Protein AF-A0A820ED31-F1 (afdb_monomer_lite)

Sequence (424 aa):
VEVLKYLIEKVGIEVNAIGGRRLTPLHIACEYGHLDVVKYLVKKGASAILRNAQLFNCLEISIQKQHEEIVKYLLQRPNWREMMRNAQPIEATDAYDTPMRKLIRYMPDVALWMIEEKLTRKVGGEGQKVSKEIYDYEFHEDMYTVKSWYKQGAKLPPEDLSCKVRWHKFGFNAIYDCSCSTSCYNTTVHDEHDSDNEPYTRDAYTLVRNHPLLIVSQQSTYPKLMAHQFHKSLLRKIFRRFGTYWLALPFFFYLILLGLWTAMVLNGKHPQYFYDLAGFNMTLDIGTCEQVANSLVLQNVTEILKTDTYRRLSVALYIFFSVFIFKNVILIIALFPKVFRIGAYYFEAIALVLSFVYILDWYDWQSSVAFRCPVQYQVGAMGLLLSWMNLLAYVRCIPWLGVGLYVAMLQVICVKFLRFLPVL

pLDDT: mean 76.41, std 19.07, range [21.86, 96.06]

InterPro domains:
  IPR002110 Ankyrin repeat [PF12796] (2-76)
  IPR002110 Ankyrin repeat [PS50088] (21-53)
  IPR002110 Ankyrin repeat [SM00248] (21-51)
  IPR002110 Ankyrin repeat [SM00248] (54-83)
  IPR036770 Ankyrin repeat-containing domain superfamily [G3DSA:1.25.40.20] (1-120)
  IPR036770 Ankyrin repeat-containing domain superfamily [SSF48403] (2-76)
  IPR052076 Transient receptor potential cation channel [PTHR47143] (7-423)

Foldseek 3Di:
DVVVCCCCPPVVDDLCDQDPQRDGPLLVCLQVLPQVSNVVSVVVPHDQLGAGNQRQGSLLNNLVNVNLVNNVVCCVDPCNVLNQLGWGDDPPDLDTDTSLLSCVQRPVVSNLVCQVPPFWDWDDDPPDPDIDIDGHCVNQDQQDANVVSCVPDHDDDPDDDPPPPDDDDDDDDDDDDDDDDDDDDDPDPPPPDPPPRDGSDPDPVSCVCSRSLNSNVPCPPCVPSCVDVNNVVVVVVVCVVPVVCVQVVVLVLLVVLLVLLVVLVVLADDQVVLCVVQVHDADLDPVVVVVSLVSQVVVVVPPPVSLVVNVVSLVVNVVSLVVLVVVLVVVPVSCPPVVVVPCLSVLSVQLSVLCVLLSDDPDPSCSVRVHDRPVSVVSNVVSSVSSVVSSLVSVLSDPVVVCVVVSVVVVVVVVVVVVCVVVD

Secondary structure (DSSP, 8-state):
-HHHHHIIIII---TT---GGG--HHHHHHHTT-HHHHHHHHHTT--TT-B-TTS-BHHHHHHHTT-HHHHHHHHTSTTHHHHHS--EEPTTSS-EE-HHHHHHHH-HHHHHHHHHHTSEEEE--TT-S--EEEE--TTT-TTS-HHHHHHTT-PPPS--------PPP---------------------S--GGG---S-S-HHHHHHH-HHHHHHH-TT-HHHHHSHHHHHHHHHHIIIIIHHHHHHHHHHHHHHHHHHHHHHHHSPPHHHHHHHHT----S-HHHHHHHHHHHHHTT-S-HHHHHHHHHHHHHHHHHHHHHHHHHHHHHHHTTTGGGG-HHHHHHHHHHHHHHHHHS-SSTTHHHH----HHHHHHHHHHHHHHHHHHHHHHHT-STTSHHHHHHHHHHHHHHHHHHGGG-

Radius of gyration: 32.71 Å; chains: 1; bounding box: 70×61×101 Å

Structure (mmCIF, N/CA/C/O backbone):
data_AF-A0A820ED31-F1
#
_entry.id   AF-A0A820ED31-F1
#
loop_
_atom_site.group_PDB
_atom_site.id
_atom_site.type_symbol
_atom_site.label_atom_id
_atom_site.label_alt_id
_atom_site.label_comp_id
_atom_site.label_asym_id
_atom_site.label_entity_id
_atom_site.label_seq_id
_atom_site.pdbx_PDB_ins_code
_atom_site.Cartn_x
_atom_site.Cartn_y
_atom_site.Cartn_z
_atom_site.occupancy
_atom_site.B_iso_or_equiv
_atom_site.auth_seq_id
_atom_site.auth_comp_id
_atom_site.auth_asym_id
_atom_site.auth_atom_id
_atom_site.pdbx_PDB_model_num
ATOM 1 N N . VAL A 1 1 ? -30.069 -1.467 34.539 1.00 82.12 1 VAL A N 1
ATOM 2 C CA . VAL A 1 1 ? -28.900 -1.293 35.447 1.00 82.12 1 VAL A CA 1
ATOM 3 C C . VAL A 1 1 ? -29.213 -1.729 36.877 1.00 82.12 1 VAL A C 1
ATOM 5 O O . VAL A 1 1 ? -28.388 -2.402 37.475 1.00 82.12 1 VAL A O 1
ATOM 8 N N . GLU A 1 2 ? -30.375 -1.386 37.433 1.00 86.56 2 GLU A N 1
ATOM 9 C CA . GLU A 1 2 ? -30.727 -1.675 38.838 1.00 86.56 2 GLU A CA 1
ATOM 10 C C . GLU A 1 2 ? -30.722 -3.166 39.195 1.00 86.56 2 GLU A C 1
ATOM 12 O O . GLU A 1 2 ? -30.102 -3.550 40.182 1.00 86.56 2 GLU A O 1
ATOM 17 N N . VAL A 1 3 ? -31.295 -4.019 38.338 1.00 88.50 3 VAL A N 1
ATOM 18 C CA . VAL A 1 3 ? -31.245 -5.482 38.515 1.00 88.50 3 VAL A CA 1
ATOM 19 C C . VAL A 1 3 ? -29.800 -5.984 38.580 1.00 88.50 3 VAL A C 1
ATOM 21 O O . VAL A 1 3 ? -29.448 -6.760 39.459 1.00 88.50 3 VAL A O 1
ATOM 24 N N . LEU A 1 4 ? -28.926 -5.483 37.703 1.00 88.12 4 LEU A N 1
ATOM 25 C CA . LEU A 1 4 ? -27.510 -5.854 37.707 1.00 88.12 4 LEU A CA 1
ATOM 26 C C . LEU A 1 4 ? -26.798 -5.410 38.993 1.00 88.12 4 LEU A C 1
ATOM 28 O O . LEU A 1 4 ? -25.983 -6.161 39.523 1.00 88.12 4 LEU A O 1
ATOM 32 N N . LYS A 1 5 ? -27.114 -4.214 39.510 1.00 88.88 5 LYS A N 1
ATOM 33 C CA . LYS A 1 5 ? -26.576 -3.739 40.794 1.00 88.88 5 LYS A CA 1
ATOM 34 C C . LYS A 1 5 ? -26.954 -4.688 41.925 1.00 88.88 5 LYS A C 1
ATOM 36 O O . LYS A 1 5 ? -26.085 -5.106 42.681 1.00 88.88 5 LYS A O 1
ATOM 41 N N . TYR A 1 6 ? -28.226 -5.077 41.989 1.00 89.44 6 TYR A N 1
ATOM 42 C CA . TYR A 1 6 ? -28.716 -6.031 42.979 1.00 89.44 6 TYR A CA 1
ATOM 43 C C . TYR A 1 6 ? -28.008 -7.391 42.866 1.00 89.44 6 TYR A C 1
ATOM 45 O O . TYR A 1 6 ? -27.520 -7.918 43.861 1.00 89.44 6 TYR A O 1
ATOM 53 N N . LEU A 1 7 ? -27.874 -7.926 41.651 1.00 88.56 7 LEU A N 1
ATOM 54 C CA . LEU A 1 7 ? -27.211 -9.209 41.397 1.00 88.56 7 LEU A CA 1
ATOM 55 C C . LEU A 1 7 ? -25.735 -9.220 41.829 1.00 88.56 7 LEU A C 1
ATOM 57 O O . LEU A 1 7 ? -25.271 -10.187 42.428 1.00 88.56 7 LEU A O 1
ATOM 61 N N . ILE A 1 8 ? -24.993 -8.142 41.576 1.00 87.81 8 ILE A N 1
ATOM 62 C CA . ILE A 1 8 ? -23.570 -8.080 41.938 1.00 87.81 8 ILE A CA 1
ATOM 63 C C . ILE A 1 8 ? -23.389 -7.773 43.432 1.00 87.81 8 ILE A C 1
ATOM 65 O O . ILE A 1 8 ? -22.536 -8.368 44.079 1.00 87.81 8 ILE A O 1
ATOM 69 N N . GLU A 1 9 ? -24.180 -6.861 44.003 1.00 88.56 9 GLU A N 1
ATOM 70 C CA . GLU A 1 9 ? -23.969 -6.374 45.377 1.00 88.56 9 GLU A CA 1
ATOM 71 C C . GLU A 1 9 ? -24.665 -7.210 46.451 1.00 88.56 9 GLU A C 1
ATOM 73 O O . GLU A 1 9 ? -24.186 -7.248 47.582 1.00 88.56 9 GLU A O 1
ATOM 78 N N . LYS A 1 10 ? -25.796 -7.850 46.133 1.00 88.62 10 LYS A N 1
ATOM 79 C CA . LYS A 1 10 ? -26.567 -8.653 47.095 1.00 88.62 10 LYS A CA 1
ATOM 80 C C . LYS A 1 10 ? -26.378 -10.149 46.901 1.00 88.62 10 LYS A C 1
ATOM 82 O O . LYS A 1 10 ? -26.260 -10.859 47.891 1.00 88.62 10 LYS A O 1
ATOM 87 N N . VAL A 1 11 ? -26.346 -10.617 45.654 1.00 87.62 11 VAL A N 1
ATOM 88 C CA . VAL A 1 11 ? -26.220 -12.055 45.348 1.00 87.62 11 VAL A CA 1
ATOM 89 C C . VAL A 1 11 ? -24.750 -12.487 45.246 1.00 87.62 11 VAL A C 1
ATOM 91 O O . VAL A 1 11 ? -24.446 -13.656 45.449 1.00 87.62 11 VAL A O 1
ATOM 94 N N . GLY A 1 12 ? -23.825 -11.554 44.990 1.00 83.12 12 GLY A N 1
ATOM 95 C CA . GLY A 1 12 ? -22.386 -11.841 44.941 1.00 83.12 12 GLY A CA 1
ATOM 96 C C . GLY A 1 12 ? -21.945 -12.571 43.670 1.00 83.12 12 GLY A C 1
ATOM 97 O O . GLY A 1 12 ? -20.991 -13.343 43.702 1.00 83.12 12 GLY A O 1
ATOM 98 N N . ILE A 1 13 ? -22.645 -12.356 42.551 1.00 86.12 13 ILE A N 1
ATOM 99 C CA . ILE A 1 13 ? -22.321 -13.004 41.274 1.00 86.12 13 ILE A CA 1
ATOM 100 C C . ILE A 1 13 ? -20.964 -12.522 40.745 1.00 86.12 13 ILE A C 1
ATOM 102 O O . ILE A 1 13 ? -20.652 -11.329 40.768 1.00 86.12 13 ILE A O 1
ATOM 106 N N . GLU A 1 14 ? -20.179 -13.459 40.211 1.00 87.31 14 GLU A N 1
ATOM 107 C CA . GLU A 1 14 ? -18.890 -13.169 39.591 1.00 87.31 14 GLU A CA 1
ATOM 108 C C . GLU A 1 14 ? -19.051 -12.271 38.352 1.00 87.31 14 GLU A C 1
ATOM 110 O O . GLU A 1 14 ? -19.731 -12.604 37.380 1.00 87.31 14 GLU A O 1
ATOM 115 N N . VAL A 1 15 ? -18.372 -11.122 38.359 1.00 87.38 15 VAL A N 1
ATOM 116 C CA . VAL A 1 15 ? -18.468 -10.099 37.300 1.00 87.38 15 VAL A CA 1
ATOM 117 C C . VAL A 1 15 ? -17.904 -10.594 35.958 1.00 87.38 15 VAL A C 1
ATOM 119 O O . VAL A 1 15 ? -18.354 -10.169 34.892 1.00 87.38 15 VAL A O 1
ATOM 122 N N . ASN A 1 16 ? -16.934 -11.510 36.010 1.00 86.69 16 ASN A N 1
ATOM 123 C CA . ASN A 1 16 ? -16.269 -12.103 34.848 1.00 86.69 16 ASN A CA 1
ATOM 124 C C . ASN A 1 16 ? -16.795 -13.503 34.502 1.00 86.69 16 ASN A C 1
ATOM 126 O O . ASN A 1 16 ? -16.135 -14.214 33.746 1.00 86.69 16 ASN A O 1
ATOM 130 N N . ALA A 1 17 ? -17.972 -13.883 35.016 1.00 86.38 17 ALA A N 1
ATOM 131 C CA . ALA A 1 17 ? -18.579 -15.176 34.727 1.00 86.38 17 ALA A CA 1
ATOM 132 C C . ALA A 1 17 ? -18.620 -15.445 33.213 1.00 86.38 17 ALA A C 1
ATOM 134 O O . ALA A 1 17 ? -19.050 -14.606 32.418 1.00 86.38 17 ALA A O 1
ATOM 135 N N . ILE A 1 18 ? -18.145 -16.623 32.817 1.00 87.25 18 ILE A N 1
ATOM 136 C CA . ILE A 1 18 ? -18.020 -17.013 31.415 1.00 87.25 18 ILE A CA 1
ATOM 137 C C . ILE A 1 18 ? -19.246 -17.846 31.034 1.00 87.25 18 ILE A C 1
ATOM 139 O O . ILE A 1 18 ? -19.433 -18.954 31.527 1.00 87.25 18 ILE A O 1
ATOM 143 N N . GLY A 1 19 ? -20.083 -17.304 30.152 1.00 82.00 19 GLY A N 1
ATOM 144 C CA . GLY A 1 19 ? -21.242 -17.991 29.591 1.00 82.00 19 GLY A CA 1
ATOM 145 C C . GLY A 1 19 ? -20.920 -18.798 28.328 1.00 82.00 19 GLY A C 1
ATOM 146 O O . GLY A 1 19 ? -19.762 -19.044 27.973 1.00 82.00 19 GLY A O 1
ATOM 147 N N . GLY A 1 20 ? -21.971 -19.176 27.596 1.00 82.81 20 GLY A N 1
ATOM 148 C CA . GLY A 1 20 ? -21.844 -19.832 26.291 1.00 82.81 20 GLY A CA 1
ATOM 149 C C . GLY A 1 20 ? -20.979 -19.022 25.314 1.00 82.81 20 GLY A C 1
ATOM 150 O O . GLY A 1 20 ? -20.984 -17.791 25.333 1.00 82.81 20 GLY A O 1
ATOM 151 N N . ARG A 1 21 ? -20.201 -19.714 24.465 1.00 81.38 21 ARG A N 1
ATOM 152 C CA . ARG A 1 21 ? -19.217 -19.108 23.534 1.00 81.38 21 ARG A CA 1
ATOM 153 C C . ARG A 1 21 ? -18.159 -18.227 24.215 1.00 81.38 21 ARG A C 1
ATOM 155 O O . ARG A 1 21 ? -17.601 -17.329 23.589 1.00 81.38 2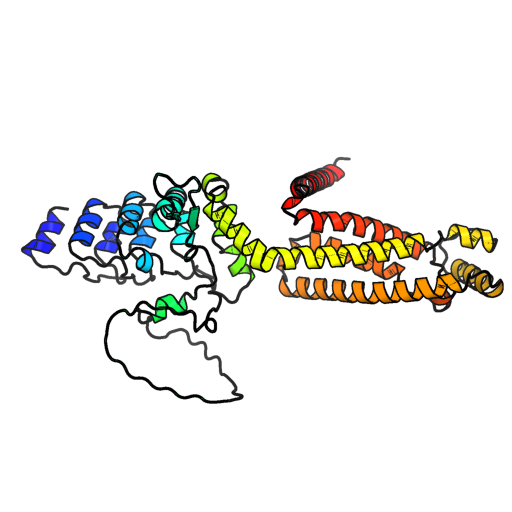1 ARG A O 1
ATOM 162 N N . ARG A 1 22 ? -17.862 -18.485 25.490 1.00 86.12 22 ARG A N 1
ATOM 163 C CA . ARG A 1 22 ? -16.915 -17.708 26.304 1.00 86.12 22 ARG A CA 1
ATOM 164 C C . ARG A 1 22 ? -17.271 -16.218 26.436 1.00 86.12 22 ARG A C 1
ATOM 166 O O . ARG A 1 22 ? -16.388 -15.382 26.607 1.00 86.12 22 ARG A O 1
ATOM 173 N N . LEU A 1 23 ? -18.553 -15.872 26.333 1.00 87.19 23 LEU A N 1
ATOM 174 C CA . LEU A 1 23 ? -19.015 -14.495 26.499 1.00 87.19 23 LEU A CA 1
ATOM 175 C C . LEU A 1 23 ? -19.051 -14.121 27.981 1.00 87.19 23 LEU A C 1
ATOM 177 O O . LEU A 1 23 ? -19.514 -14.896 28.811 1.00 87.19 23 LEU A O 1
ATOM 181 N N . THR A 1 24 ? -18.599 -12.912 28.301 1.00 90.38 24 THR A N 1
ATOM 182 C CA . THR A 1 24 ? -18.744 -12.325 29.644 1.00 90.38 24 THR A CA 1
ATOM 183 C C . THR A 1 24 ? -19.904 -11.325 29.650 1.00 90.38 24 THR A C 1
ATOM 185 O O . THR A 1 24 ? -20.266 -10.822 28.579 1.00 90.38 24 THR A O 1
ATOM 188 N N . PRO A 1 25 ? -20.466 -10.960 30.821 1.00 91.25 25 PRO A N 1
ATOM 189 C CA . PRO A 1 25 ? -21.487 -9.914 30.912 1.00 91.25 25 PRO A CA 1
ATOM 190 C C . PRO A 1 25 ? -21.061 -8.608 30.230 1.00 91.25 25 PRO A C 1
ATOM 192 O O . PRO A 1 25 ? -21.881 -7.921 29.624 1.00 91.25 25 PRO A O 1
ATOM 195 N N . LEU A 1 26 ? -19.759 -8.298 30.276 1.00 93.19 26 LEU A N 1
ATOM 196 C CA . LEU A 1 26 ? -19.190 -7.134 29.609 1.00 93.19 26 LEU A CA 1
ATOM 197 C C . LEU A 1 26 ? -19.263 -7.251 28.080 1.00 93.19 26 LEU A C 1
ATOM 199 O O . LEU A 1 26 ? -19.672 -6.289 27.445 1.00 93.19 26 LEU A O 1
ATOM 203 N N . HIS A 1 27 ? -18.950 -8.410 27.482 1.00 92.75 27 HIS A N 1
ATOM 204 C CA . HIS A 1 27 ? -19.092 -8.608 26.030 1.00 92.75 27 HIS A CA 1
ATOM 205 C C . HIS A 1 27 ? -20.523 -8.336 25.557 1.00 92.75 27 HIS A C 1
ATOM 207 O O . HIS A 1 27 ? -20.715 -7.608 24.588 1.00 92.75 27 HIS A O 1
ATOM 213 N N . ILE A 1 28 ? -21.515 -8.863 26.278 1.00 92.56 28 ILE A N 1
ATOM 214 C CA . ILE A 1 28 ? -22.937 -8.690 25.953 1.00 92.56 28 ILE A CA 1
ATOM 215 C C . ILE A 1 28 ? -23.331 -7.211 26.067 1.00 92.56 28 ILE A C 1
ATOM 217 O O . ILE A 1 28 ? -23.949 -6.656 25.163 1.00 92.56 28 ILE A O 1
ATOM 221 N N . ALA A 1 29 ? -22.923 -6.534 27.143 1.00 94.12 29 ALA A N 1
ATOM 222 C CA . ALA A 1 29 ? -23.195 -5.108 27.309 1.00 94.12 29 ALA A CA 1
ATOM 223 C C . ALA A 1 29 ? -22.556 -4.248 26.199 1.00 94.12 29 ALA A C 1
ATOM 225 O O . ALA A 1 29 ? -23.183 -3.291 25.740 1.00 94.12 29 ALA A O 1
ATOM 226 N N . CYS A 1 30 ? -21.342 -4.602 25.755 1.00 95.12 30 CYS A N 1
ATOM 227 C CA . CYS A 1 30 ? -20.647 -3.944 24.645 1.00 95.12 30 CYS A CA 1
ATOM 228 C C . CYS A 1 30 ? -21.311 -4.249 23.289 1.00 95.12 30 CYS A C 1
ATOM 230 O O . CYS A 1 30 ? -21.316 -3.381 22.424 1.00 95.12 30 CYS A O 1
ATOM 232 N N . GLU A 1 31 ? -21.909 -5.430 23.103 1.00 94.75 31 GLU A N 1
ATOM 233 C CA . GLU A 1 31 ? -22.625 -5.809 21.876 1.00 94.75 31 GLU A CA 1
ATOM 234 C C . GLU A 1 31 ? -23.929 -5.023 21.688 1.00 94.75 31 GLU A C 1
ATOM 236 O O . GLU A 1 31 ? -24.198 -4.499 20.604 1.00 94.75 31 GLU A O 1
ATOM 241 N N . TYR A 1 32 ? -24.717 -4.896 22.758 1.00 94.56 32 TYR A N 1
ATOM 242 C CA . TYR A 1 32 ? -26.024 -4.229 22.736 1.00 94.56 32 TYR A CA 1
ATOM 243 C C . TYR A 1 32 ? -25.969 -2.715 22.995 1.00 94.56 32 TYR A C 1
ATOM 245 O O . TYR A 1 32 ? -27.006 -2.057 22.992 1.00 94.56 32 TYR A O 1
ATOM 253 N N . GLY A 1 33 ? -24.786 -2.133 23.212 1.00 94.25 33 GLY A N 1
ATOM 254 C CA . GLY A 1 33 ? -24.645 -0.677 23.326 1.00 94.25 33 GLY A CA 1
ATOM 255 C C . GLY A 1 33 ? -25.045 -0.091 24.684 1.00 94.25 33 GLY A C 1
ATOM 256 O O . GLY A 1 33 ? -25.315 1.103 24.797 1.00 94.25 33 GLY A O 1
ATOM 257 N N . HIS A 1 34 ? -25.082 -0.892 25.751 1.00 95.31 34 HIS A N 1
ATOM 258 C CA . HIS A 1 34 ? -25.525 -0.430 27.071 1.00 95.31 34 HIS A CA 1
ATOM 259 C C . HIS A 1 34 ? -24.399 0.246 27.868 1.00 95.31 34 HIS A C 1
ATOM 261 O O . HIS A 1 34 ? -23.825 -0.342 28.788 1.00 95.31 34 HIS A O 1
ATOM 267 N N . LEU A 1 35 ? -24.113 1.514 27.555 1.00 95.19 35 LEU A N 1
ATOM 268 C CA . LEU A 1 35 ? -23.024 2.291 28.163 1.00 95.19 35 LEU A CA 1
ATOM 269 C C . LEU A 1 35 ? -23.051 2.302 29.701 1.00 95.19 35 LEU A C 1
ATOM 271 O O . LEU A 1 35 ? -22.014 2.100 30.331 1.00 95.19 35 LEU A O 1
ATOM 275 N N . ASP A 1 36 ? -24.211 2.504 30.325 1.00 95.06 36 ASP A N 1
ATOM 276 C CA . ASP A 1 36 ? -24.311 2.570 31.792 1.00 95.06 36 ASP A CA 1
ATOM 277 C C . ASP A 1 36 ? -24.020 1.224 32.461 1.00 95.06 36 ASP A C 1
ATOM 279 O O . ASP A 1 36 ? -23.431 1.165 33.544 1.00 95.06 36 ASP A O 1
ATOM 283 N N . VAL A 1 37 ? -24.384 0.131 31.787 1.00 94.62 37 VAL A N 1
ATOM 284 C CA . VAL A 1 37 ? -24.059 -1.230 32.218 1.00 94.62 37 VAL A CA 1
ATOM 285 C C . VAL A 1 37 ? -22.558 -1.475 32.091 1.00 94.62 37 VAL A C 1
ATOM 287 O O . VAL A 1 37 ? -21.943 -1.934 33.052 1.00 94.62 37 VAL A O 1
ATOM 290 N N . VAL A 1 38 ? -21.949 -1.101 30.961 1.00 95.06 38 VAL A N 1
ATOM 291 C CA . VAL A 1 38 ? -20.492 -1.184 30.756 1.00 95.06 38 VAL A CA 1
ATOM 292 C C . VAL A 1 38 ? -19.749 -0.394 31.833 1.00 95.06 38 VAL A C 1
ATOM 294 O O . VAL A 1 38 ? -18.837 -0.923 32.468 1.00 95.06 38 VAL A O 1
ATOM 297 N N . LYS A 1 39 ? -20.175 0.848 32.100 1.00 94.31 39 LYS A N 1
ATOM 298 C CA . LYS A 1 39 ? -19.581 1.706 33.132 1.00 94.31 39 LYS A CA 1
ATOM 299 C C . LYS A 1 39 ? -19.613 1.053 34.508 1.00 94.31 39 LYS A C 1
ATOM 301 O O . LYS A 1 39 ? -18.630 1.112 35.248 1.00 94.31 39 LYS A O 1
ATOM 306 N N . TYR A 1 40 ? -20.742 0.440 34.852 1.00 93.06 40 TYR A N 1
ATOM 307 C CA . TYR A 1 40 ? -20.914 -0.231 36.131 1.00 93.06 40 TYR A CA 1
ATOM 308 C C . TYR A 1 40 ? -20.064 -1.505 36.240 1.00 93.06 40 TYR A C 1
ATOM 310 O O . TYR A 1 40 ? -19.359 -1.676 37.232 1.00 93.06 40 TYR A O 1
ATOM 318 N N . LEU A 1 41 ? -20.068 -2.356 35.209 1.00 91.81 41 LEU A N 1
ATOM 319 C CA . LEU A 1 41 ? -19.291 -3.599 35.173 1.00 91.81 41 LEU A CA 1
ATOM 320 C C . LEU A 1 41 ? -17.786 -3.332 35.280 1.00 91.81 41 LEU A C 1
ATOM 322 O O . LEU A 1 41 ? -17.112 -3.933 36.115 1.00 91.81 41 LEU A O 1
ATOM 326 N N . VAL A 1 42 ? -17.262 -2.378 34.505 1.00 91.62 42 VAL A N 1
ATOM 327 C CA . VAL A 1 42 ? -15.842 -1.994 34.565 1.00 91.62 42 VAL A CA 1
ATOM 328 C C . VAL A 1 42 ? -15.482 -1.441 35.949 1.00 91.62 42 VAL A C 1
ATOM 330 O O . VAL A 1 42 ? -14.436 -1.789 36.492 1.00 91.62 42 VAL A O 1
ATOM 333 N N . LYS A 1 43 ? -16.366 -0.652 36.582 1.00 91.25 43 LYS A N 1
ATOM 334 C CA . LYS A 1 43 ? -16.161 -0.159 37.958 1.00 91.25 43 LYS A CA 1
ATOM 335 C C . LYS A 1 43 ? -16.108 -1.289 38.996 1.00 91.25 43 LYS A C 1
ATOM 337 O O . LYS A 1 43 ? -15.444 -1.136 40.015 1.00 91.25 43 LYS A O 1
ATOM 342 N N . LYS A 1 44 ? -16.793 -2.408 38.749 1.00 90.50 44 LYS A N 1
ATOM 343 C CA . LYS A 1 44 ? -16.791 -3.602 39.609 1.00 90.50 44 LYS A CA 1
ATOM 344 C C . LYS A 1 44 ? -15.668 -4.598 39.282 1.00 90.50 44 LYS A C 1
ATOM 346 O O . LYS A 1 44 ? -15.659 -5.683 39.848 1.00 90.50 44 LYS A O 1
ATOM 351 N N . GLY A 1 45 ? -14.720 -4.242 38.410 1.00 86.69 45 GLY A N 1
ATOM 352 C CA . GLY A 1 45 ? -13.563 -5.085 38.088 1.00 86.69 45 GLY A CA 1
ATOM 353 C C . GLY A 1 45 ? -13.774 -6.046 36.914 1.00 86.69 45 GLY A C 1
ATOM 354 O O . GLY A 1 45 ? -13.042 -7.029 36.791 1.00 86.69 45 GLY A O 1
ATOM 355 N N . ALA A 1 46 ? -14.753 -5.787 36.038 1.00 88.88 46 ALA A N 1
ATOM 356 C CA . ALA A 1 46 ? -14.888 -6.547 34.797 1.00 88.88 46 ALA A CA 1
ATOM 357 C C . ALA A 1 46 ? -13.635 -6.392 33.920 1.00 88.88 46 ALA A C 1
ATOM 359 O O . ALA A 1 46 ? -13.213 -5.272 33.617 1.00 88.88 46 ALA A O 1
ATOM 360 N N . SER A 1 47 ? -13.063 -7.509 33.470 1.00 86.75 47 SER A N 1
ATOM 361 C CA . SER A 1 47 ? -11.895 -7.496 32.593 1.00 86.75 47 SER A CA 1
ATOM 362 C C . SER A 1 47 ? -12.314 -7.310 31.137 1.00 86.75 47 SER A C 1
ATOM 364 O O . SER A 1 47 ? -12.943 -8.177 30.529 1.00 86.75 47 SER A O 1
ATOM 366 N N . ALA A 1 48 ? -11.925 -6.174 30.558 1.00 85.75 48 ALA A N 1
ATOM 367 C CA . ALA A 1 48 ? -12.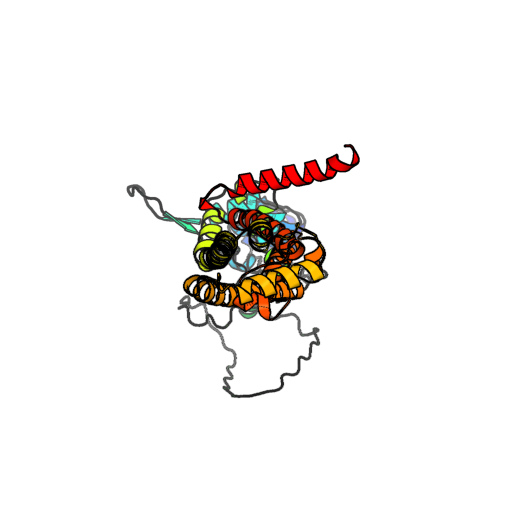168 -5.846 29.152 1.00 85.75 48 ALA A CA 1
ATOM 368 C C . ALA A 1 48 ? -11.181 -6.520 28.175 1.00 85.75 48 ALA A C 1
ATOM 370 O O . ALA A 1 48 ? -11.332 -6.379 26.963 1.00 85.75 48 ALA A O 1
ATOM 371 N N . ILE A 1 49 ? -10.185 -7.244 28.701 1.00 84.31 49 ILE A N 1
ATOM 372 C CA . ILE A 1 49 ? -9.140 -7.942 27.931 1.00 84.31 49 ILE A CA 1
ATOM 373 C C . ILE A 1 49 ? -9.567 -9.380 27.599 1.00 84.31 49 ILE A C 1
ATOM 375 O O . ILE A 1 49 ? -9.044 -9.984 26.663 1.00 84.31 49 ILE A O 1
ATOM 379 N N . LEU A 1 50 ? -10.524 -9.934 28.356 1.00 84.00 50 LEU A N 1
ATOM 380 C CA . LEU A 1 50 ? -11.051 -11.274 28.110 1.00 84.00 50 LEU A CA 1
ATOM 381 C C . LEU A 1 50 ? -11.599 -11.381 26.687 1.00 84.00 50 LEU A C 1
ATOM 383 O O . LEU A 1 50 ? -12.178 -10.432 26.165 1.00 84.00 50 LEU A O 1
ATOM 387 N N . ARG A 1 51 ? -11.407 -12.557 26.088 1.00 85.06 51 ARG A N 1
ATOM 388 C CA . ARG A 1 51 ? -11.777 -12.856 24.705 1.00 85.06 51 ARG A CA 1
ATOM 389 C C . ARG A 1 51 ? -12.857 -13.929 24.656 1.00 85.06 51 ARG A C 1
ATOM 391 O O . ARG A 1 51 ? -12.793 -14.901 25.414 1.00 85.06 51 ARG A O 1
ATOM 398 N N . ASN A 1 52 ? -13.803 -13.773 23.738 1.00 84.31 52 ASN A N 1
ATOM 399 C CA . ASN A 1 52 ? -14.822 -14.779 23.459 1.00 84.31 52 ASN A CA 1
ATOM 400 C C . ASN A 1 52 ? -14.264 -15.952 22.618 1.00 84.31 52 ASN A C 1
ATOM 402 O O . ASN A 1 52 ? -13.067 -16.026 22.327 1.00 84.31 52 ASN A O 1
ATOM 406 N N . ALA A 1 53 ? -15.120 -16.910 22.248 1.00 82.75 53 ALA A N 1
ATOM 407 C CA . ALA A 1 53 ? -14.734 -18.078 21.449 1.00 82.75 53 ALA A CA 1
ATOM 408 C C . ALA A 1 53 ? -14.187 -17.704 20.062 1.00 82.75 53 ALA A C 1
ATOM 410 O O . ALA A 1 53 ? -13.330 -18.405 19.537 1.00 82.75 53 ALA A O 1
ATOM 411 N N . GLN A 1 54 ? -14.638 -16.580 19.509 1.00 79.62 54 GLN A N 1
ATOM 412 C CA . GLN A 1 54 ? -14.150 -16.012 18.257 1.00 79.62 54 GLN A CA 1
ATOM 413 C C . GLN A 1 54 ? -12.966 -15.054 18.462 1.00 79.62 54 GLN A C 1
ATOM 415 O O . GLN A 1 54 ? -12.678 -14.265 17.578 1.00 79.62 54 GLN A O 1
ATOM 420 N N . LEU A 1 55 ? -12.301 -15.094 19.624 1.00 82.94 55 LEU A N 1
ATOM 421 C CA . LEU A 1 55 ? -11.152 -14.265 20.009 1.00 82.94 55 LEU A CA 1
ATOM 422 C C . LEU A 1 55 ? -11.422 -12.754 20.139 1.00 82.94 55 LEU A C 1
ATOM 424 O O . LEU A 1 55 ? -10.488 -12.010 20.453 1.00 82.94 55 LEU A O 1
ATOM 428 N N . PHE A 1 56 ? -12.656 -12.280 19.965 1.00 84.94 56 PHE A N 1
ATOM 429 C CA . PHE A 1 56 ? -13.007 -10.870 20.144 1.00 84.94 56 PHE A CA 1
ATOM 430 C C . PHE A 1 56 ? -12.997 -10.491 21.619 1.00 84.94 56 PHE A C 1
ATOM 432 O O . PHE A 1 56 ? -13.537 -11.218 22.452 1.00 84.94 56 PHE A O 1
ATOM 439 N N . ASN A 1 57 ? -12.438 -9.323 21.925 1.00 89.56 57 ASN A N 1
ATOM 440 C CA . ASN A 1 57 ? -12.623 -8.669 23.217 1.00 89.56 57 ASN A CA 1
ATOM 441 C C . ASN A 1 57 ? -13.827 -7.706 23.176 1.00 89.56 57 ASN A C 1
ATOM 443 O O . ASN A 1 57 ? -14.367 -7.413 22.106 1.00 89.56 57 ASN A O 1
ATOM 447 N N . CYS A 1 58 ? -14.252 -7.179 24.332 1.00 91.69 58 CYS A N 1
ATOM 448 C CA . CYS A 1 58 ? -15.380 -6.232 24.383 1.00 91.69 58 CYS A CA 1
ATOM 449 C C . CYS A 1 58 ? -15.151 -4.989 23.494 1.00 91.69 58 CYS A C 1
ATOM 451 O O . CYS A 1 58 ? -16.110 -4.496 22.903 1.00 91.69 58 CYS A O 1
ATOM 453 N N . LEU A 1 59 ? -13.906 -4.502 23.375 1.00 94.31 59 LEU A N 1
ATOM 454 C CA . LEU A 1 59 ? -13.572 -3.337 22.546 1.00 94.31 59 LEU A CA 1
ATOM 455 C C . LEU A 1 59 ? -13.842 -3.596 21.061 1.00 94.31 59 LEU A C 1
ATOM 457 O O . LEU A 1 59 ? -14.433 -2.771 20.381 1.00 94.31 59 LEU A O 1
ATOM 461 N N . GLU A 1 60 ? -13.424 -4.742 20.535 1.00 91.88 60 GLU A N 1
ATOM 462 C CA . GLU A 1 60 ? -13.664 -5.070 19.133 1.00 91.88 60 GLU A CA 1
ATOM 463 C C . GLU A 1 60 ? -15.143 -5.306 18.843 1.00 91.88 60 GLU A C 1
ATOM 465 O O . GLU A 1 60 ? -15.607 -4.929 17.769 1.00 91.88 60 GLU A O 1
ATOM 470 N N . ILE A 1 61 ? -15.887 -5.885 19.792 1.00 92.44 61 ILE A N 1
ATOM 471 C CA . ILE A 1 61 ? -17.341 -6.024 19.668 1.00 92.44 61 ILE A CA 1
ATOM 472 C C . ILE A 1 61 ? -17.995 -4.641 19.572 1.00 92.44 61 ILE A C 1
ATOM 474 O O . ILE A 1 61 ? -18.808 -4.418 18.676 1.00 92.44 61 ILE A O 1
ATOM 478 N N . SER A 1 62 ? -17.625 -3.695 20.442 1.00 95.00 62 SER A N 1
ATOM 479 C CA . SER A 1 62 ? -18.188 -2.342 20.384 1.00 95.00 62 SER A CA 1
ATOM 480 C C . SER A 1 62 ? -17.783 -1.592 19.113 1.00 95.00 62 SER A C 1
ATOM 482 O O . SER A 1 62 ? -18.612 -0.866 18.573 1.00 95.00 62 SER A O 1
ATOM 484 N N . ILE A 1 63 ? -16.579 -1.825 18.571 1.00 95.31 63 ILE A N 1
ATOM 485 C CA . ILE A 1 63 ? -16.163 -1.289 17.262 1.00 95.31 63 ILE A CA 1
ATOM 486 C C . ILE A 1 63 ? -17.009 -1.880 16.126 1.00 95.31 63 ILE A C 1
ATOM 488 O O . ILE A 1 63 ? -17.515 -1.139 15.287 1.00 95.31 63 ILE A O 1
ATOM 492 N N . GLN A 1 64 ? -17.201 -3.204 16.094 1.00 92.00 64 GLN A N 1
ATOM 493 C CA . GLN A 1 64 ? -18.003 -3.867 15.057 1.00 92.00 64 GLN A CA 1
ATOM 494 C C . GLN A 1 64 ? -19.466 -3.423 15.072 1.00 92.00 64 GLN A C 1
ATOM 496 O O . GLN A 1 64 ? -20.086 -3.299 14.018 1.00 92.00 64 GLN A O 1
ATOM 501 N N . LYS A 1 65 ? -20.017 -3.195 16.266 1.00 94.38 65 LYS A N 1
ATOM 502 C CA . LYS A 1 65 ? -21.386 -2.707 16.459 1.00 94.38 65 LYS A CA 1
ATOM 503 C C . LYS A 1 65 ? -21.503 -1.180 16.412 1.00 94.38 65 LYS A C 1
ATOM 505 O O . LYS A 1 65 ? -22.606 -0.667 16.536 1.00 94.38 65 LYS A O 1
ATOM 510 N N . GLN A 1 66 ? -20.390 -0.480 16.194 1.00 95.38 66 GLN A N 1
ATOM 511 C CA . GLN A 1 66 ? -20.301 0.972 16.045 1.00 95.38 66 GLN A CA 1
ATOM 512 C C . GLN A 1 66 ? -20.777 1.784 17.269 1.00 95.38 66 GLN A C 1
ATOM 514 O O . GLN A 1 66 ? -21.298 2.889 17.142 1.00 95.38 66 GLN A O 1
ATOM 519 N N . HIS A 1 67 ? -20.542 1.281 18.483 1.00 96.06 67 HIS A N 1
ATOM 520 C CA . HIS A 1 67 ? -20.909 1.971 19.727 1.00 96.06 67 HIS A CA 1
ATOM 521 C C . HIS A 1 67 ? -19.813 2.946 20.193 1.00 96.06 67 HIS A C 1
ATOM 523 O O . HIS A 1 67 ? -19.032 2.630 21.095 1.00 96.06 67 HIS A O 1
ATOM 529 N N . GLU A 1 68 ? -19.760 4.143 19.598 1.00 95.44 68 GLU A N 1
ATOM 530 C CA . GLU A 1 68 ? -18.684 5.141 19.796 1.00 95.44 68 GLU A CA 1
ATOM 531 C C . GLU A 1 68 ? -18.397 5.474 21.259 1.00 95.44 68 GLU A C 1
ATOM 533 O O . GLU A 1 68 ? -17.246 5.467 21.701 1.00 95.44 68 GLU A O 1
ATOM 538 N N . GLU A 1 69 ? -19.448 5.746 22.027 1.00 95.62 69 GLU A N 1
ATOM 539 C CA . GLU A 1 69 ? -19.336 6.180 23.420 1.00 95.62 69 GLU A CA 1
ATOM 540 C C . GLU A 1 69 ? -18.739 5.089 24.318 1.00 95.62 69 GLU A C 1
ATOM 542 O O . GLU A 1 69 ? -17.972 5.372 25.242 1.00 95.62 69 GLU A O 1
ATOM 547 N N . ILE A 1 70 ? -19.032 3.821 24.014 1.00 95.69 70 ILE A N 1
ATOM 548 C CA . ILE A 1 70 ? -18.442 2.675 24.712 1.00 95.69 70 ILE A CA 1
ATOM 549 C C . ILE A 1 70 ? -16.964 2.557 24.352 1.00 95.69 70 ILE A C 1
ATOM 551 O O . ILE A 1 70 ? -16.134 2.384 25.243 1.00 95.69 70 ILE A O 1
ATOM 555 N N . VAL A 1 71 ? -16.618 2.682 23.068 1.00 96.06 71 VAL A N 1
ATOM 556 C CA . VAL A 1 71 ? -15.227 2.616 22.600 1.00 96.06 71 VAL A CA 1
ATOM 557 C C . VAL A 1 71 ? -14.382 3.711 23.256 1.00 96.06 71 VAL A C 1
ATOM 559 O O . VAL A 1 71 ? -13.353 3.399 23.857 1.00 96.06 71 VAL A O 1
ATOM 562 N N . LYS A 1 72 ? -14.834 4.973 23.234 1.00 95.19 72 LYS A N 1
ATOM 563 C CA . LYS A 1 72 ? -14.142 6.096 23.895 1.00 95.19 72 LYS A CA 1
ATOM 564 C C . LYS A 1 72 ? -13.959 5.836 25.391 1.00 95.19 72 LYS A C 1
ATOM 566 O O . LYS A 1 72 ? -12.855 5.992 25.911 1.00 95.19 72 LYS A O 1
ATOM 571 N N . TYR A 1 73 ? -15.009 5.378 26.076 1.00 94.88 73 TYR A N 1
ATOM 572 C CA . TYR A 1 73 ? -14.947 5.060 27.504 1.00 94.88 73 TYR A CA 1
ATOM 573 C C . TYR A 1 73 ? -13.930 3.955 27.829 1.00 94.88 73 TYR A C 1
ATOM 575 O O . TYR A 1 73 ? -13.183 4.065 28.802 1.00 94.88 73 TYR A O 1
ATOM 583 N N . LEU A 1 74 ? -13.885 2.892 27.024 1.00 93.06 74 LEU A N 1
ATOM 584 C CA . LEU A 1 74 ? -12.942 1.789 27.204 1.00 93.06 74 LEU A CA 1
ATOM 585 C C . LEU A 1 74 ? -11.500 2.224 26.922 1.00 93.06 74 LEU A C 1
ATOM 587 O O . LEU A 1 74 ? -10.605 1.900 27.696 1.00 93.06 74 LEU A O 1
ATOM 591 N N . LEU A 1 75 ? -11.271 3.016 25.871 1.00 93.31 75 LEU A N 1
ATOM 592 C CA . LEU A 1 75 ? -9.944 3.535 25.521 1.00 93.31 75 LEU A CA 1
ATOM 593 C C . LEU A 1 75 ? -9.407 4.569 26.527 1.00 93.31 75 LEU A C 1
ATOM 595 O O . LEU A 1 75 ? -8.203 4.817 26.592 1.00 93.31 75 LEU A O 1
ATOM 599 N N . GLN A 1 76 ? -10.269 5.170 27.349 1.00 91.75 76 GLN A N 1
ATOM 600 C CA . GLN A 1 76 ? -9.845 6.027 28.461 1.00 91.75 76 GLN A CA 1
ATOM 601 C C . GLN A 1 76 ? -9.271 5.238 29.650 1.00 91.75 76 GLN A C 1
ATOM 603 O O . GLN A 1 76 ? -8.593 5.828 30.492 1.00 91.75 76 GLN A O 1
ATOM 608 N N . ARG A 1 77 ? -9.503 3.922 29.732 1.00 87.75 77 ARG A N 1
ATOM 609 C CA . ARG A 1 77 ? -9.027 3.075 30.837 1.00 87.75 77 ARG A CA 1
ATOM 610 C C . ARG A 1 77 ? -7.526 2.795 30.730 1.00 87.75 77 ARG A C 1
ATOM 612 O O . ARG A 1 77 ? -7.004 2.748 29.626 1.00 87.75 77 ARG A O 1
ATOM 619 N N . PRO A 1 78 ? -6.809 2.580 31.848 1.00 80.88 78 PRO A N 1
ATOM 620 C CA . PRO A 1 78 ? -5.351 2.412 31.830 1.00 80.88 78 PRO A CA 1
ATOM 621 C C . PRO A 1 78 ? -4.878 1.184 31.033 1.00 80.88 78 PRO A C 1
ATOM 623 O O . PRO A 1 78 ? -3.809 1.218 30.435 1.00 80.88 78 PRO A O 1
ATOM 626 N N . ASN A 1 79 ? -5.694 0.132 30.958 1.00 81.25 79 ASN A N 1
ATOM 627 C CA . ASN A 1 79 ? -5.409 -1.108 30.233 1.00 81.25 79 ASN A CA 1
ATOM 628 C C . ASN A 1 79 ? -5.779 -1.065 28.736 1.00 81.25 79 ASN A C 1
ATOM 630 O O . ASN A 1 79 ? -5.785 -2.101 28.073 1.00 81.25 79 ASN A O 1
ATOM 634 N N . TRP A 1 80 ? -6.063 0.116 28.172 1.00 85.75 80 TRP A N 1
ATOM 635 C CA . TRP A 1 80 ? -6.444 0.258 26.762 1.00 85.75 80 TRP A CA 1
ATOM 636 C C . TRP A 1 80 ? -5.405 -0.324 25.788 1.00 85.75 80 TRP A C 1
ATOM 638 O O . TRP A 1 80 ? -5.786 -0.879 24.759 1.00 85.75 80 TRP A O 1
ATOM 648 N N . ARG A 1 81 ? -4.102 -0.246 26.111 1.00 83.75 81 ARG A N 1
ATOM 649 C CA . ARG A 1 81 ? -3.028 -0.807 25.268 1.00 83.75 81 ARG A CA 1
ATOM 650 C C . ARG A 1 81 ? -3.172 -2.319 25.118 1.00 83.75 81 ARG A C 1
ATOM 652 O O . ARG A 1 81 ? -3.112 -2.831 24.006 1.00 83.75 81 ARG A O 1
ATOM 659 N N . GLU A 1 82 ? -3.425 -3.027 26.215 1.00 81.75 82 GLU A N 1
ATOM 660 C CA . GLU A 1 82 ? -3.630 -4.481 26.205 1.00 81.75 82 GLU A CA 1
ATOM 661 C C . GLU A 1 82 ? -4.903 -4.864 25.443 1.00 81.75 82 GLU A C 1
ATOM 663 O O . GLU A 1 82 ? -4.923 -5.856 24.721 1.00 81.75 82 GLU A O 1
ATOM 668 N N . MET A 1 83 ? -5.946 -4.034 25.526 1.00 83.94 83 MET A N 1
ATOM 669 C CA . MET A 1 83 ? -7.172 -4.222 24.744 1.00 83.94 83 MET A CA 1
ATOM 670 C C . MET A 1 83 ? -6.941 -4.023 23.238 1.00 83.94 83 MET A C 1
ATOM 672 O O . MET A 1 83 ? -7.552 -4.709 22.421 1.00 83.94 83 MET A O 1
ATOM 676 N N . MET A 1 84 ? -6.054 -3.104 22.854 1.00 85.25 84 MET A N 1
ATOM 677 C CA . MET A 1 84 ? -5.688 -2.863 21.454 1.00 85.25 84 MET A CA 1
ATOM 678 C C . MET A 1 84 ? -4.738 -3.926 20.890 1.00 85.25 84 MET A C 1
ATOM 680 O O . MET A 1 84 ? -4.727 -4.145 19.678 1.00 85.25 84 MET A O 1
ATOM 684 N N . ARG A 1 85 ? -3.986 -4.627 21.750 1.00 82.75 85 ARG A N 1
ATOM 685 C CA . ARG A 1 85 ? -3.143 -5.783 21.401 1.00 82.75 85 ARG A CA 1
ATOM 686 C C . ARG A 1 85 ? -3.988 -7.046 21.192 1.00 82.75 85 ARG A C 1
ATOM 688 O O . ARG A 1 85 ? -3.838 -8.066 21.868 1.00 82.75 85 ARG A O 1
ATOM 695 N N . ASN A 1 86 ? -4.907 -6.970 20.235 1.00 79.75 86 ASN A N 1
ATOM 696 C CA . ASN A 1 86 ? -5.700 -8.099 19.764 1.00 79.75 86 ASN A CA 1
ATOM 697 C C . ASN A 1 86 ? -5.592 -8.235 18.246 1.00 79.75 86 ASN A C 1
ATOM 699 O O . ASN A 1 86 ? -5.279 -7.270 17.551 1.00 79.75 86 ASN A O 1
ATOM 703 N N . ALA A 1 87 ? -5.843 -9.431 17.723 1.00 79.88 87 ALA A N 1
ATOM 704 C CA . ALA A 1 87 ? -5.821 -9.653 16.284 1.00 79.88 87 ALA A CA 1
ATOM 705 C C . ALA A 1 87 ? -6.765 -10.789 15.893 1.00 79.88 87 ALA A C 1
ATOM 707 O O . ALA A 1 87 ? -6.682 -11.872 16.469 1.00 79.88 87 ALA A O 1
ATOM 708 N N . GLN A 1 88 ? -7.612 -10.551 14.894 1.00 77.88 88 GLN A N 1
ATOM 709 C CA . GLN A 1 88 ? -8.586 -11.528 14.408 1.00 77.88 88 GLN A CA 1
ATOM 710 C C . GLN A 1 88 ? -8.199 -12.080 13.050 1.00 77.88 88 GLN A C 1
ATOM 712 O O . GLN A 1 88 ? -7.879 -11.275 12.181 1.00 77.88 88 GLN A O 1
ATOM 717 N N . PRO A 1 89 ? -8.253 -13.401 12.821 1.00 76.69 89 PRO A N 1
ATOM 718 C CA . PRO A 1 89 ? -8.084 -13.924 11.476 1.00 76.69 89 PRO A CA 1
ATOM 719 C C . PRO A 1 89 ? -9.201 -13.379 10.575 1.00 76.69 89 PRO A C 1
ATOM 721 O O . PRO A 1 89 ? -10.370 -13.347 10.962 1.00 76.69 89 PRO A O 1
ATOM 724 N N . ILE A 1 90 ? -8.837 -12.914 9.385 1.00 75.12 90 ILE A N 1
ATOM 725 C CA . ILE A 1 90 ? -9.795 -12.512 8.357 1.00 75.12 90 ILE A CA 1
ATOM 726 C C . ILE A 1 90 ? -10.231 -13.786 7.630 1.00 75.12 90 ILE A C 1
ATOM 728 O O . ILE A 1 90 ? -9.388 -14.509 7.096 1.00 75.12 90 ILE A O 1
ATOM 732 N N . GLU A 1 91 ? -11.538 -14.057 7.608 1.00 75.38 91 GLU A N 1
ATOM 733 C CA . GLU A 1 91 ? -12.106 -15.251 6.972 1.00 75.38 91 GLU A CA 1
ATOM 734 C C . GLU A 1 91 ? -11.576 -15.435 5.539 1.00 75.38 91 GLU A C 1
ATOM 736 O O . GLU A 1 91 ? -11.482 -14.479 4.767 1.00 75.38 91 GLU A O 1
ATOM 741 N N . ALA A 1 92 ? -11.212 -16.676 5.199 1.00 70.88 92 ALA A N 1
ATOM 742 C CA . ALA A 1 92 ? -10.641 -17.070 3.906 1.00 70.88 92 ALA A CA 1
ATOM 743 C C . ALA A 1 92 ? -9.266 -16.458 3.544 1.00 70.88 92 ALA A C 1
ATOM 745 O O . ALA A 1 92 ? -8.855 -16.537 2.385 1.00 70.88 92 ALA A O 1
ATOM 746 N N . THR A 1 93 ? -8.528 -15.883 4.503 1.00 69.12 93 THR A N 1
ATOM 747 C CA . THR A 1 93 ? -7.158 -15.382 4.283 1.00 69.12 93 THR A CA 1
ATOM 748 C C . THR A 1 93 ? -6.216 -15.723 5.442 1.00 69.12 93 THR A C 1
ATOM 750 O O . THR A 1 93 ? -6.648 -15.820 6.586 1.00 69.12 93 THR A O 1
ATOM 753 N N . ASP A 1 94 ? -4.907 -15.795 5.177 1.00 67.25 94 ASP A N 1
ATOM 754 C CA . ASP A 1 94 ? -3.855 -15.932 6.208 1.00 67.25 94 ASP A CA 1
ATOM 755 C C . ASP A 1 94 ? -3.534 -14.592 6.908 1.00 67.25 94 ASP A C 1
ATOM 757 O O . ASP A 1 94 ? -2.419 -14.352 7.383 1.00 67.25 94 ASP A O 1
ATOM 761 N N . ALA A 1 95 ? -4.482 -13.656 6.888 1.00 72.56 95 ALA A N 1
ATOM 762 C CA . ALA A 1 95 ? -4.312 -12.289 7.346 1.00 72.56 95 ALA A CA 1
ATOM 763 C C . ALA A 1 95 ? -4.993 -12.081 8.696 1.00 72.56 95 ALA A C 1
ATOM 765 O O . ALA A 1 95 ? -6.021 -12.689 8.986 1.00 72.56 95 ALA A O 1
ATOM 766 N N . TYR A 1 96 ? -4.475 -11.138 9.482 1.00 78.31 96 TYR A N 1
ATOM 767 C CA . TYR A 1 96 ? -5.119 -10.705 10.716 1.00 78.31 96 TYR A CA 1
ATOM 768 C C . TYR A 1 96 ? -5.633 -9.270 10.607 1.00 78.31 96 TYR A C 1
ATOM 770 O O . TYR A 1 96 ? -5.018 -8.423 9.960 1.00 78.31 96 TYR A O 1
ATOM 778 N N . ASP A 1 97 ? -6.738 -8.971 11.276 1.00 81.81 97 ASP A N 1
ATOM 779 C CA . ASP A 1 97 ? -7.286 -7.634 11.444 1.00 81.81 97 ASP A CA 1
ATOM 780 C C . ASP A 1 97 ? -7.090 -7.168 12.884 1.00 81.81 97 ASP A C 1
ATOM 782 O O . ASP A 1 97 ? -7.427 -7.888 13.826 1.00 81.81 97 ASP A O 1
ATOM 786 N N . THR A 1 98 ? -6.540 -5.970 13.060 1.00 87.00 98 THR A N 1
ATOM 787 C CA . THR A 1 98 ? -6.279 -5.398 14.386 1.00 87.00 98 THR A CA 1
ATOM 788 C C . THR A 1 98 ? -7.389 -4.419 14.775 1.00 87.00 98 THR A C 1
ATOM 790 O O . THR A 1 98 ? -8.023 -3.824 13.894 1.00 87.00 98 THR A O 1
ATOM 793 N N . PRO A 1 99 ? -7.612 -4.175 16.079 1.00 90.25 99 PRO A N 1
ATOM 794 C CA . PRO A 1 99 ? -8.563 -3.172 16.546 1.00 90.25 99 PRO A CA 1
ATOM 795 C C . PRO A 1 99 ? -8.341 -1.794 15.909 1.00 90.25 99 PRO A C 1
ATOM 797 O O . PRO A 1 99 ? -9.307 -1.140 15.533 1.00 90.25 99 PRO A O 1
ATOM 800 N N . MET A 1 100 ? -7.084 -1.383 15.691 1.00 91.38 100 MET A N 1
ATOM 801 C CA . MET A 1 100 ? -6.770 -0.109 15.029 1.00 91.38 100 MET A CA 1
ATOM 802 C C . MET A 1 100 ? -7.248 -0.078 13.571 1.00 91.38 100 MET A C 1
ATOM 804 O O . MET A 1 100 ? -7.852 0.901 13.140 1.00 91.38 100 MET A O 1
ATOM 808 N N . ARG A 1 101 ? -7.038 -1.158 12.806 1.00 90.25 101 ARG A N 1
ATOM 809 C CA . ARG A 1 101 ? -7.523 -1.259 11.418 1.00 90.25 101 ARG A CA 1
ATOM 810 C C . ARG A 1 101 ? -9.049 -1.219 11.358 1.00 90.25 101 ARG A C 1
ATOM 812 O O . ARG A 1 101 ? -9.607 -0.536 10.500 1.00 90.25 101 ARG A O 1
ATOM 819 N N . LYS A 1 102 ? -9.724 -1.890 12.296 1.00 90.69 102 LYS A N 1
ATOM 820 C CA . LYS A 1 102 ? -11.188 -1.848 12.433 1.00 90.69 102 LYS A CA 1
ATOM 821 C C . LYS A 1 102 ? -11.693 -0.457 12.804 1.00 90.69 102 LYS A C 1
ATOM 823 O O . LYS A 1 102 ? -12.664 -0.012 12.204 1.00 90.69 102 LYS A O 1
ATOM 828 N N . LEU A 1 103 ? -11.029 0.237 13.732 1.00 93.06 103 LEU A N 1
ATOM 829 C CA . LEU A 1 103 ? -11.353 1.623 14.083 1.00 93.06 103 LEU A CA 1
ATOM 830 C C . LEU A 1 103 ? -11.274 2.522 12.860 1.00 93.06 103 LEU A C 1
ATOM 832 O O . LEU A 1 103 ? -12.222 3.245 12.589 1.00 93.06 103 LEU A O 1
ATOM 836 N N . ILE A 1 104 ? -10.188 2.425 12.090 1.00 92.81 104 ILE A N 1
ATOM 837 C CA . ILE A 1 104 ? -10.045 3.188 10.852 1.00 92.81 104 ILE A CA 1
ATOM 838 C C . ILE A 1 104 ? -11.237 2.880 9.940 1.00 92.81 104 ILE A C 1
ATOM 840 O O . ILE A 1 104 ? -11.948 3.806 9.584 1.00 92.81 104 ILE A O 1
ATOM 844 N N . ARG A 1 105 ? -11.535 1.606 9.639 1.00 90.19 105 ARG A N 1
ATOM 845 C CA . ARG A 1 105 ? -12.618 1.219 8.708 1.00 90.19 105 ARG A CA 1
ATOM 846 C C . ARG A 1 105 ? -14.021 1.638 9.150 1.00 90.19 105 ARG A C 1
ATOM 848 O O . ARG A 1 105 ? -14.767 2.157 8.325 1.00 90.19 105 ARG A O 1
ATOM 855 N N . TYR A 1 106 ? -14.389 1.357 10.398 1.00 91.31 106 TYR A N 1
ATOM 856 C CA . TYR A 1 106 ? -15.767 1.489 10.875 1.00 91.31 106 TYR A CA 1
ATOM 857 C C . TYR A 1 106 ? -16.038 2.818 11.586 1.00 91.31 106 TYR A C 1
ATOM 859 O O . TYR A 1 106 ? -17.174 3.276 11.571 1.00 91.31 106 TYR A O 1
ATOM 867 N N . MET A 1 107 ? -15.031 3.420 12.227 1.00 92.88 107 MET A N 1
ATOM 868 C CA . MET A 1 107 ? -15.197 4.550 13.154 1.00 92.88 107 MET A CA 1
ATOM 869 C C . MET A 1 107 ? -14.034 5.560 13.030 1.00 92.88 107 MET A C 1
ATOM 871 O O . MET A 1 107 ? -13.257 5.741 13.978 1.00 92.88 107 MET A O 1
ATOM 875 N N . PRO A 1 108 ? -13.867 6.224 11.868 1.00 93.25 108 PRO A N 1
ATOM 876 C CA . PRO A 1 108 ? -12.697 7.060 11.588 1.00 93.25 108 PRO A CA 1
ATOM 877 C C . PRO A 1 108 ? -12.557 8.259 12.539 1.00 93.25 108 PRO A C 1
ATOM 879 O O . PRO A 1 108 ? -11.434 8.671 12.837 1.00 93.25 108 PRO A O 1
ATOM 882 N N . ASP A 1 109 ? -13.665 8.783 13.066 1.00 92.38 109 ASP A N 1
ATOM 883 C CA . ASP A 1 109 ? -13.662 9.875 14.047 1.00 92.38 109 ASP A CA 1
ATOM 884 C C . ASP A 1 109 ? -13.032 9.442 15.375 1.00 92.38 109 ASP A C 1
ATOM 886 O O . ASP A 1 109 ? -12.197 10.148 15.945 1.00 92.38 109 ASP A O 1
ATOM 890 N N . VAL A 1 110 ? -13.365 8.235 15.838 1.00 93.94 110 VAL A N 1
ATOM 891 C CA . VAL A 1 110 ? -12.777 7.653 17.051 1.00 93.94 110 VAL A CA 1
ATOM 892 C C . VAL A 1 110 ? -11.310 7.295 16.825 1.00 93.94 110 VAL A C 1
ATOM 894 O O . VAL A 1 110 ? -10.495 7.480 17.728 1.00 93.94 110 VAL A O 1
ATOM 897 N N . ALA A 1 111 ? -10.949 6.833 15.624 1.00 93.44 111 ALA A N 1
ATOM 898 C CA . ALA A 1 111 ? -9.556 6.596 15.253 1.00 93.44 111 ALA A CA 1
ATOM 899 C C . ALA A 1 111 ? -8.725 7.890 15.310 1.00 93.44 111 ALA A C 1
ATOM 901 O O . ALA A 1 111 ? -7.625 7.884 15.861 1.00 93.44 111 ALA A O 1
ATOM 902 N N . LEU A 1 112 ? -9.258 9.003 14.791 1.00 92.81 112 LEU A N 1
ATOM 903 C CA . LEU A 1 112 ? -8.601 10.309 14.868 1.00 92.81 112 LEU A CA 1
ATOM 904 C C . LEU A 1 112 ? -8.454 10.774 16.321 1.00 92.81 112 LEU A C 1
ATOM 906 O O . LEU A 1 112 ? -7.349 11.113 16.737 1.00 92.81 112 LEU A O 1
ATOM 910 N N . TRP A 1 113 ? -9.532 10.706 17.107 1.00 93.75 113 TRP A N 1
ATOM 911 C CA . TRP A 1 113 ? -9.498 11.036 18.534 1.00 93.75 113 TRP A CA 1
ATOM 912 C C . TRP A 1 113 ? -8.455 10.202 19.290 1.00 93.75 113 TRP A C 1
ATOM 914 O O . TRP A 1 113 ? -7.689 10.730 20.092 1.00 93.75 113 TRP A O 1
ATOM 924 N N . MET A 1 114 ? -8.370 8.900 19.006 1.00 92.19 114 MET A N 1
ATOM 925 C CA . MET A 1 114 ? -7.381 8.015 19.618 1.00 92.19 114 MET A CA 1
ATOM 926 C C . MET A 1 114 ? -5.947 8.439 19.271 1.00 92.19 114 MET A C 1
ATOM 928 O O . MET A 1 114 ? -5.067 8.410 20.133 1.00 92.19 114 MET A O 1
ATOM 932 N N . ILE A 1 115 ? -5.697 8.843 18.025 1.00 89.94 115 ILE A N 1
ATOM 933 C CA . ILE A 1 115 ? -4.383 9.335 17.602 1.00 89.94 115 ILE A CA 1
ATOM 934 C C . ILE A 1 115 ? -4.015 10.617 18.356 1.00 89.94 115 ILE A C 1
ATOM 936 O O . ILE A 1 115 ? -2.888 10.742 18.840 1.00 89.94 115 ILE A O 1
ATOM 940 N N . GLU A 1 116 ? -4.953 11.554 18.465 1.00 89.69 116 GLU A N 1
ATOM 941 C CA . GLU A 1 116 ? -4.739 12.850 19.114 1.00 89.69 116 GLU A CA 1
ATOM 942 C C . GLU A 1 116 ? -4.534 12.713 20.628 1.00 89.69 116 GLU A C 1
ATOM 944 O O . GLU A 1 116 ? -3.615 13.314 21.177 1.00 89.69 116 GLU A O 1
ATOM 949 N N . GLU A 1 117 ? -5.339 11.883 21.292 1.00 88.75 117 GLU A N 1
ATOM 950 C CA . GLU A 1 117 ? -5.375 11.790 22.755 1.00 88.75 117 GLU A CA 1
ATOM 951 C C . GLU A 1 117 ? -4.392 10.755 23.326 1.00 88.75 117 GLU A C 1
ATOM 953 O O . GLU A 1 117 ? -3.871 10.920 24.430 1.00 88.75 117 GLU A O 1
ATOM 958 N N . LYS A 1 118 ? -4.162 9.641 22.616 1.00 84.81 118 LYS A N 1
ATOM 959 C CA . LYS A 1 118 ? -3.404 8.489 23.149 1.00 84.81 118 LYS A CA 1
ATOM 960 C C . LYS A 1 118 ? -2.052 8.281 22.491 1.00 84.81 118 LYS A C 1
ATOM 962 O O . LYS A 1 118 ? -1.128 7.830 23.165 1.00 84.81 118 LYS A O 1
ATOM 967 N N . LEU A 1 119 ? -1.939 8.574 21.197 1.00 81.75 119 LEU A N 1
ATOM 968 C CA . LEU A 1 119 ? -0.718 8.325 20.422 1.00 81.75 119 LEU A CA 1
ATOM 969 C C . LEU A 1 119 ? 0.120 9.585 20.195 1.00 81.75 119 LEU A C 1
ATOM 971 O O . LEU A 1 119 ? 1.239 9.487 19.697 1.00 81.75 119 LEU A O 1
ATOM 975 N N . THR A 1 120 ? -0.385 10.758 20.575 1.00 80.12 120 THR A N 1
ATOM 976 C CA . THR A 1 120 ? 0.328 12.028 20.441 1.00 80.12 120 THR A CA 1
ATOM 977 C C . THR A 1 120 ? 0.651 12.596 21.816 1.00 80.12 120 THR A C 1
ATOM 979 O O . THR A 1 120 ? -0.231 12.860 22.626 1.00 80.12 120 THR A O 1
ATOM 982 N N . ARG A 1 121 ? 1.938 12.833 22.080 1.00 77.69 121 ARG A N 1
ATOM 983 C CA . ARG A 1 121 ? 2.409 13.553 23.265 1.00 77.69 121 ARG A CA 1
ATOM 984 C C . ARG A 1 121 ? 2.960 14.907 22.844 1.00 77.69 121 ARG A C 1
ATOM 986 O O . ARG A 1 121 ? 3.937 14.978 22.102 1.00 77.69 121 ARG A O 1
ATOM 993 N N . LYS A 1 122 ? 2.375 15.986 23.358 1.00 74.38 122 LYS A N 1
ATOM 994 C CA . LYS A 1 122 ? 2.912 17.341 23.185 1.00 74.38 122 LYS A CA 1
ATOM 995 C C . LYS A 1 122 ? 3.990 17.591 24.239 1.00 74.38 122 LYS A C 1
ATOM 997 O O . LYS A 1 122 ? 3.755 17.391 25.428 1.00 74.38 122 LYS A O 1
ATOM 1002 N N . VAL A 1 123 ? 5.184 17.980 23.801 1.00 69.50 123 VAL A N 1
ATOM 1003 C CA . VAL A 1 123 ? 6.319 18.329 24.663 1.00 69.50 123 VAL A CA 1
ATOM 1004 C C . VAL A 1 123 ? 6.696 19.785 24.394 1.00 69.50 123 VAL A C 1
ATOM 1006 O O . VAL A 1 123 ? 6.999 20.150 23.259 1.00 69.50 123 VAL A O 1
ATOM 1009 N N . GLY A 1 124 ? 6.646 20.607 25.441 1.00 61.53 124 GLY A N 1
ATOM 1010 C CA . GLY A 1 124 ? 6.895 22.051 25.392 1.00 61.53 124 GLY A CA 1
ATOM 1011 C C . GLY A 1 124 ? 5.854 22.794 26.227 1.00 61.53 124 GLY A C 1
ATOM 1012 O O . GLY A 1 124 ? 4.673 22.772 25.890 1.00 61.53 124 GLY A O 1
ATOM 1013 N N . GLY A 1 125 ? 6.285 23.374 27.349 1.00 56.47 125 GLY A N 1
ATOM 1014 C CA . GLY A 1 125 ? 5.432 24.133 28.271 1.00 56.47 125 GLY A CA 1
ATOM 1015 C C . GLY A 1 125 ? 5.323 25.616 27.906 1.00 56.47 125 GLY A C 1
ATOM 1016 O O . GLY A 1 125 ? 6.032 26.100 27.018 1.00 56.47 125 GLY A O 1
ATOM 1017 N N . GLU A 1 126 ? 4.446 26.332 28.617 1.00 51.03 126 GLU A N 1
ATOM 1018 C CA . GLU A 1 126 ? 4.287 27.790 28.524 1.00 51.03 126 GLU A CA 1
ATOM 1019 C C . GLU A 1 126 ? 5.653 28.484 28.669 1.00 51.03 126 GLU A C 1
ATOM 1021 O O . GLU A 1 126 ? 6.275 28.455 29.728 1.00 51.03 126 GLU A O 1
ATOM 1026 N N . GLY A 1 127 ? 6.154 29.053 27.566 1.00 62.00 127 GLY A N 1
ATOM 1027 C CA . GLY A 1 127 ? 7.434 29.769 27.507 1.00 62.00 127 GLY A CA 1
ATOM 1028 C C . GLY A 1 127 ? 8.449 29.242 26.484 1.00 62.00 127 GLY A C 1
ATOM 1029 O O . GLY A 1 127 ? 9.373 29.971 26.126 1.00 62.00 127 GLY A O 1
ATOM 1030 N N . GLN A 1 128 ? 8.286 28.029 25.940 1.00 58.31 128 GLN A N 1
ATOM 1031 C CA . GLN A 1 128 ? 9.126 27.543 24.832 1.00 58.31 128 GLN A CA 1
ATOM 1032 C C . GLN A 1 128 ? 8.485 27.839 23.467 1.00 58.31 128 GLN A C 1
ATOM 1034 O O . GLN A 1 128 ? 7.387 27.383 23.168 1.00 58.31 128 GLN A O 1
ATOM 1039 N N . LYS A 1 129 ? 9.208 28.564 22.596 1.00 58.56 129 LYS A N 1
ATOM 1040 C CA . LYS A 1 129 ? 8.776 28.936 21.228 1.00 58.56 129 LYS A CA 1
ATOM 1041 C C . LYS A 1 129 ? 8.523 27.750 20.281 1.00 58.56 129 LYS A C 1
ATOM 1043 O O . LYS A 1 129 ? 7.998 27.962 19.193 1.00 58.56 129 LYS A O 1
ATOM 1048 N N . VAL A 1 130 ? 8.911 26.528 20.652 1.00 55.22 130 VAL A N 1
ATOM 1049 C CA . VAL A 1 130 ? 8.772 25.335 19.806 1.00 55.22 130 VAL A CA 1
ATOM 1050 C C . VAL A 1 130 ? 8.068 24.238 20.595 1.00 55.22 130 VAL A C 1
ATOM 1052 O O . VAL A 1 130 ? 8.679 23.583 21.436 1.00 55.22 130 VAL A O 1
ATOM 1055 N N . SER A 1 131 ? 6.786 24.021 20.306 1.00 61.00 131 SER A N 1
ATOM 1056 C CA . SER A 1 131 ? 6.076 22.813 20.718 1.00 61.00 131 SER A CA 1
ATOM 1057 C C . SER A 1 131 ? 6.503 21.656 19.811 1.00 61.00 131 SER A C 1
ATOM 1059 O O . SER A 1 131 ? 6.443 21.745 18.584 1.00 61.00 131 SER A O 1
ATOM 1061 N N . LYS A 1 132 ? 6.983 20.560 20.403 1.00 69.56 132 LYS A N 1
ATOM 1062 C CA . LYS A 1 132 ? 7.341 19.341 19.673 1.00 69.56 132 LYS A CA 1
ATOM 1063 C C . LYS A 1 132 ? 6.301 18.268 19.962 1.00 69.56 132 LYS A C 1
ATOM 1065 O O . LYS A 1 132 ? 6.103 17.880 21.109 1.00 69.56 132 LYS A O 1
ATOM 1070 N N . GLU A 1 133 ? 5.654 17.770 18.917 1.00 75.62 133 GLU A N 1
ATOM 1071 C CA . GLU A 1 133 ? 4.753 16.622 19.015 1.00 75.62 133 GLU A CA 1
ATOM 1072 C C . GLU A 1 133 ? 5.552 15.330 18.816 1.00 75.62 133 GLU A C 1
ATOM 1074 O O . GLU A 1 133 ? 6.298 15.181 17.844 1.00 75.62 133 GLU A O 1
ATOM 1079 N N . ILE A 1 134 ? 5.435 14.411 19.771 1.00 73.62 134 ILE A N 1
ATOM 1080 C CA . ILE A 1 134 ? 6.009 13.068 19.710 1.00 73.62 134 ILE A CA 1
ATOM 1081 C C . ILE A 1 134 ? 4.866 12.100 19.419 1.00 73.62 134 ILE A C 1
ATOM 1083 O O . ILE A 1 134 ? 3.861 12.105 20.128 1.00 73.62 134 ILE A O 1
ATOM 1087 N N . TYR A 1 135 ? 5.032 11.277 18.386 1.00 79.06 135 TYR A N 1
ATOM 1088 C CA . TYR A 1 135 ? 4.028 10.315 17.938 1.00 79.06 135 TYR A CA 1
ATOM 1089 C C . TYR A 1 135 ? 4.465 8.879 18.248 1.00 79.06 135 TYR A C 1
ATOM 1091 O O . TYR A 1 135 ? 5.600 8.505 17.947 1.00 79.06 135 TYR A O 1
ATOM 1099 N N . ASP A 1 136 ? 3.555 8.089 18.817 1.00 77.38 136 ASP A N 1
ATOM 1100 C CA . ASP A 1 136 ? 3.691 6.649 19.053 1.00 77.38 136 ASP A CA 1
ATOM 1101 C C . ASP A 1 136 ? 3.015 5.872 17.907 1.00 77.38 136 ASP A C 1
ATOM 1103 O O . ASP A 1 136 ? 1.811 6.004 17.677 1.00 77.38 136 ASP A O 1
ATOM 1107 N N . TYR A 1 137 ? 3.789 5.083 17.158 1.00 79.94 137 TYR A N 1
ATOM 1108 C CA . TYR A 1 137 ? 3.307 4.365 15.971 1.00 79.94 137 TYR A CA 1
ATOM 1109 C C . TYR A 1 137 ? 3.008 2.877 16.217 1.00 79.94 137 TYR A C 1
ATOM 1111 O O . TYR A 1 137 ? 2.727 2.175 15.248 1.00 79.94 137 TYR A O 1
ATOM 1119 N N . GLU A 1 138 ? 3.014 2.401 17.472 1.00 77.88 138 GLU A N 1
ATOM 1120 C CA . GLU A 1 138 ? 2.852 0.978 17.847 1.00 77.88 138 GLU A CA 1
ATOM 1121 C C . GLU A 1 138 ? 1.733 0.258 17.063 1.00 77.88 138 GLU A C 1
ATOM 1123 O O . GLU A 1 138 ? 1.932 -0.836 16.545 1.00 77.88 138 GLU A O 1
ATOM 1128 N N . PHE A 1 139 ? 0.563 0.888 16.911 1.00 80.75 139 PHE A N 1
ATOM 1129 C CA . PHE A 1 139 ? -0.606 0.276 16.257 1.00 80.75 139 PHE A CA 1
ATOM 1130 C C . PHE A 1 139 ? -0.748 0.583 14.756 1.00 80.75 139 PHE A C 1
ATOM 1132 O O . PHE A 1 139 ? -1.706 0.128 14.128 1.00 80.75 139 PHE A O 1
ATOM 1139 N N . HIS A 1 140 ? 0.167 1.373 14.187 1.00 81.12 140 HIS A N 1
ATOM 1140 C CA . HIS A 1 140 ? 0.181 1.754 12.769 1.00 81.12 140 HIS A CA 1
ATOM 1141 C C . HIS A 1 140 ? 1.362 1.156 11.987 1.00 81.12 140 HIS A C 1
ATOM 1143 O O . HIS A 1 140 ? 1.406 1.314 10.765 1.00 81.12 140 HIS A O 1
ATOM 1149 N N . GLU A 1 141 ? 2.294 0.478 12.666 1.00 71.50 141 GLU A N 1
ATOM 1150 C CA . GLU A 1 141 ? 3.399 -0.270 12.060 1.00 71.50 141 GLU A CA 1
ATOM 1151 C C . GLU A 1 141 ? 3.078 -1.779 12.033 1.00 71.50 141 GLU A C 1
ATOM 1153 O O . GLU A 1 141 ? 2.713 -2.380 13.040 1.00 71.50 141 GLU A O 1
ATOM 1158 N N . ASP A 1 142 ? 3.231 -2.413 10.866 1.00 63.41 142 ASP A N 1
ATOM 1159 C CA . ASP A 1 142 ? 2.880 -3.827 10.633 1.00 63.41 142 ASP A CA 1
ATOM 1160 C C . ASP A 1 142 ? 3.970 -4.831 11.067 1.00 63.41 142 ASP A C 1
ATOM 1162 O O . ASP A 1 142 ? 3.862 -6.027 10.785 1.00 63.41 142 ASP A O 1
ATOM 1166 N N . MET A 1 143 ? 5.025 -4.358 11.741 1.00 55.12 143 MET A N 1
ATOM 1167 C CA . MET A 1 143 ? 6.184 -5.176 12.132 1.00 55.12 143 MET A CA 1
ATOM 1168 C C . MET A 1 143 ? 6.028 -5.903 13.473 1.00 55.12 143 MET A C 1
ATOM 1170 O O . MET A 1 143 ? 6.885 -6.704 13.831 1.00 55.12 143 MET A O 1
ATOM 1174 N N . TYR A 1 144 ? 4.938 -5.675 14.205 1.00 53.12 144 TYR A N 1
ATOM 1175 C CA . TYR A 1 144 ? 4.717 -6.348 15.480 1.00 53.12 144 TYR A CA 1
ATOM 1176 C C . TYR A 1 144 ? 4.069 -7.715 15.268 1.00 53.12 144 TYR A C 1
ATOM 1178 O O . TYR A 1 144 ? 2.974 -7.837 14.711 1.00 53.12 144 TYR A O 1
ATOM 1186 N N . THR A 1 145 ? 4.744 -8.768 15.736 1.00 57.41 145 THR A N 1
ATOM 1187 C CA . THR A 1 145 ? 4.183 -10.115 15.674 1.00 57.41 145 THR A CA 1
ATOM 1188 C C . THR A 1 145 ? 2.933 -10.180 16.547 1.00 57.41 145 THR A C 1
ATOM 1190 O O . THR A 1 145 ? 2.994 -10.063 17.768 1.00 57.41 145 THR A O 1
ATOM 1193 N N . VAL A 1 146 ? 1.801 -10.493 15.922 1.00 56.41 146 VAL A N 1
ATOM 1194 C CA . VAL A 1 146 ? 0.599 -11.047 16.566 1.00 56.41 146 VAL A CA 1
ATOM 1195 C C . VAL A 1 146 ? 1.027 -12.093 17.609 1.00 56.41 146 VAL A C 1
ATOM 1197 O O . VAL A 1 146 ? 0.650 -12.003 18.772 1.00 56.41 146 VAL A O 1
ATOM 1200 N N . LYS A 1 147 ? 1.944 -13.004 17.243 1.00 58.03 147 LYS A N 1
ATOM 1201 C CA . LYS A 1 147 ? 2.522 -14.017 18.145 1.00 58.03 147 LYS A CA 1
ATOM 1202 C C . LYS A 1 147 ? 3.159 -13.441 19.422 1.00 58.03 147 LYS A C 1
ATOM 1204 O O . LYS A 1 147 ? 2.967 -14.051 20.469 1.00 58.03 147 LYS A O 1
ATOM 1209 N N . SER A 1 148 ? 3.880 -12.313 19.386 1.00 58.00 148 SER A N 1
ATOM 1210 C CA . SER A 1 148 ? 4.436 -11.696 20.609 1.00 58.00 148 SER A CA 1
ATOM 1211 C C . SER A 1 148 ? 3.339 -11.247 21.572 1.00 58.00 148 SER A C 1
ATOM 1213 O O . SER A 1 148 ? 3.446 -11.491 22.773 1.00 58.00 148 SER A O 1
ATOM 1215 N N . TRP A 1 149 ? 2.239 -10.695 21.048 1.00 62.62 149 TRP A N 1
ATOM 1216 C CA . TRP A 1 149 ? 1.084 -10.303 21.858 1.00 62.62 149 TRP A CA 1
ATOM 1217 C C . TRP A 1 149 ? 0.410 -11.513 22.514 1.00 62.62 149 TRP A C 1
ATOM 1219 O O . TRP A 1 149 ? -0.076 -11.411 23.637 1.00 62.62 149 TRP A O 1
ATOM 1229 N N . TYR A 1 150 ? 0.411 -12.675 21.852 1.00 57.91 150 TYR A N 1
ATOM 1230 C CA . TYR A 1 150 ? -0.141 -13.912 22.417 1.00 57.91 150 TYR A CA 1
ATOM 1231 C C . TYR A 1 150 ? 0.832 -14.647 23.362 1.00 57.91 150 TYR A C 1
ATOM 1233 O O . TYR A 1 150 ? 0.371 -15.271 24.317 1.00 57.91 150 TYR A O 1
ATOM 1241 N N . LYS A 1 151 ? 2.158 -14.527 23.176 1.00 51.91 151 LYS A N 1
ATOM 1242 C CA . LYS A 1 151 ? 3.182 -15.113 24.071 1.00 51.91 151 LYS A CA 1
ATOM 1243 C C . LYS A 1 151 ? 3.176 -14.494 25.477 1.00 51.91 151 LYS A C 1
ATOM 1245 O O . LYS A 1 151 ? 3.453 -15.197 26.441 1.00 51.91 151 LYS A O 1
ATOM 1250 N N . GLN A 1 152 ? 2.848 -13.207 25.603 1.00 43.28 152 GLN A N 1
ATOM 1251 C CA . GLN A 1 152 ? 2.957 -12.459 26.865 1.00 43.28 152 GLN A CA 1
ATOM 1252 C C . GLN A 1 152 ? 1.782 -12.645 27.850 1.00 43.28 152 GLN A C 1
ATOM 1254 O O . GLN A 1 152 ? 1.819 -12.057 28.927 1.00 43.28 152 GLN A O 1
ATOM 1259 N N . GLY A 1 153 ? 0.755 -13.459 27.555 1.00 45.09 153 GLY A N 1
ATOM 1260 C CA . GLY A 1 153 ? -0.330 -13.628 28.537 1.00 45.09 153 GLY A CA 1
ATOM 1261 C C . GLY A 1 153 ? -1.578 -14.433 28.171 1.00 45.09 153 GLY A C 1
ATOM 1262 O O . GLY A 1 153 ? -2.549 -14.369 28.921 1.00 45.09 153 GLY A O 1
ATOM 1263 N N . ALA A 1 154 ? -1.626 -15.196 27.074 1.00 35.38 154 ALA A N 1
ATOM 1264 C CA . ALA A 1 154 ? -2.813 -16.000 26.773 1.00 35.38 154 ALA A CA 1
ATOM 1265 C C . ALA A 1 154 ? -2.445 -17.342 26.138 1.00 35.38 154 ALA A C 1
ATOM 1267 O O . ALA A 1 154 ? -1.939 -17.388 25.020 1.00 35.38 154 ALA A O 1
ATOM 1268 N N . LYS A 1 155 ? -2.759 -18.444 26.834 1.00 32.72 155 LYS A N 1
ATOM 1269 C CA . LYS A 1 155 ? -2.763 -19.784 26.235 1.00 32.72 155 LYS A CA 1
ATOM 1270 C C . LYS A 1 155 ? -3.608 -19.739 24.956 1.00 32.72 155 LYS A C 1
ATOM 1272 O O . LYS A 1 155 ? -4.786 -19.371 25.006 1.00 32.72 155 LYS A O 1
ATOM 1277 N N . LEU A 1 156 ? -2.991 -20.092 23.827 1.00 37.62 156 LEU A N 1
ATOM 1278 C CA . LEU A 1 156 ? -3.698 -20.487 22.610 1.00 37.62 156 LEU A CA 1
ATOM 1279 C C . LEU A 1 156 ? -4.758 -21.545 22.982 1.00 37.62 156 LEU A C 1
ATOM 1281 O O . LEU A 1 156 ? -4.535 -22.306 23.932 1.00 37.62 156 LEU A O 1
ATOM 1285 N N . PRO A 1 157 ? -5.902 -21.629 22.279 1.00 30.59 157 PRO A N 1
ATOM 1286 C CA . PRO A 1 157 ? -6.680 -22.862 22.320 1.00 30.59 157 PRO A CA 1
ATOM 1287 C C . PRO A 1 157 ? -5.741 -24.041 22.000 1.00 30.59 157 PRO A C 1
ATOM 1289 O O . PRO A 1 157 ? -4.832 -23.871 21.179 1.00 30.59 157 PRO A O 1
ATOM 1292 N N . PRO A 1 158 ? -5.894 -25.190 22.684 1.00 31.98 158 PRO A N 1
ATOM 1293 C CA . PRO A 1 158 ? -5.067 -26.350 22.406 1.00 31.98 158 PRO A CA 1
ATOM 1294 C C . PRO A 1 158 ? -5.210 -26.716 20.927 1.00 31.98 158 PRO A C 1
ATOM 1296 O O . PRO A 1 158 ? -6.294 -26.641 20.355 1.00 31.98 158 PRO A O 1
ATOM 1299 N N . GLU A 1 159 ? -4.052 -26.997 20.348 1.00 39.12 159 GLU A N 1
ATOM 1300 C CA . GLU A 1 159 ? -3.763 -27.467 19.000 1.00 39.12 159 GLU A CA 1
ATOM 1301 C C . GLU A 1 159 ? -4.936 -28.133 18.267 1.00 39.12 159 GLU A C 1
ATOM 1303 O O . GLU A 1 159 ? -5.402 -29.189 18.670 1.00 39.12 159 GLU A O 1
ATOM 1308 N N . ASP A 1 160 ? -5.323 -27.549 17.130 1.00 27.73 160 ASP A N 1
ATOM 1309 C CA . ASP A 1 160 ? -5.884 -28.289 15.992 1.00 27.73 160 ASP A CA 1
ATOM 1310 C C . ASP A 1 160 ? -5.549 -27.568 14.671 1.00 27.73 160 ASP A C 1
ATOM 1312 O O . ASP A 1 160 ? -6.382 -27.266 13.821 1.00 27.73 160 ASP A O 1
ATOM 1316 N N . LEU A 1 161 ? -4.261 -27.258 14.501 1.00 34.25 161 LEU A N 1
ATOM 1317 C CA . LEU A 1 161 ? -3.661 -26.998 13.193 1.00 34.25 161 LEU A CA 1
ATOM 1318 C C . LEU A 1 161 ? -2.494 -27.965 13.032 1.00 34.25 161 LEU A C 1
ATOM 1320 O O . LEU A 1 161 ? -1.327 -27.646 13.264 1.00 34.25 161 LEU A O 1
ATOM 1324 N N . SER A 1 162 ? -2.842 -29.185 12.630 1.00 27.66 162 SER A N 1
ATOM 1325 C CA . SER A 1 162 ? -1.924 -30.139 12.028 1.00 27.66 162 SER A CA 1
ATOM 1326 C C . SER A 1 162 ? -1.298 -29.525 10.773 1.00 27.66 162 SER A C 1
ATOM 1328 O O . SER A 1 162 ? -1.757 -29.735 9.654 1.00 27.66 162 SER A O 1
ATOM 1330 N N . CYS A 1 163 ? -0.213 -28.781 10.940 1.00 25.27 163 CYS A N 1
ATOM 1331 C CA . CYS A 1 163 ? 0.724 -28.532 9.862 1.00 25.27 163 CYS A CA 1
ATOM 1332 C C . CYS A 1 163 ? 2.090 -29.016 10.339 1.00 25.27 163 CYS A C 1
ATOM 1334 O O . CYS A 1 163 ? 2.913 -28.270 10.866 1.00 25.27 163 CYS A O 1
ATOM 1336 N N . LYS A 1 164 ? 2.294 -30.333 10.211 1.00 24.64 164 LYS A N 1
ATOM 1337 C CA . LYS A 1 164 ? 3.607 -30.962 10.352 1.00 24.64 164 LYS A CA 1
ATOM 1338 C C . LYS A 1 164 ? 4.499 -30.423 9.237 1.00 24.64 164 LYS A C 1
ATOM 1340 O O . LYS A 1 164 ? 4.534 -30.992 8.151 1.00 24.64 164 LYS A O 1
ATOM 1345 N N . VAL A 1 165 ? 5.256 -29.367 9.509 1.00 26.11 165 VAL A N 1
ATOM 1346 C CA . VAL A 1 165 ? 6.429 -29.047 8.695 1.00 26.11 165 VAL A CA 1
ATOM 1347 C C . VAL A 1 165 ? 7.633 -29.685 9.371 1.00 26.11 165 VAL A C 1
ATOM 1349 O O . VAL A 1 165 ? 8.125 -29.247 10.408 1.00 26.11 165 VAL A O 1
ATOM 1352 N N . ARG A 1 166 ? 8.040 -30.809 8.785 1.00 22.30 166 ARG A N 1
ATOM 1353 C CA . ARG A 1 166 ? 9.243 -31.569 9.106 1.00 22.30 166 ARG A CA 1
ATOM 1354 C C . ARG A 1 166 ? 10.459 -30.705 8.764 1.00 22.30 166 ARG A C 1
ATOM 1356 O O . ARG A 1 166 ? 10.718 -30.447 7.593 1.00 22.30 166 ARG A O 1
ATOM 1363 N N . TRP A 1 167 ? 11.207 -30.278 9.774 1.00 24.00 167 TRP A N 1
ATOM 1364 C CA . TRP A 1 167 ? 12.524 -29.676 9.583 1.00 24.00 167 TRP A CA 1
ATOM 1365 C C . TRP A 1 167 ? 13.550 -30.784 9.340 1.00 24.00 167 TRP A C 1
ATOM 1367 O O . TRP A 1 167 ? 13.728 -31.656 10.191 1.00 24.00 167 TRP A O 1
ATOM 1377 N N . HIS A 1 168 ? 14.251 -30.742 8.208 1.00 24.62 168 HIS A N 1
ATOM 1378 C CA . HIS A 1 168 ? 15.565 -31.372 8.121 1.00 24.62 168 HIS A CA 1
ATOM 1379 C C . HIS A 1 168 ? 16.605 -30.389 8.669 1.00 24.62 168 HIS A C 1
ATOM 1381 O O . HIS A 1 168 ? 16.752 -29.273 8.177 1.00 24.62 168 HIS A O 1
ATOM 1387 N N . LYS A 1 169 ? 17.275 -30.825 9.742 1.00 26.83 169 LYS A N 1
ATOM 1388 C CA . LYS A 1 169 ? 18.414 -30.179 10.400 1.00 26.83 169 LYS A CA 1
ATOM 1389 C C . LYS A 1 169 ? 19.604 -30.025 9.448 1.00 26.83 169 LYS A C 1
ATOM 1391 O O . LYS A 1 169 ? 20.014 -31.004 8.837 1.00 26.83 169 LYS A O 1
ATOM 1396 N N . PHE A 1 170 ? 20.244 -28.863 9.517 1.00 23.45 170 PHE A N 1
ATOM 1397 C CA . PHE A 1 170 ? 21.690 -28.721 9.742 1.00 23.45 170 PHE A CA 1
ATOM 1398 C C . PHE A 1 170 ? 21.845 -27.517 10.688 1.00 23.45 170 PHE A C 1
ATOM 1400 O O . PHE A 1 170 ? 21.558 -26.401 10.282 1.00 23.45 170 PHE A O 1
ATOM 1407 N N . GLY A 1 171 ? 21.892 -27.747 12.010 1.00 24.17 171 GLY A N 1
ATOM 1408 C CA . GLY A 1 171 ? 23.104 -27.624 12.851 1.00 24.17 171 GLY A CA 1
ATOM 1409 C C . GLY A 1 171 ? 23.172 -26.194 13.423 1.00 24.17 171 GLY A C 1
ATOM 1410 O O . GLY A 1 171 ? 23.091 -25.255 12.656 1.00 24.17 171 GLY A O 1
ATOM 1411 N N . PHE A 1 172 ? 23.232 -25.888 14.718 1.00 23.08 172 PHE A N 1
ATOM 1412 C CA . PHE A 1 172 ? 23.751 -26.552 15.912 1.00 23.08 172 PHE A CA 1
ATOM 1413 C C . PHE A 1 172 ? 22.875 -26.191 17.131 1.00 23.08 172 PHE A C 1
ATOM 1415 O O . PHE A 1 172 ? 22.200 -25.167 17.147 1.00 23.08 172 PHE A O 1
ATOM 1422 N N . ASN A 1 173 ? 22.891 -27.055 18.145 1.00 24.50 173 ASN A N 1
ATOM 1423 C CA . ASN A 1 173 ? 22.153 -26.921 19.401 1.00 24.50 173 ASN A CA 1
ATOM 1424 C C . ASN A 1 173 ? 22.530 -25.662 20.204 1.00 24.50 173 ASN A C 1
ATOM 1426 O O . ASN A 1 173 ? 23.713 -25.386 20.379 1.00 24.50 173 ASN A O 1
ATOM 1430 N N . ALA A 1 174 ? 21.541 -25.053 20.861 1.00 22.36 174 ALA A N 1
ATOM 1431 C CA . ALA A 1 174 ? 21.697 -24.573 22.231 1.00 22.36 174 ALA A CA 1
ATOM 1432 C C . ALA A 1 174 ? 20.378 -24.783 22.989 1.00 22.36 174 ALA A C 1
ATOM 1434 O O . ALA A 1 174 ? 19.333 -24.232 22.654 1.00 22.36 174 ALA A O 1
ATOM 1435 N N . ILE A 1 175 ? 20.467 -25.679 23.962 1.00 24.95 175 ILE A N 1
ATOM 1436 C CA . ILE A 1 175 ? 19.494 -26.001 25.001 1.00 24.95 175 ILE A CA 1
ATOM 1437 C C . ILE A 1 175 ? 19.378 -24.791 25.924 1.00 24.95 175 ILE A C 1
ATOM 1439 O O . ILE A 1 175 ? 20.420 -24.360 26.393 1.00 24.95 175 ILE A O 1
ATOM 1443 N N . TYR A 1 176 ? 18.163 -24.339 26.249 1.00 22.53 176 TYR A N 1
ATOM 1444 C CA . TYR A 1 176 ? 17.830 -23.884 27.604 1.00 22.53 176 TYR A CA 1
ATOM 1445 C C . TYR A 1 176 ? 16.359 -24.188 27.900 1.00 22.53 176 TYR A C 1
ATOM 1447 O O . TYR A 1 176 ? 15.443 -23.540 27.394 1.00 22.53 176 TYR A O 1
ATOM 1455 N N . ASP A 1 177 ? 16.177 -25.220 28.720 1.00 22.16 177 ASP A N 1
ATOM 1456 C CA . ASP A 1 177 ? 15.059 -25.349 29.649 1.00 22.16 177 ASP A CA 1
ATOM 1457 C C . ASP A 1 177 ? 14.945 -24.077 30.495 1.00 22.16 177 ASP A C 1
ATOM 1459 O O . ASP A 1 177 ? 15.961 -23.563 30.960 1.00 22.16 177 ASP A O 1
ATOM 1463 N N . CYS A 1 178 ? 13.720 -23.628 30.774 1.00 23.31 178 CYS A N 1
ATOM 1464 C CA . CYS A 1 178 ? 13.432 -23.002 32.061 1.00 23.31 178 CYS A CA 1
ATOM 1465 C C . CYS A 1 178 ? 11.938 -23.083 32.401 1.00 23.31 178 CYS A C 1
ATOM 1467 O O . CYS A 1 178 ? 11.064 -22.511 31.749 1.00 23.31 178 CYS A O 1
ATOM 1469 N N . SER A 1 179 ? 11.706 -23.839 33.466 1.00 22.59 179 SER A N 1
ATOM 1470 C CA . SER A 1 179 ? 10.515 -23.995 34.289 1.00 22.59 179 SER A CA 1
ATOM 1471 C C . SER A 1 179 ? 9.868 -22.677 34.734 1.00 22.59 179 SER A C 1
ATOM 1473 O O . SER A 1 179 ? 10.541 -21.681 34.987 1.00 22.59 179 SER A O 1
ATOM 1475 N N . CYS A 1 180 ? 8.545 -22.711 34.917 1.00 26.48 180 CYS A N 1
ATOM 1476 C CA . CYS A 1 180 ? 7.755 -21.660 35.560 1.00 26.48 180 CYS A CA 1
ATOM 1477 C C . CYS A 1 180 ? 8.268 -21.266 36.959 1.00 26.48 180 CYS A C 1
ATOM 1479 O O . CYS A 1 180 ? 8.439 -22.146 37.795 1.00 26.48 180 CYS A O 1
ATOM 1481 N N . SER A 1 181 ? 8.278 -19.962 37.266 1.00 24.03 181 SER A N 1
ATOM 1482 C CA . SER A 1 181 ? 7.561 -19.386 38.424 1.00 24.03 181 SER A CA 1
ATOM 1483 C C . SER A 1 181 ? 7.603 -17.848 38.418 1.00 24.03 181 SER A C 1
ATOM 1485 O O . SER A 1 181 ? 8.673 -17.258 38.364 1.00 24.03 181 SER A O 1
ATOM 1487 N N . THR A 1 182 ? 6.416 -17.243 38.491 1.00 25.89 182 THR A N 1
ATOM 1488 C CA . THR A 1 182 ? 6.038 -16.029 39.244 1.00 25.89 182 THR A CA 1
ATOM 1489 C C . THR A 1 182 ? 7.033 -14.861 39.370 1.00 25.89 182 THR A C 1
ATOM 1491 O O . THR A 1 182 ? 8.003 -14.968 40.108 1.00 25.89 182 THR A O 1
ATOM 1494 N N . SER A 1 183 ? 6.684 -13.695 38.800 1.00 22.16 183 SER A N 1
ATOM 1495 C CA . SER A 1 183 ? 6.713 -12.364 39.458 1.00 22.16 183 SER A CA 1
ATOM 1496 C C . SER A 1 183 ? 6.819 -11.217 38.439 1.00 22.16 183 SER A C 1
ATOM 1498 O O . SER A 1 183 ? 7.784 -11.129 37.694 1.00 22.16 183 SER A O 1
ATOM 1500 N N . CYS A 1 184 ? 5.804 -10.349 38.472 1.00 21.86 184 CYS A N 1
ATOM 1501 C CA . CYS A 1 184 ? 5.803 -8.892 38.295 1.00 21.86 184 CYS A CA 1
ATOM 1502 C C . CYS A 1 184 ? 6.750 -8.222 37.277 1.00 21.86 184 CYS A C 1
ATOM 1504 O O . CYS A 1 184 ? 7.969 -8.283 37.375 1.00 21.86 184 CYS A O 1
ATOM 1506 N N . TYR A 1 185 ? 6.112 -7.459 36.382 1.00 26.05 185 TYR A N 1
ATOM 1507 C CA . TYR A 1 185 ? 6.627 -6.362 35.559 1.00 26.05 185 TYR A CA 1
ATOM 1508 C C . TYR A 1 185 ? 8.009 -5.831 35.955 1.00 26.05 185 TYR A C 1
ATOM 1510 O O . TYR A 1 185 ? 8.165 -5.223 37.012 1.00 26.05 185 TYR A O 1
ATOM 1518 N N . ASN A 1 186 ? 8.964 -5.945 35.031 1.00 22.94 186 ASN A N 1
ATOM 1519 C CA . ASN A 1 186 ? 10.136 -5.086 35.023 1.00 22.94 186 ASN A CA 1
ATOM 1520 C C . ASN A 1 186 ? 10.260 -4.414 33.654 1.00 22.94 186 ASN A C 1
ATOM 1522 O O . ASN A 1 186 ? 10.578 -5.025 32.635 1.00 22.94 186 ASN A O 1
ATOM 1526 N N . THR A 1 187 ? 9.915 -3.132 33.648 1.00 34.62 187 THR A N 1
ATOM 1527 C CA . THR A 1 187 ? 10.129 -2.181 32.566 1.00 34.62 187 THR A CA 1
ATOM 1528 C C . THR A 1 187 ? 11.609 -1.841 32.472 1.00 34.62 187 THR A C 1
ATOM 1530 O O . THR A 1 187 ? 12.060 -0.924 33.143 1.00 34.62 187 THR A O 1
ATOM 1533 N N . THR A 1 188 ? 12.330 -2.532 31.598 1.00 23.64 188 THR A N 1
ATOM 1534 C CA . THR A 1 188 ? 13.521 -2.021 30.904 1.00 23.64 188 THR A CA 1
ATOM 1535 C C . THR A 1 188 ? 13.673 -2.838 29.628 1.00 23.64 188 THR A C 1
ATOM 1537 O O . THR A 1 188 ? 14.385 -3.838 29.605 1.00 23.64 188 THR A O 1
ATOM 1540 N N . VAL A 1 189 ? 12.970 -2.450 28.563 1.00 31.73 189 VAL A N 1
ATOM 1541 C CA . VAL A 1 189 ? 13.338 -2.922 27.224 1.00 31.73 189 VAL A CA 1
ATOM 1542 C C . VAL A 1 189 ? 14.502 -2.043 26.790 1.00 31.73 189 VAL A C 1
ATOM 1544 O O . VAL A 1 189 ? 14.320 -0.981 26.202 1.00 31.73 189 VAL A O 1
ATOM 1547 N N . HIS A 1 190 ? 15.702 -2.455 27.192 1.00 26.59 190 HIS A N 1
ATOM 1548 C CA . HIS A 1 190 ? 16.834 -2.307 26.298 1.00 26.59 190 HIS A CA 1
ATOM 1549 C C . HIS A 1 190 ? 16.504 -3.134 25.053 1.00 26.59 190 HIS A C 1
ATOM 1551 O O . HIS A 1 190 ? 16.101 -4.293 25.162 1.00 26.59 190 HIS A O 1
ATOM 1557 N N . ASP A 1 191 ? 16.595 -2.480 23.899 1.00 36.78 191 ASP A N 1
ATOM 1558 C CA . ASP A 1 191 ? 16.484 -3.059 22.565 1.00 36.78 191 ASP A CA 1
ATOM 1559 C C . ASP A 1 191 ? 17.579 -4.122 22.355 1.00 36.78 191 ASP A C 1
ATOM 1561 O O . ASP A 1 191 ? 18.605 -3.870 21.734 1.00 36.78 191 ASP A O 1
ATOM 1565 N N . GLU A 1 192 ? 17.374 -5.321 22.889 1.00 32.34 192 GLU A N 1
ATOM 1566 C CA . GLU A 1 192 ? 18.180 -6.506 22.598 1.00 32.34 192 GLU A CA 1
ATOM 1567 C C . GLU A 1 192 ? 17.239 -7.696 22.408 1.00 32.34 192 GLU A C 1
ATOM 1569 O O . GLU A 1 192 ? 17.080 -8.527 23.289 1.00 32.34 192 GLU A O 1
ATOM 1574 N N . HIS A 1 193 ? 16.520 -7.703 21.282 1.00 36.03 193 HIS A N 1
ATOM 1575 C CA . HIS A 1 193 ? 16.146 -8.889 20.494 1.00 36.03 193 HIS A CA 1
ATOM 1576 C C . HIS A 1 193 ? 15.335 -8.429 19.268 1.00 36.03 193 HIS A C 1
ATOM 1578 O O . HIS A 1 193 ? 14.157 -8.733 19.101 1.00 36.03 193 HIS A O 1
ATOM 1584 N N . ASP A 1 194 ? 15.999 -7.706 18.362 1.00 40.41 194 ASP A N 1
ATOM 1585 C CA . ASP A 1 194 ? 15.492 -7.385 17.013 1.00 40.41 194 ASP A CA 1
ATOM 1586 C C . ASP A 1 194 ? 15.418 -8.639 16.095 1.00 40.41 194 ASP A C 1
ATOM 1588 O O . ASP A 1 194 ? 15.115 -8.543 14.906 1.00 40.41 194 ASP A O 1
ATOM 1592 N N . SER A 1 195 ? 15.697 -9.836 16.636 1.00 43.44 195 SER A N 1
ATOM 1593 C CA . SER A 1 195 ? 15.749 -11.122 15.925 1.00 43.44 195 SER A CA 1
ATOM 1594 C C . SER A 1 195 ? 14.385 -11.782 15.683 1.00 43.44 195 SER A C 1
ATOM 1596 O O . SER A 1 195 ? 14.310 -12.718 14.890 1.00 43.44 195 SER A O 1
ATOM 1598 N N . ASP A 1 196 ? 13.314 -11.297 16.320 1.00 48.53 196 ASP A N 1
ATOM 1599 C CA . ASP A 1 196 ? 12.005 -11.976 16.354 1.00 48.53 196 ASP A CA 1
ATOM 1600 C C . ASP A 1 196 ? 10.887 -11.203 15.614 1.00 48.53 196 ASP A C 1
ATOM 1602 O O . ASP A 1 196 ? 9.698 -11.526 15.732 1.00 48.53 196 ASP A O 1
ATOM 1606 N N . ASN A 1 197 ? 11.244 -10.180 14.830 1.00 52.06 197 ASN A N 1
ATOM 1607 C CA . ASN A 1 197 ? 10.297 -9.360 14.068 1.00 52.06 197 ASN A CA 1
ATOM 1608 C C . ASN A 1 197 ? 9.868 -10.062 12.765 1.00 52.06 197 ASN A C 1
ATOM 1610 O O . ASN A 1 197 ? 10.324 -9.729 11.671 1.00 52.06 197 ASN A O 1
ATOM 1614 N N . GLU A 1 198 ? 8.972 -11.047 12.871 1.00 55.81 198 GLU A N 1
ATOM 1615 C CA . GLU A 1 198 ? 8.309 -11.648 11.708 1.00 55.81 198 GLU A CA 1
ATOM 1616 C C . GLU A 1 198 ? 7.035 -10.867 11.323 1.00 55.81 198 GLU A C 1
ATOM 1618 O O . GLU A 1 198 ? 6.233 -10.509 12.192 1.00 55.81 198 GLU A O 1
ATOM 1623 N N . PRO A 1 199 ? 6.770 -10.637 10.025 1.00 61.78 199 PRO A N 1
ATOM 1624 C CA . PRO A 1 199 ? 5.496 -10.067 9.601 1.00 61.78 199 PRO A CA 1
ATOM 1625 C C . PRO A 1 199 ? 4.328 -10.989 9.993 1.00 61.78 199 PRO A C 1
ATOM 1627 O O . PRO A 1 199 ? 4.451 -12.216 9.972 1.00 61.78 199 PRO A O 1
ATOM 1630 N N . TYR A 1 200 ? 3.162 -10.414 10.316 1.00 65.69 200 TYR A N 1
ATOM 1631 C CA . TYR A 1 200 ? 1.984 -11.193 10.748 1.00 65.69 200 TYR A CA 1
ATOM 1632 C C . TYR A 1 200 ? 1.442 -12.148 9.671 1.00 65.69 200 TYR A C 1
ATOM 1634 O O . TYR A 1 200 ? 0.658 -13.041 9.981 1.00 65.69 200 TYR A O 1
ATOM 1642 N N . THR A 1 201 ? 1.843 -11.955 8.416 1.00 67.06 201 THR A N 1
ATOM 1643 C CA . THR A 1 201 ? 1.598 -12.878 7.312 1.00 67.06 201 THR A CA 1
ATOM 1644 C C . THR A 1 201 ? 2.829 -12.926 6.412 1.00 67.06 201 THR A C 1
ATOM 1646 O O . THR A 1 201 ? 3.569 -11.947 6.311 1.00 67.06 201 THR A O 1
ATOM 1649 N N . ARG A 1 202 ? 3.062 -14.065 5.755 1.00 68.12 202 ARG A N 1
ATOM 1650 C CA . ARG A 1 202 ? 4.152 -14.218 4.776 1.00 68.12 202 ARG A CA 1
ATOM 1651 C C . ARG A 1 202 ? 3.776 -13.681 3.394 1.00 68.12 202 ARG A C 1
ATOM 1653 O O . ARG A 1 202 ? 4.661 -13.470 2.571 1.00 68.12 202 ARG A O 1
ATOM 1660 N N . ASP A 1 203 ? 2.489 -13.443 3.136 1.00 69.69 203 ASP A N 1
ATOM 1661 C CA . ASP A 1 203 ? 2.034 -12.890 1.863 1.00 69.69 203 ASP A CA 1
ATOM 1662 C C . ASP A 1 203 ? 2.286 -11.374 1.786 1.00 69.69 203 ASP A C 1
ATOM 1664 O O . ASP A 1 203 ? 1.593 -10.562 2.409 1.00 69.69 203 ASP A O 1
ATOM 1668 N N . ALA A 1 204 ? 3.258 -10.987 0.957 1.00 68.31 204 ALA A N 1
ATOM 1669 C CA . ALA A 1 204 ? 3.614 -9.594 0.697 1.00 68.31 204 ALA A CA 1
ATOM 1670 C C . ALA A 1 204 ? 2.429 -8.761 0.182 1.00 68.31 204 ALA A C 1
ATOM 1672 O O . ALA A 1 204 ? 2.315 -7.575 0.498 1.00 68.31 204 ALA A O 1
ATOM 1673 N N . TYR A 1 205 ? 1.514 -9.363 -0.584 1.00 69.38 205 TYR A N 1
ATOM 1674 C CA . TYR A 1 205 ? 0.357 -8.648 -1.117 1.00 69.38 205 TYR A CA 1
ATOM 1675 C C . TYR A 1 205 ? -0.629 -8.259 -0.015 1.00 69.38 205 TYR A C 1
ATOM 1677 O O . TYR A 1 205 ? -1.106 -7.121 0.038 1.00 69.38 205 TYR A O 1
ATOM 1685 N N . THR A 1 206 ? -0.921 -9.209 0.867 1.00 71.31 206 THR A N 1
ATOM 1686 C CA . THR A 1 206 ? -1.790 -9.006 2.022 1.00 71.31 206 THR A CA 1
ATOM 1687 C C . THR A 1 206 ? -1.193 -7.991 2.993 1.00 71.31 206 THR A C 1
ATOM 1689 O O . THR A 1 206 ? -1.925 -7.108 3.441 1.00 71.31 206 THR A O 1
ATOM 1692 N N . LEU A 1 207 ? 0.124 -8.034 3.239 1.00 73.25 207 LEU A N 1
ATOM 1693 C CA . LEU A 1 207 ? 0.824 -7.028 4.048 1.00 73.25 207 LEU A CA 1
ATOM 1694 C C . LEU A 1 207 ? 0.578 -5.613 3.526 1.00 73.25 207 LEU A C 1
ATOM 1696 O O . LEU A 1 207 ? 0.117 -4.750 4.266 1.00 73.25 207 LEU A O 1
ATOM 1700 N N . VAL A 1 208 ? 0.809 -5.384 2.230 1.00 74.38 208 VAL A N 1
ATOM 1701 C CA . VAL A 1 208 ? 0.617 -4.058 1.627 1.00 74.38 208 VAL A CA 1
ATOM 1702 C C . VAL A 1 208 ? -0.844 -3.623 1.712 1.00 74.38 208 VAL A C 1
ATOM 1704 O O . VAL A 1 208 ? -1.125 -2.480 2.068 1.00 74.38 208 VAL A O 1
ATOM 1707 N N . ARG A 1 209 ? -1.790 -4.518 1.396 1.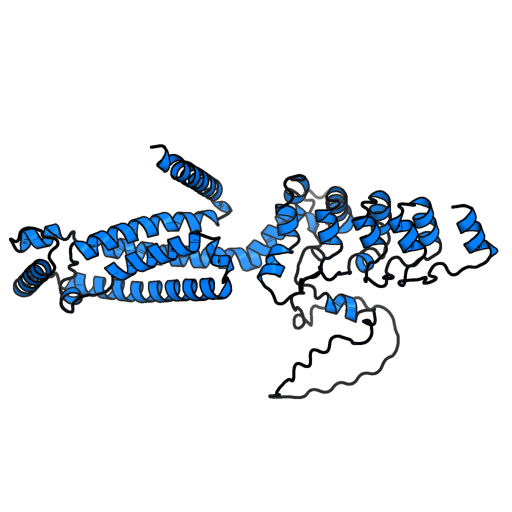00 77.69 209 ARG A N 1
ATOM 1708 C CA . ARG A 1 209 ? -3.217 -4.169 1.339 1.00 77.69 209 ARG A CA 1
ATOM 1709 C C . ARG A 1 209 ? -3.846 -3.866 2.687 1.00 77.69 209 ARG A C 1
ATOM 1711 O O . ARG A 1 209 ? -4.752 -3.041 2.767 1.00 77.69 209 ARG A O 1
ATOM 1718 N N . ASN A 1 210 ? -3.407 -4.573 3.712 1.00 78.06 210 ASN A N 1
ATOM 1719 C CA . ASN A 1 210 ? -3.985 -4.499 5.040 1.00 78.06 210 ASN A CA 1
ATOM 1720 C C . ASN A 1 210 ? -3.183 -3.556 5.959 1.00 78.06 210 ASN A C 1
ATOM 1722 O O . ASN A 1 210 ? -3.520 -3.403 7.130 1.00 78.06 210 ASN A O 1
ATOM 1726 N N . HIS A 1 211 ? -2.172 -2.868 5.419 1.00 83.31 211 HIS A N 1
ATOM 1727 C CA . HIS A 1 211 ? -1.427 -1.840 6.132 1.00 83.31 211 HIS A CA 1
ATOM 1728 C C . HIS A 1 211 ? -2.346 -0.668 6.537 1.00 83.31 211 HIS A C 1
ATOM 1730 O O . HIS A 1 211 ? -3.036 -0.115 5.671 1.00 83.31 211 HIS A O 1
ATOM 1736 N N . PRO A 1 212 ? -2.325 -0.206 7.806 1.00 87.25 212 PRO A N 1
ATOM 1737 C CA . PRO A 1 212 ? -3.174 0.882 8.302 1.00 87.25 212 PRO A CA 1
ATOM 1738 C C . PRO A 1 212 ? -3.147 2.139 7.426 1.00 87.25 212 PRO A C 1
ATOM 1740 O O . PRO A 1 212 ? -4.198 2.645 7.055 1.00 87.25 212 PRO A O 1
ATOM 1743 N N . LEU A 1 213 ? -1.963 2.595 6.996 1.00 87.00 213 LEU A N 1
ATOM 1744 C CA . LEU A 1 213 ? -1.845 3.738 6.071 1.00 87.00 213 LEU A CA 1
ATOM 1745 C C . LEU A 1 213 ? -2.573 3.542 4.736 1.00 87.00 213 LEU A C 1
ATOM 1747 O O . LEU A 1 213 ? -3.140 4.502 4.212 1.00 87.00 213 LEU A O 1
ATOM 1751 N N . LEU A 1 214 ? -2.558 2.330 4.170 1.00 86.31 214 LEU A N 1
ATOM 1752 C CA . LEU A 1 214 ? -3.275 2.085 2.923 1.00 86.31 214 LEU A CA 1
ATOM 1753 C C . LEU A 1 214 ? -4.784 2.109 3.171 1.00 86.31 214 LEU A C 1
ATOM 1755 O O . LEU A 1 214 ? -5.513 2.706 2.382 1.00 86.31 214 LEU A O 1
ATOM 1759 N N . ILE A 1 215 ? -5.244 1.537 4.285 1.00 87.50 215 ILE A N 1
ATOM 1760 C CA . ILE A 1 215 ? -6.655 1.581 4.686 1.00 87.50 215 ILE A CA 1
ATOM 1761 C C . ILE A 1 215 ? -7.109 3.039 4.861 1.00 87.50 215 ILE A C 1
ATOM 1763 O O . ILE A 1 215 ? -8.131 3.418 4.298 1.00 87.50 215 ILE A O 1
ATOM 1767 N N . VAL A 1 216 ? -6.313 3.880 5.534 1.00 89.19 216 VAL A N 1
ATOM 1768 C CA . VAL A 1 216 ? -6.577 5.327 5.660 1.00 89.19 216 VAL A CA 1
ATOM 1769 C C . VAL A 1 216 ? -6.666 5.993 4.282 1.00 89.19 216 VAL A C 1
ATOM 1771 O O . VAL A 1 216 ? -7.559 6.799 4.047 1.00 89.19 216 VAL A O 1
ATOM 1774 N N . SER A 1 217 ? -5.782 5.643 3.340 1.00 86.94 217 SER A N 1
ATOM 1775 C CA . SER A 1 217 ? -5.796 6.225 1.986 1.00 86.94 217 SER A CA 1
ATOM 1776 C C . SER A 1 217 ? -7.018 5.829 1.149 1.00 86.94 217 SER A C 1
ATOM 1778 O O . SER A 1 217 ? -7.401 6.557 0.237 1.00 86.94 217 SER A O 1
ATOM 1780 N N . GLN A 1 218 ? -7.636 4.684 1.451 1.00 86.06 218 GLN A N 1
ATOM 1781 C CA . GLN A 1 218 ? -8.841 4.211 0.768 1.00 86.06 218 GLN A CA 1
ATOM 1782 C C . GLN A 1 218 ? -10.110 4.903 1.281 1.00 86.06 218 GLN A C 1
ATOM 1784 O O . GLN A 1 218 ? -11.148 4.834 0.622 1.00 86.06 218 GLN A O 1
ATOM 1789 N N . GLN A 1 219 ? -10.045 5.595 2.421 1.00 80.44 219 GLN A N 1
ATOM 1790 C CA . GLN A 1 219 ? -11.180 6.325 2.974 1.00 80.44 219 GLN A CA 1
ATOM 1791 C C . GLN A 1 219 ? -11.351 7.686 2.306 1.00 80.44 219 GLN A C 1
ATOM 1793 O O . GLN A 1 219 ? -10.930 8.723 2.816 1.00 80.44 219 GLN A O 1
ATOM 1798 N N . SER A 1 220 ? -12.048 7.694 1.170 1.00 73.31 220 SER A N 1
ATOM 1799 C CA . SER A 1 220 ? -12.430 8.935 0.488 1.00 73.31 220 SER A CA 1
ATOM 1800 C C . SER A 1 220 ? -13.410 9.790 1.299 1.00 73.31 220 SER A C 1
ATOM 1802 O O . SER A 1 220 ? -13.490 10.996 1.087 1.00 73.31 220 SER A O 1
ATOM 1804 N N . THR A 1 221 ? -14.158 9.180 2.222 1.00 75.81 221 THR A N 1
ATOM 1805 C CA . THR A 1 221 ? -15.181 9.844 3.042 1.00 75.81 221 THR A CA 1
ATOM 1806 C C . THR A 1 221 ? -14.600 10.704 4.162 1.00 75.81 221 THR A C 1
ATOM 1808 O O . THR A 1 221 ? -15.285 11.607 4.635 1.00 75.81 221 THR A O 1
ATOM 1811 N N . TYR A 1 222 ? -13.348 10.469 4.575 1.00 81.50 222 TYR A N 1
ATOM 1812 C CA . TYR A 1 222 ? -12.762 11.152 5.728 1.00 81.50 222 TYR A CA 1
ATOM 1813 C C . TYR A 1 222 ? -11.318 11.630 5.475 1.00 81.50 222 TYR A C 1
ATOM 1815 O O . TYR A 1 222 ? -10.354 11.112 6.048 1.00 81.50 222 TYR A O 1
ATOM 1823 N N . PRO A 1 223 ? -11.137 12.677 4.643 1.00 83.56 223 PRO A N 1
ATOM 1824 C CA . PRO A 1 223 ? -9.811 13.177 4.268 1.00 83.56 223 PRO A CA 1
ATOM 1825 C C . PRO A 1 223 ? -9.028 13.767 5.451 1.00 83.56 223 PRO A C 1
ATOM 1827 O O . PRO A 1 223 ? -7.800 13.851 5.399 1.00 83.56 223 PRO A O 1
ATOM 1830 N N . LYS A 1 224 ? -9.718 14.155 6.534 1.00 88.88 224 LYS A N 1
ATOM 1831 C CA . LYS A 1 224 ? -9.105 14.711 7.749 1.00 88.88 224 LYS A CA 1
ATOM 1832 C C . LYS A 1 224 ? -8.131 13.730 8.402 1.00 88.88 224 LYS A C 1
ATOM 1834 O O . LYS A 1 224 ? -7.036 14.140 8.779 1.00 88.88 224 LYS A O 1
ATOM 1839 N N . LEU A 1 225 ? -8.482 12.441 8.466 1.00 88.75 225 LEU A N 1
ATOM 1840 C CA . LEU A 1 225 ? -7.618 11.412 9.051 1.00 88.75 225 LEU A CA 1
ATOM 1841 C C . LEU A 1 225 ? -6.312 11.272 8.267 1.00 88.75 225 LEU A C 1
ATOM 1843 O O . LEU A 1 225 ? -5.240 11.296 8.867 1.00 88.75 225 LEU A O 1
ATOM 1847 N N . MET A 1 226 ? -6.371 11.226 6.932 1.00 85.81 226 MET A N 1
ATOM 1848 C CA . MET A 1 226 ? -5.168 11.167 6.090 1.00 85.81 226 MET A CA 1
ATOM 1849 C C . MET A 1 226 ? -4.328 12.451 6.180 1.00 85.81 226 MET A C 1
ATOM 1851 O O . MET A 1 226 ? -3.097 12.401 6.190 1.00 85.81 226 MET A O 1
ATOM 1855 N N . ALA A 1 227 ? -4.979 13.613 6.248 1.00 87.81 227 ALA A N 1
ATOM 1856 C CA . ALA A 1 227 ? -4.308 14.908 6.303 1.00 87.81 227 ALA A CA 1
ATOM 1857 C C . ALA A 1 227 ? -3.645 15.207 7.661 1.00 87.81 227 ALA A C 1
ATOM 1859 O O . ALA A 1 227 ? -2.841 16.148 7.738 1.00 87.81 227 ALA A O 1
ATOM 1860 N N . HIS A 1 228 ? -3.958 14.429 8.700 1.00 89.31 228 HIS A N 1
ATOM 1861 C CA . HIS A 1 228 ? -3.429 14.600 10.047 1.00 89.31 228 HIS A CA 1
ATOM 1862 C C . HIS A 1 228 ? -1.893 14.486 10.088 1.00 89.31 228 HIS A C 1
ATOM 1864 O O . HIS A 1 228 ? -1.275 13.722 9.336 1.00 89.31 228 HIS A O 1
ATOM 1870 N N . GLN A 1 229 ? -1.252 15.253 10.978 1.00 87.25 229 GLN A N 1
ATOM 1871 C CA . GLN A 1 229 ? 0.213 15.331 11.047 1.00 87.25 229 GLN A CA 1
ATOM 1872 C C . GLN A 1 229 ? 0.860 13.992 11.407 1.00 87.25 229 GLN A C 1
ATOM 1874 O O . GLN A 1 229 ? 1.917 13.684 10.866 1.00 87.25 229 GLN A O 1
ATOM 1879 N N . PHE A 1 230 ? 0.187 13.169 12.214 1.00 87.12 230 PHE A N 1
ATOM 1880 C CA . PHE A 1 230 ? 0.610 11.808 12.563 1.00 87.12 230 PHE A CA 1
ATOM 1881 C C . PHE A 1 230 ? 0.850 10.911 11.337 1.00 87.12 230 PHE A C 1
ATOM 1883 O O . PHE A 1 230 ? 1.888 10.266 11.210 1.00 87.12 230 PHE A O 1
ATOM 1890 N N . HIS A 1 231 ? -0.089 10.873 10.388 1.00 87.50 231 HIS A N 1
ATOM 1891 C CA . HIS A 1 231 ? 0.066 10.035 9.197 1.00 87.50 231 HIS A CA 1
ATOM 1892 C C . HIS A 1 231 ? 1.115 10.612 8.245 1.00 87.50 231 HIS A C 1
ATOM 1894 O O . HIS A 1 231 ? 1.899 9.869 7.652 1.00 87.50 231 HIS A O 1
ATOM 1900 N N . LYS A 1 232 ? 1.188 11.946 8.143 1.00 84.81 232 LYS A N 1
ATOM 1901 C CA . LYS A 1 232 ? 2.232 12.630 7.369 1.00 84.81 232 LYS A CA 1
ATOM 1902 C C . LYS A 1 232 ? 3.626 12.356 7.926 1.00 84.81 232 LYS A C 1
ATOM 1904 O O . LYS A 1 232 ? 4.547 12.154 7.138 1.00 84.81 232 LYS A O 1
ATOM 1909 N N . SER A 1 233 ? 3.802 12.373 9.245 1.00 84.38 233 SER A N 1
ATOM 1910 C CA . SER A 1 233 ? 5.082 12.111 9.906 1.00 84.38 233 SER A CA 1
ATOM 1911 C C . SER A 1 233 ? 5.475 10.637 9.801 1.00 84.38 233 SER A C 1
ATOM 1913 O O . SER A 1 233 ? 6.629 10.368 9.459 1.00 84.38 233 SER A O 1
ATOM 1915 N N . LEU A 1 234 ? 4.529 9.702 9.958 1.00 84.19 234 LEU A N 1
ATOM 1916 C CA . LEU A 1 234 ? 4.756 8.272 9.728 1.00 84.19 234 LEU A CA 1
ATOM 1917 C C . LEU A 1 234 ? 5.200 7.994 8.288 1.00 84.19 234 LEU A C 1
ATOM 1919 O O . LEU A 1 234 ? 6.228 7.355 8.066 1.00 84.19 234 LEU A O 1
ATOM 1923 N N . LEU A 1 235 ? 4.484 8.537 7.298 1.00 82.75 235 LEU A N 1
ATOM 1924 C CA . LEU A 1 235 ? 4.851 8.391 5.889 1.00 82.75 235 LEU A CA 1
ATOM 1925 C C . LEU A 1 235 ? 6.253 8.955 5.623 1.00 82.75 235 LEU A C 1
ATOM 1927 O O . LEU A 1 235 ? 7.054 8.331 4.933 1.00 82.75 235 LEU A O 1
ATOM 1931 N N . ARG A 1 236 ? 6.586 10.108 6.219 1.00 82.19 236 ARG A N 1
ATOM 1932 C CA . ARG A 1 236 ? 7.919 10.721 6.106 1.00 82.19 236 ARG A CA 1
ATOM 1933 C C . ARG A 1 236 ? 9.006 9.856 6.753 1.00 82.19 236 ARG A C 1
ATOM 1935 O O . ARG A 1 236 ? 10.100 9.773 6.202 1.00 82.19 236 ARG A O 1
ATOM 1942 N N . LYS A 1 237 ? 8.716 9.208 7.888 1.00 82.06 237 LYS A N 1
ATOM 1943 C CA . LYS A 1 237 ? 9.614 8.266 8.580 1.00 82.06 237 LYS A CA 1
ATOM 1944 C C . LYS A 1 237 ? 9.900 7.047 7.700 1.00 82.06 237 LYS A C 1
ATOM 1946 O O . LYS A 1 237 ? 11.065 6.753 7.440 1.00 82.06 237 LYS A O 1
ATOM 1951 N N . ILE A 1 238 ? 8.854 6.394 7.188 1.00 77.00 238 ILE A N 1
ATOM 1952 C CA . ILE A 1 238 ? 8.969 5.222 6.303 1.00 77.00 238 ILE A CA 1
ATOM 1953 C C . ILE A 1 238 ? 9.724 5.593 5.020 1.00 77.00 238 ILE A C 1
ATOM 1955 O O . ILE A 1 238 ? 10.660 4.899 4.613 1.00 77.00 238 ILE A O 1
ATOM 1959 N N . PHE A 1 239 ? 9.368 6.729 4.416 1.00 78.38 239 PHE A N 1
ATOM 1960 C CA . PHE A 1 239 ? 10.012 7.208 3.199 1.00 78.38 239 PHE A CA 1
ATOM 1961 C C . PHE A 1 239 ? 11.500 7.503 3.416 1.00 78.38 239 PHE A C 1
ATOM 1963 O O . PHE A 1 239 ? 12.318 7.081 2.611 1.00 78.38 239 PHE A O 1
ATOM 1970 N N . ARG A 1 240 ? 11.889 8.147 4.524 1.00 77.31 240 ARG A N 1
ATOM 1971 C CA . ARG A 1 240 ? 13.307 8.419 4.819 1.00 77.31 240 ARG A CA 1
ATOM 1972 C C . ARG A 1 240 ? 14.125 7.159 5.099 1.00 77.31 240 ARG A C 1
ATOM 1974 O O . ARG A 1 240 ? 15.295 7.134 4.740 1.00 77.31 240 ARG A O 1
ATOM 1981 N N . ARG A 1 241 ? 13.534 6.145 5.742 1.00 75.69 241 ARG A N 1
ATOM 1982 C CA . ARG A 1 241 ? 14.246 4.913 6.119 1.00 75.69 241 ARG A CA 1
ATOM 1983 C C . ARG A 1 241 ? 14.535 4.023 4.911 1.00 75.69 241 ARG A C 1
ATOM 1985 O O . ARG A 1 241 ? 15.658 3.566 4.753 1.00 75.69 241 ARG A O 1
ATOM 1992 N N . PHE A 1 242 ? 13.530 3.798 4.067 1.00 70.00 242 PHE A N 1
ATOM 1993 C CA . PHE A 1 242 ? 13.637 2.878 2.929 1.00 70.00 242 PHE A CA 1
ATOM 1994 C C . PHE A 1 242 ? 13.263 3.535 1.599 1.00 70.00 242 PHE A C 1
ATOM 1996 O O . PHE A 1 242 ? 13.954 3.339 0.600 1.00 70.00 242 PHE A O 1
ATOM 2003 N N . GLY A 1 243 ? 12.198 4.340 1.581 1.00 71.62 243 GLY A N 1
ATOM 2004 C CA . GLY A 1 243 ? 11.612 4.877 0.350 1.00 71.62 243 GLY A CA 1
ATOM 2005 C C . GLY A 1 243 ? 12.567 5.709 -0.508 1.00 71.62 243 GLY A C 1
ATOM 2006 O O . GLY A 1 243 ? 12.571 5.537 -1.721 1.00 71.62 243 GLY A O 1
ATOM 2007 N N . THR A 1 244 ? 13.410 6.559 0.088 1.00 73.62 244 THR A N 1
ATOM 2008 C CA . THR A 1 244 ? 14.326 7.427 -0.667 1.00 73.62 244 THR A CA 1
ATOM 2009 C C . THR A 1 244 ? 15.288 6.611 -1.523 1.00 73.62 244 THR A C 1
ATOM 2011 O O . THR A 1 244 ? 15.412 6.886 -2.710 1.00 73.62 244 THR A O 1
ATOM 2014 N N . TYR A 1 245 ? 15.931 5.586 -0.958 1.00 77.38 245 TYR A N 1
ATOM 2015 C CA . TYR A 1 245 ? 16.875 4.748 -1.700 1.00 77.38 245 TYR A CA 1
ATOM 2016 C C . TYR A 1 245 ? 16.157 3.862 -2.711 1.00 77.38 245 TYR A C 1
ATOM 2018 O O . TYR A 1 245 ? 16.541 3.830 -3.876 1.00 77.38 245 TYR A O 1
ATOM 2026 N N . TRP A 1 246 ? 15.074 3.205 -2.289 1.00 78.50 246 TRP A N 1
ATOM 2027 C CA . TRP A 1 246 ? 14.286 2.332 -3.158 1.00 78.50 246 TRP A CA 1
ATOM 2028 C C . TRP A 1 246 ? 13.679 3.058 -4.359 1.00 78.50 246 TRP A C 1
ATOM 2030 O O . TRP A 1 246 ? 13.505 2.449 -5.410 1.00 78.50 246 TRP A O 1
ATOM 2040 N N . LEU A 1 247 ? 13.373 4.348 -4.224 1.00 78.88 247 LEU A N 1
ATOM 2041 C CA . LEU A 1 247 ? 12.857 5.170 -5.310 1.00 78.88 247 LEU A CA 1
ATOM 2042 C C . LEU A 1 247 ? 13.970 5.816 -6.145 1.00 78.88 247 LEU A C 1
ATOM 2044 O O . LEU A 1 247 ? 13.913 5.792 -7.374 1.00 78.88 247 LEU A O 1
ATOM 2048 N N . ALA A 1 248 ? 14.965 6.421 -5.492 1.00 81.62 248 ALA A N 1
ATOM 2049 C CA . ALA A 1 248 ? 15.995 7.198 -6.175 1.00 81.62 248 ALA A CA 1
ATOM 2050 C C . ALA A 1 248 ? 16.978 6.311 -6.944 1.00 81.62 248 ALA A C 1
ATOM 2052 O O . ALA A 1 248 ? 17.418 6.698 -8.022 1.00 81.62 248 ALA A O 1
ATOM 2053 N N . LEU A 1 249 ? 17.299 5.122 -6.425 1.00 85.44 249 LEU A N 1
ATOM 2054 C CA . LEU A 1 249 ? 18.276 4.227 -7.040 1.00 85.44 249 LEU A CA 1
ATOM 2055 C C . LEU A 1 249 ? 17.801 3.731 -8.421 1.00 85.44 249 LEU A C 1
ATOM 2057 O O . LEU A 1 249 ? 18.523 3.960 -9.391 1.00 85.44 249 LEU A O 1
ATOM 2061 N N . PRO A 1 250 ? 16.592 3.151 -8.586 1.00 85.19 250 PRO A N 1
ATOM 2062 C CA . PRO A 1 250 ? 16.105 2.754 -9.907 1.00 85.19 250 PRO A CA 1
ATOM 2063 C C . PRO A 1 250 ? 15.941 3.935 -10.863 1.00 85.19 250 PRO A C 1
ATOM 2065 O O . PRO A 1 250 ? 16.227 3.794 -12.046 1.00 85.19 250 PRO A O 1
ATOM 2068 N N . PHE A 1 251 ? 15.513 5.098 -10.359 1.00 88.25 251 PHE A N 1
ATOM 2069 C CA . PHE A 1 251 ? 15.405 6.315 -11.164 1.00 88.25 251 PHE A CA 1
ATOM 2070 C C . PHE A 1 251 ? 16.768 6.760 -11.707 1.00 88.25 251 PHE A C 1
ATOM 2072 O O . PHE A 1 251 ? 16.902 7.026 -12.898 1.00 88.25 251 PHE A O 1
ATOM 2079 N N . PHE A 1 252 ? 17.795 6.787 -10.857 1.00 89.62 252 PHE A N 1
ATOM 2080 C CA . PHE A 1 252 ? 19.148 7.166 -11.250 1.00 89.62 252 PHE A CA 1
ATOM 2081 C C . PHE A 1 252 ? 19.760 6.172 -12.243 1.00 89.62 252 PHE A C 1
ATOM 2083 O O . PHE A 1 252 ? 20.298 6.579 -13.270 1.00 89.62 252 PHE A O 1
ATOM 2090 N N . PHE A 1 253 ? 19.614 4.866 -11.998 1.00 90.88 253 PHE A N 1
ATOM 2091 C CA . PHE A 1 253 ? 20.061 3.842 -12.944 1.00 90.88 253 PHE A CA 1
ATOM 2092 C C . PHE A 1 253 ? 19.329 3.921 -14.286 1.00 90.88 253 PHE A C 1
ATOM 2094 O O . PHE A 1 253 ? 19.947 3.728 -15.332 1.00 90.88 253 PHE A O 1
ATOM 2101 N N . TYR A 1 254 ? 18.036 4.253 -14.273 1.00 91.38 254 TYR A N 1
ATOM 2102 C CA . TYR A 1 254 ? 17.273 4.460 -15.498 1.00 91.38 254 TYR A CA 1
ATOM 2103 C C . TYR A 1 254 ? 17.732 5.709 -16.263 1.00 91.38 254 TYR A C 1
ATOM 2105 O O . TYR A 1 254 ? 17.829 5.669 -17.485 1.00 91.38 254 TYR A O 1
ATOM 2113 N N . LEU A 1 255 ? 18.086 6.797 -15.569 1.00 92.62 255 LEU A N 1
ATOM 2114 C CA . LEU A 1 255 ? 18.680 7.983 -16.196 1.00 92.62 255 LEU A CA 1
ATOM 2115 C C . LEU A 1 255 ? 20.040 7.687 -16.836 1.00 92.62 255 LEU A C 1
ATOM 2117 O O . LEU A 1 255 ? 20.302 8.177 -17.932 1.00 92.62 255 LEU A O 1
ATOM 2121 N N . ILE A 1 256 ? 20.885 6.871 -16.195 1.00 93.69 256 ILE A N 1
ATOM 2122 C CA . ILE A 1 256 ? 22.153 6.422 -16.792 1.00 93.69 256 ILE A CA 1
ATOM 2123 C C . ILE A 1 256 ? 21.881 5.614 -18.061 1.00 93.69 256 ILE A C 1
ATOM 2125 O O . ILE A 1 256 ? 22.474 5.904 -19.097 1.00 93.69 256 ILE A O 1
ATOM 2129 N N . LEU A 1 257 ? 20.963 4.643 -18.001 1.00 92.94 257 LEU A N 1
ATOM 2130 C CA . LEU A 1 257 ? 20.561 3.859 -19.170 1.00 92.94 257 LEU A CA 1
ATOM 2131 C C . LEU A 1 257 ? 20.077 4.771 -20.303 1.00 92.94 257 LEU A C 1
ATOM 2133 O O . LEU A 1 257 ? 20.528 4.631 -21.435 1.00 92.94 257 LEU A O 1
ATOM 2137 N N . LEU A 1 258 ? 19.201 5.728 -19.996 1.00 93.81 258 LEU A N 1
ATOM 2138 C CA . LEU A 1 258 ? 18.640 6.650 -20.978 1.00 93.81 258 LEU A CA 1
ATOM 2139 C C . LEU A 1 258 ? 19.707 7.569 -21.584 1.00 93.81 258 LEU A C 1
ATOM 2141 O O . LEU A 1 258 ? 19.696 7.789 -22.790 1.00 93.81 258 LEU A O 1
ATOM 2145 N N . GLY A 1 259 ? 20.645 8.065 -20.773 1.00 93.69 259 GLY A N 1
ATOM 2146 C CA . GLY A 1 259 ? 21.760 8.897 -21.225 1.00 93.69 259 GLY A CA 1
ATOM 2147 C C . GLY A 1 259 ? 22.765 8.137 -22.093 1.00 93.69 259 GLY A C 1
ATOM 2148 O O . GLY A 1 259 ? 23.205 8.646 -23.120 1.00 93.69 259 GLY A O 1
ATOM 2149 N N . LEU A 1 260 ? 23.101 6.896 -21.729 1.00 92.31 260 LEU A N 1
ATOM 2150 C CA . LEU A 1 260 ? 23.921 6.028 -22.577 1.00 92.31 260 LEU A CA 1
ATOM 2151 C C . LEU A 1 260 ? 23.191 5.707 -23.882 1.00 92.31 260 LEU A C 1
ATOM 2153 O O . LEU A 1 260 ? 23.796 5.722 -24.950 1.00 92.31 260 LEU A O 1
ATOM 2157 N N . TRP A 1 261 ? 21.884 5.461 -23.809 1.00 91.00 261 TRP A N 1
ATOM 2158 C CA . TRP A 1 261 ? 21.074 5.127 -24.970 1.00 91.00 261 TRP A CA 1
ATOM 2159 C C . TRP A 1 261 ? 20.985 6.284 -25.964 1.00 91.00 261 TRP A C 1
ATOM 2161 O O . TRP A 1 261 ? 21.196 6.099 -27.162 1.00 91.00 261 TRP A O 1
ATOM 2171 N N . THR A 1 262 ? 20.764 7.502 -25.474 1.00 91.75 262 THR A N 1
ATOM 2172 C CA . THR A 1 262 ? 20.751 8.700 -26.316 1.00 91.75 262 THR A CA 1
ATOM 2173 C C . THR A 1 262 ? 22.127 9.015 -26.881 1.00 91.75 262 THR A C 1
ATOM 2175 O O . THR A 1 262 ? 22.224 9.344 -28.059 1.00 91.75 262 THR A O 1
ATOM 2178 N N . ALA A 1 263 ? 23.196 8.851 -26.096 1.00 89.12 263 ALA A N 1
ATOM 2179 C CA . ALA A 1 263 ? 24.564 9.009 -26.582 1.00 89.12 263 ALA A CA 1
ATOM 2180 C C . ALA A 1 263 ? 24.895 8.013 -27.707 1.00 89.12 263 ALA A C 1
ATOM 2182 O O . ALA A 1 263 ? 25.570 8.381 -28.666 1.00 89.12 263 ALA A O 1
ATOM 2183 N N . MET A 1 264 ? 24.381 6.779 -27.634 1.00 85.31 264 MET A N 1
ATOM 2184 C CA . MET A 1 264 ? 24.497 5.793 -28.714 1.00 85.31 264 MET A CA 1
ATOM 2185 C C . MET A 1 264 ? 23.876 6.323 -30.007 1.00 85.31 264 MET A C 1
ATOM 2187 O O . MET A 1 264 ? 24.539 6.392 -31.040 1.00 85.31 264 MET A O 1
ATOM 2191 N N . VAL A 1 265 ? 22.610 6.738 -29.933 1.00 85.69 265 VAL A N 1
ATOM 2192 C CA . VAL A 1 265 ? 21.845 7.179 -31.103 1.00 85.69 265 VAL A CA 1
ATOM 2193 C C . VAL A 1 265 ? 22.416 8.468 -31.695 1.00 85.69 265 VAL A C 1
ATOM 2195 O O . VAL A 1 265 ? 22.456 8.591 -32.911 1.00 85.69 265 VAL A O 1
ATOM 2198 N N . LEU A 1 266 ? 22.909 9.397 -30.869 1.00 84.88 266 LEU A N 1
ATOM 2199 C CA . LEU A 1 266 ? 23.545 10.637 -31.335 1.00 84.88 266 LEU A CA 1
ATOM 2200 C C . LEU A 1 266 ? 24.896 10.398 -32.024 1.00 84.88 266 LEU A C 1
ATOM 2202 O O . LEU A 1 266 ? 25.254 11.136 -32.938 1.00 84.88 266 LEU A O 1
ATOM 2206 N N . ASN A 1 267 ? 25.643 9.378 -31.595 1.00 79.94 267 ASN A N 1
ATOM 2207 C CA . ASN A 1 267 ? 26.878 8.971 -32.268 1.00 79.94 267 ASN A CA 1
ATOM 2208 C C . ASN A 1 267 ? 26.603 8.171 -33.552 1.00 79.94 267 ASN A C 1
ATOM 2210 O O . ASN A 1 267 ? 27.447 8.143 -34.450 1.00 79.94 267 ASN A O 1
ATOM 2214 N N . GLY A 1 268 ? 25.434 7.531 -33.649 1.00 75.75 268 GLY A N 1
ATOM 2215 C CA . GLY A 1 268 ? 24.962 6.859 -34.853 1.00 75.75 268 GLY A CA 1
ATOM 2216 C C . GLY A 1 268 ? 24.521 7.856 -35.925 1.00 75.75 268 GLY A C 1
ATOM 2217 O O . GLY A 1 268 ? 23.797 8.811 -35.657 1.00 75.75 268 GLY A O 1
ATOM 2218 N N . LYS A 1 269 ? 24.933 7.630 -37.175 1.00 78.25 269 LYS A N 1
ATOM 2219 C CA . LYS A 1 269 ? 24.425 8.405 -38.316 1.00 78.25 269 LYS A CA 1
ATOM 2220 C C . LYS A 1 269 ? 23.168 7.750 -38.882 1.00 78.25 269 LYS A C 1
ATOM 2222 O O . LYS A 1 269 ? 23.015 6.530 -38.835 1.00 78.25 269 LYS A O 1
ATOM 2227 N N . HIS A 1 270 ? 22.277 8.567 -39.439 1.00 83.00 270 HIS A N 1
ATOM 2228 C CA . HIS A 1 270 ? 21.088 8.071 -40.128 1.00 83.00 270 HIS A CA 1
ATOM 2229 C C . HIS A 1 270 ? 21.494 7.177 -41.318 1.00 83.00 270 HIS A C 1
ATOM 2231 O O . HIS A 1 270 ? 22.428 7.547 -42.035 1.00 83.00 270 HIS A O 1
ATOM 2237 N N . PRO A 1 271 ? 20.794 6.054 -41.588 1.00 81.50 271 PRO A N 1
ATOM 2238 C CA . PRO A 1 271 ? 21.158 5.128 -42.658 1.00 81.50 271 PRO A CA 1
ATOM 2239 C C . PRO A 1 271 ? 21.345 5.800 -44.024 1.00 81.50 271 PRO A C 1
ATOM 2241 O O . PRO A 1 271 ? 22.307 5.485 -44.713 1.00 81.50 271 PRO A O 1
ATOM 2244 N N . GLN A 1 272 ? 20.500 6.780 -44.369 1.00 82.00 272 GLN A N 1
ATOM 2245 C CA . GLN A 1 272 ? 20.587 7.551 -45.624 1.00 82.00 272 GLN A CA 1
ATOM 2246 C C . GLN A 1 272 ? 21.997 8.084 -45.915 1.00 82.00 272 GLN A C 1
ATOM 2248 O O . GLN A 1 272 ? 22.464 7.982 -47.040 1.00 82.00 272 GLN A O 1
ATOM 2253 N N . TYR A 1 273 ? 22.702 8.578 -44.893 1.00 80.69 273 TYR A N 1
ATOM 2254 C CA . TYR A 1 273 ? 24.051 9.122 -45.051 1.00 80.69 273 TYR A CA 1
ATOM 2255 C C . TYR A 1 273 ? 25.029 8.097 -45.646 1.00 80.69 273 TYR A C 1
ATOM 2257 O O . TYR A 1 273 ? 25.903 8.444 -46.435 1.00 80.69 273 TYR A O 1
ATOM 2265 N N . PHE A 1 274 ? 24.877 6.826 -45.273 1.00 76.94 274 PHE A N 1
ATOM 2266 C CA . PHE A 1 274 ? 25.719 5.734 -45.751 1.00 76.94 274 PHE A CA 1
ATOM 2267 C C . PHE A 1 274 ? 25.326 5.257 -47.151 1.00 76.94 274 PHE A C 1
ATOM 2269 O O . PHE A 1 274 ? 26.204 4.922 -47.940 1.00 76.94 274 PHE A O 1
ATOM 2276 N N . TYR A 1 275 ? 24.029 5.266 -47.471 1.00 81.00 275 TYR A N 1
ATOM 2277 C CA . TYR A 1 275 ? 23.538 4.970 -48.820 1.00 81.00 275 TYR A CA 1
ATOM 2278 C C . TYR A 1 275 ? 24.030 6.014 -49.834 1.00 81.00 275 TYR A C 1
ATOM 2280 O O . TYR A 1 275 ? 24.529 5.636 -50.892 1.00 81.00 275 TYR A O 1
ATOM 2288 N N . ASP A 1 276 ? 24.001 7.301 -49.468 1.00 80.88 276 ASP A N 1
ATOM 2289 C CA . ASP A 1 276 ? 24.502 8.393 -50.311 1.00 80.88 276 ASP A CA 1
ATOM 2290 C C . ASP A 1 276 ? 26.025 8.294 -50.534 1.00 80.88 276 ASP A C 1
ATOM 2292 O O . ASP A 1 276 ? 26.504 8.483 -51.650 1.00 80.88 276 ASP A O 1
ATOM 2296 N N . LEU A 1 277 ? 26.791 7.945 -49.490 1.00 77.19 277 LEU A N 1
ATOM 2297 C CA . LEU A 1 277 ? 28.243 7.714 -49.578 1.00 77.19 277 LEU A CA 1
ATOM 2298 C C . LEU A 1 277 ? 28.608 6.532 -50.482 1.00 77.19 277 LEU A C 1
ATOM 2300 O O . LEU A 1 277 ? 29.596 6.593 -51.210 1.00 77.19 277 LEU A O 1
ATOM 2304 N N . ALA A 1 278 ? 27.826 5.456 -50.416 1.00 77.62 278 ALA A N 1
ATOM 2305 C CA . ALA A 1 278 ? 28.052 4.249 -51.197 1.00 77.62 278 ALA A CA 1
ATOM 2306 C C . ALA A 1 278 ? 27.460 4.330 -52.620 1.00 77.62 278 ALA A C 1
ATOM 2308 O O . ALA A 1 278 ? 27.732 3.456 -53.440 1.00 77.62 278 ALA A O 1
ATOM 2309 N N . GLY A 1 279 ? 26.668 5.365 -52.928 1.00 78.75 279 GLY A N 1
ATOM 2310 C CA . GLY A 1 279 ? 26.037 5.557 -54.237 1.00 78.75 279 GLY A CA 1
ATOM 2311 C C . GLY A 1 279 ? 24.863 4.611 -54.518 1.00 78.75 279 GLY A C 1
ATOM 2312 O O . GLY A 1 279 ? 24.565 4.345 -55.682 1.00 78.75 279 GLY A O 1
ATOM 2313 N N . PHE A 1 280 ? 24.201 4.093 -53.479 1.00 79.56 280 PHE A N 1
ATOM 2314 C CA . PHE A 1 280 ? 23.038 3.207 -53.601 1.00 79.56 280 PHE A CA 1
ATOM 2315 C C . PHE A 1 280 ? 21.739 3.933 -53.229 1.00 79.56 280 PHE A C 1
ATOM 2317 O O . PHE A 1 280 ? 21.715 4.766 -52.327 1.00 79.56 280 PHE A O 1
ATOM 2324 N N . ASN A 1 281 ? 20.623 3.559 -53.863 1.00 79.94 281 ASN A N 1
ATOM 2325 C CA . ASN A 1 281 ? 19.299 4.021 -53.438 1.00 79.94 281 ASN A CA 1
ATOM 2326 C C . ASN A 1 281 ? 18.875 3.319 -52.141 1.00 79.94 281 ASN A C 1
ATOM 2328 O O . ASN A 1 281 ? 19.041 2.108 -52.004 1.00 79.94 281 ASN A O 1
ATOM 2332 N N . MET A 1 282 ? 18.291 4.070 -51.204 1.00 73.88 282 MET A N 1
ATOM 2333 C CA . MET A 1 282 ? 17.816 3.514 -49.938 1.00 73.88 282 MET A CA 1
ATOM 2334 C C . MET A 1 282 ? 16.629 2.573 -50.165 1.00 73.88 282 MET A C 1
ATOM 2336 O O . MET A 1 282 ? 15.556 2.988 -50.603 1.00 73.88 282 MET A O 1
ATOM 2340 N N . THR A 1 283 ? 16.805 1.306 -49.803 1.00 76.81 283 THR A N 1
ATOM 2341 C CA . THR A 1 283 ? 15.762 0.276 -49.836 1.00 76.81 283 THR A CA 1
ATOM 2342 C C . THR A 1 283 ? 15.640 -0.408 -48.477 1.00 76.81 283 THR A C 1
ATOM 2344 O O . THR A 1 283 ? 16.571 -0.422 -47.674 1.00 76.81 283 THR A O 1
ATOM 2347 N N . LEU A 1 284 ? 14.459 -0.965 -48.197 1.00 74.06 284 LEU A N 1
ATOM 2348 C CA . LEU A 1 284 ? 14.201 -1.763 -46.988 1.00 74.06 284 LEU A CA 1
ATOM 2349 C C . LEU A 1 284 ? 14.750 -3.195 -47.095 1.00 74.06 284 LEU A C 1
ATOM 2351 O O . LEU A 1 284 ? 14.677 -3.944 -46.124 1.00 74.06 284 LEU A O 1
ATOM 2355 N N . ASP A 1 285 ? 15.269 -3.568 -48.266 1.00 78.31 285 ASP A N 1
ATOM 2356 C CA . ASP A 1 285 ? 15.822 -4.890 -48.518 1.00 78.31 285 ASP A CA 1
ATOM 2357 C C . ASP A 1 285 ? 17.119 -5.119 -47.723 1.00 78.31 285 ASP A C 1
ATOM 2359 O O . ASP A 1 285 ? 17.948 -4.226 -47.526 1.00 78.31 285 ASP A O 1
ATOM 2363 N N . ILE A 1 286 ? 17.282 -6.343 -47.235 1.00 71.94 286 ILE A N 1
ATOM 2364 C CA . ILE A 1 286 ? 18.410 -6.742 -46.394 1.00 71.94 286 ILE A CA 1
ATOM 2365 C C . ILE A 1 286 ? 19.669 -6.897 -47.257 1.00 71.94 286 ILE A C 1
ATOM 2367 O O . ILE A 1 286 ? 20.749 -6.489 -46.831 1.00 71.94 286 ILE A O 1
ATOM 2371 N N . GLY A 1 287 ? 19.529 -7.399 -48.491 1.00 75.44 287 GLY A N 1
ATOM 2372 C CA . GLY A 1 287 ? 20.660 -7.623 -49.399 1.00 75.44 287 GLY A CA 1
ATOM 2373 C C . GLY A 1 287 ? 21.381 -6.332 -49.801 1.00 75.44 287 GLY A C 1
ATOM 2374 O O . GLY A 1 287 ? 22.608 -6.287 -49.870 1.00 75.44 287 GLY A O 1
ATOM 2375 N N . THR A 1 288 ? 20.639 -5.237 -49.980 1.00 78.44 288 THR A N 1
ATOM 2376 C CA . THR A 1 288 ? 21.221 -3.915 -50.261 1.00 78.44 288 THR A CA 1
ATOM 2377 C C . THR A 1 288 ? 21.964 -3.340 -49.055 1.00 78.44 288 THR A C 1
ATOM 2379 O O . THR A 1 288 ? 22.967 -2.651 -49.226 1.00 78.44 288 THR A O 1
ATOM 2382 N N . CYS A 1 289 ? 21.522 -3.654 -47.831 1.00 80.75 289 CYS A N 1
ATOM 2383 C CA . CYS A 1 289 ? 22.200 -3.222 -46.605 1.00 80.75 289 CYS A CA 1
ATOM 2384 C C . CYS A 1 289 ? 23.613 -3.827 -46.501 1.00 80.75 289 CYS A C 1
ATOM 2386 O O . CYS A 1 289 ? 24.561 -3.134 -46.129 1.00 80.75 289 CYS A O 1
ATOM 2388 N N . GLU A 1 290 ? 23.763 -5.099 -46.877 1.00 81.81 290 GLU A N 1
ATOM 2389 C CA . GLU A 1 290 ? 25.049 -5.804 -46.879 1.00 81.81 290 GLU A CA 1
ATOM 2390 C C . GLU A 1 290 ? 26.013 -5.255 -47.943 1.00 81.81 290 GLU A C 1
ATOM 2392 O O . GLU A 1 290 ? 27.194 -5.037 -47.667 1.00 81.81 290 GLU A O 1
ATOM 2397 N N . GLN A 1 291 ? 25.512 -4.956 -49.145 1.00 81.00 291 GLN A N 1
ATOM 2398 C CA . GLN A 1 291 ? 26.321 -4.359 -50.215 1.00 81.00 291 GLN A CA 1
ATOM 2399 C C . GLN A 1 291 ? 26.889 -2.993 -49.811 1.00 81.00 291 GLN A C 1
ATOM 2401 O O . GLN A 1 291 ? 28.080 -2.732 -50.005 1.00 81.00 291 GLN A O 1
ATOM 2406 N N . VAL A 1 292 ? 26.064 -2.150 -49.182 1.00 81.31 292 VAL A N 1
ATOM 2407 C CA . VAL A 1 292 ? 26.500 -0.854 -48.647 1.00 81.31 292 VAL A CA 1
ATOM 2408 C C . VAL A 1 292 ? 27.568 -1.056 -47.571 1.00 81.31 292 VAL A C 1
ATOM 2410 O O . VAL A 1 292 ? 28.623 -0.427 -47.637 1.00 81.31 292 VAL A O 1
ATOM 2413 N N . ALA A 1 293 ? 27.366 -1.978 -46.628 1.00 77.62 293 ALA A N 1
ATOM 2414 C CA . ALA A 1 293 ? 28.342 -2.255 -45.576 1.00 77.62 293 ALA A CA 1
ATOM 2415 C C . ALA A 1 293 ? 29.708 -2.689 -46.128 1.00 77.62 293 ALA A C 1
ATOM 2417 O O . ALA A 1 293 ? 30.734 -2.134 -45.733 1.00 77.62 293 ALA A O 1
ATOM 2418 N N . ASN A 1 294 ? 29.726 -3.619 -47.084 1.00 80.19 294 ASN A N 1
ATOM 2419 C CA . ASN A 1 294 ? 30.963 -4.100 -47.700 1.00 80.19 294 ASN A CA 1
ATOM 2420 C C . ASN A 1 294 ? 31.705 -2.981 -48.445 1.00 80.19 294 ASN A C 1
ATOM 2422 O O . ASN A 1 294 ? 32.931 -2.890 -48.356 1.00 80.19 294 ASN A O 1
ATOM 2426 N N . SER A 1 295 ? 30.978 -2.082 -49.119 1.00 78.56 295 SER A N 1
ATOM 2427 C CA . SER A 1 295 ? 31.588 -0.924 -49.787 1.00 78.56 295 SER A CA 1
ATOM 2428 C C . SER A 1 295 ? 32.248 0.051 -48.802 1.00 78.56 295 SER A C 1
ATOM 2430 O O . SER A 1 295 ? 33.334 0.563 -49.069 1.00 78.56 295 SER A O 1
ATOM 2432 N N . LEU A 1 296 ? 31.646 0.246 -47.624 1.00 74.62 296 LEU A N 1
ATOM 2433 C CA . LEU A 1 296 ? 32.170 1.123 -46.574 1.00 74.62 296 LEU A CA 1
ATOM 2434 C C . LEU A 1 296 ? 33.424 0.550 -45.908 1.00 74.62 296 LEU A C 1
ATOM 2436 O O . LEU A 1 296 ? 34.341 1.309 -45.591 1.00 74.62 296 LEU A O 1
ATOM 2440 N N . VAL A 1 297 ? 33.486 -0.775 -45.727 1.00 74.12 297 VAL A N 1
ATOM 2441 C CA . VAL A 1 297 ? 34.691 -1.466 -45.234 1.00 74.12 297 VAL A CA 1
ATOM 2442 C C . VAL A 1 297 ? 35.843 -1.298 -46.228 1.00 74.12 297 VAL A C 1
ATOM 2444 O O . VAL A 1 297 ? 36.953 -0.950 -45.833 1.00 74.12 297 VAL A O 1
ATOM 2447 N N . LEU A 1 298 ? 35.574 -1.482 -47.524 1.00 70.12 298 LEU A N 1
ATOM 2448 C CA . LEU A 1 298 ? 36.574 -1.364 -48.592 1.00 70.12 298 LEU A CA 1
ATOM 2449 C C . LEU A 1 298 ? 37.149 0.052 -48.728 1.00 70.12 298 LEU A C 1
ATOM 2451 O O . LEU A 1 298 ? 38.326 0.206 -49.050 1.00 70.12 298 LEU A O 1
ATOM 2455 N N . GLN A 1 299 ? 36.344 1.086 -48.475 1.00 65.56 299 GLN A N 1
ATOM 2456 C CA . GLN A 1 299 ? 36.786 2.478 -48.589 1.00 65.56 299 GLN A CA 1
ATOM 2457 C C . GLN A 1 299 ? 37.550 2.995 -47.353 1.00 65.56 299 GLN A C 1
ATOM 2459 O O . GLN A 1 299 ? 38.046 4.120 -47.388 1.00 65.56 299 GLN A O 1
ATOM 2464 N N . ASN A 1 300 ? 37.683 2.210 -46.271 1.00 62.34 300 ASN A N 1
ATOM 2465 C CA . ASN A 1 300 ? 38.391 2.599 -45.037 1.00 62.34 300 ASN A CA 1
ATOM 2466 C C . ASN A 1 300 ? 37.891 3.929 -44.415 1.00 62.34 300 ASN A C 1
ATOM 2468 O O . ASN A 1 300 ? 38.611 4.608 -43.684 1.00 62.34 300 ASN A O 1
ATOM 2472 N N . VAL A 1 301 ? 36.639 4.313 -44.698 1.00 60.00 301 VAL A N 1
ATOM 2473 C CA . VAL A 1 301 ? 36.024 5.593 -44.274 1.00 60.00 301 VAL A CA 1
ATOM 2474 C C . VAL A 1 301 ? 35.637 5.579 -42.789 1.00 60.00 301 VAL A C 1
ATOM 2476 O O . VAL A 1 301 ? 35.240 6.593 -42.214 1.00 60.00 301 VAL A O 1
ATOM 2479 N N . THR A 1 302 ? 35.764 4.436 -42.121 1.00 56.88 302 THR A N 1
ATOM 2480 C CA . THR A 1 302 ? 35.482 4.319 -40.695 1.00 56.88 302 THR A CA 1
ATOM 2481 C C . THR A 1 302 ? 36.562 5.046 -39.895 1.00 56.88 302 THR A C 1
ATOM 2483 O O . THR A 1 302 ? 37.671 4.542 -39.739 1.00 56.88 302 THR A O 1
ATOM 2486 N N . GLU A 1 303 ? 36.242 6.229 -39.363 1.00 57.25 303 GLU A N 1
ATOM 2487 C CA . GLU A 1 303 ? 37.037 6.891 -38.324 1.00 57.25 303 GLU A CA 1
ATOM 2488 C C . GLU A 1 303 ? 37.263 5.912 -37.155 1.00 57.25 303 GLU A C 1
ATOM 2490 O O . GLU A 1 303 ? 36.397 5.723 -36.298 1.00 57.25 303 GLU A O 1
ATOM 2495 N N . ILE A 1 304 ? 38.448 5.299 -37.115 1.00 52.34 304 ILE A N 1
ATOM 2496 C CA . ILE A 1 304 ? 38.850 4.232 -36.179 1.00 52.34 304 ILE A CA 1
ATOM 2497 C C . ILE A 1 304 ? 38.687 4.655 -34.701 1.00 52.34 304 ILE A C 1
ATOM 2499 O O . ILE A 1 304 ? 38.508 3.823 -33.819 1.00 52.34 304 ILE A O 1
ATOM 2503 N N . LEU A 1 305 ? 38.679 5.960 -34.406 1.00 47.91 305 LEU A N 1
ATOM 2504 C CA . LEU A 1 305 ? 38.507 6.492 -33.047 1.00 47.91 305 LEU A CA 1
ATOM 2505 C C . LEU A 1 305 ? 37.052 6.460 -32.530 1.00 47.91 305 LEU A C 1
ATOM 2507 O O . LEU A 1 305 ? 36.840 6.485 -31.316 1.00 47.91 305 LEU A O 1
ATOM 2511 N N . LYS A 1 306 ? 36.039 6.391 -33.408 1.00 62.03 306 LYS A N 1
ATOM 2512 C CA . LYS A 1 306 ? 34.616 6.330 -33.006 1.00 62.03 306 LYS A CA 1
ATOM 2513 C C . LYS A 1 306 ? 34.109 4.904 -32.781 1.00 62.03 306 LYS A C 1
ATOM 2515 O O . LYS A 1 306 ? 33.162 4.709 -32.024 1.00 62.03 306 LYS A O 1
ATOM 2520 N N . THR A 1 307 ? 34.741 3.902 -33.386 1.00 66.44 307 THR A N 1
ATOM 2521 C CA . THR A 1 307 ? 34.337 2.493 -33.246 1.00 66.44 307 THR A CA 1
ATOM 2522 C C . THR A 1 307 ? 34.640 1.949 -31.849 1.00 66.44 307 THR A C 1
ATOM 2524 O O . THR A 1 307 ? 33.813 1.253 -31.261 1.00 66.44 307 THR A O 1
ATOM 2527 N N . ASP A 1 308 ? 35.769 2.337 -31.250 1.00 73.00 308 ASP A N 1
ATOM 2528 C CA . ASP A 1 308 ? 36.131 1.919 -29.891 1.00 73.00 308 ASP A CA 1
ATOM 2529 C C . ASP A 1 308 ? 35.210 2.502 -28.813 1.00 73.00 308 ASP A C 1
ATOM 2531 O O . ASP A 1 308 ? 34.822 1.799 -27.873 1.00 73.00 308 ASP A O 1
ATOM 2535 N N . THR A 1 309 ? 34.831 3.776 -28.937 1.00 76.88 309 THR A N 1
ATOM 2536 C CA . THR A 1 309 ? 33.882 4.416 -28.015 1.00 76.88 309 THR A CA 1
ATOM 2537 C C . THR A 1 309 ? 32.485 3.821 -28.170 1.00 76.88 309 THR A C 1
ATOM 2539 O O . THR A 1 309 ? 31.849 3.504 -27.164 1.00 76.88 309 THR A O 1
ATOM 2542 N N . TYR A 1 310 ? 32.049 3.568 -29.407 1.00 78.88 310 TYR A N 1
ATOM 2543 C CA . TYR A 1 310 ? 30.790 2.890 -29.709 1.00 78.88 310 TYR A CA 1
ATOM 2544 C C . TYR A 1 310 ? 30.73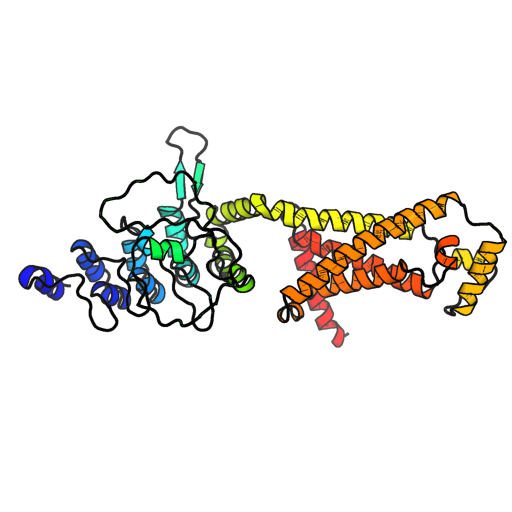5 1.475 -29.116 1.00 78.88 310 TYR A C 1
ATOM 2546 O O . TYR A 1 310 ? 29.759 1.125 -28.456 1.00 78.88 310 TYR A O 1
ATOM 2554 N N . ARG A 1 311 ? 31.810 0.689 -29.256 1.00 79.50 311 ARG A N 1
ATOM 2555 C CA . ARG A 1 311 ? 31.918 -0.661 -28.681 1.00 79.50 311 ARG A CA 1
ATOM 2556 C C . ARG A 1 311 ? 31.866 -0.658 -27.153 1.00 79.50 311 ARG A C 1
ATOM 2558 O O . ARG A 1 311 ? 31.203 -1.495 -26.552 1.00 79.50 311 ARG A O 1
ATOM 2565 N N . ARG A 1 312 ? 32.544 0.285 -26.490 1.00 84.75 312 ARG A N 1
ATOM 2566 C CA . ARG A 1 312 ? 32.463 0.409 -25.020 1.00 84.75 312 ARG A CA 1
ATOM 2567 C C . ARG A 1 312 ? 31.048 0.760 -24.568 1.00 84.75 312 ARG A C 1
ATOM 2569 O O . ARG A 1 312 ? 30.568 0.233 -23.567 1.00 84.75 312 ARG A O 1
ATOM 2576 N N . LEU A 1 313 ? 30.385 1.639 -25.313 1.00 85.88 313 LEU A N 1
ATOM 2577 C CA . LEU A 1 313 ? 29.042 2.100 -25.002 1.00 85.88 313 LEU A CA 1
ATOM 2578 C C . LEU A 1 313 ? 27.984 1.012 -25.254 1.00 85.88 313 LEU A C 1
ATOM 2580 O O . LEU A 1 313 ? 27.078 0.860 -24.436 1.00 85.88 313 LEU A O 1
ATOM 2584 N N . SER A 1 314 ? 28.132 0.200 -26.305 1.00 84.88 314 SER A N 1
ATOM 2585 C CA . SER A 1 314 ? 27.261 -0.956 -26.547 1.00 84.88 314 SER A CA 1
ATOM 2586 C C . SER A 1 314 ? 27.398 -2.007 -25.443 1.00 84.88 314 SER A C 1
ATOM 2588 O O . SER A 1 314 ? 26.384 -2.445 -24.904 1.00 84.88 314 SER A O 1
ATOM 2590 N N . VAL A 1 315 ? 28.623 -2.339 -25.015 1.00 88.06 315 VAL A N 1
ATOM 2591 C CA . VAL A 1 315 ? 28.869 -3.253 -23.881 1.00 88.06 315 VAL A CA 1
ATOM 2592 C C . VAL A 1 315 ? 28.236 -2.728 -22.591 1.00 88.06 315 VAL A C 1
ATOM 2594 O O . VAL A 1 315 ? 27.552 -3.479 -21.895 1.00 88.06 315 VAL A O 1
ATOM 2597 N N . ALA A 1 316 ? 28.402 -1.438 -22.282 1.00 90.50 316 ALA A N 1
ATOM 2598 C CA . ALA A 1 316 ? 27.771 -0.832 -21.111 1.00 90.50 316 ALA A CA 1
ATOM 2599 C C . ALA A 1 316 ? 26.238 -0.945 -21.171 1.00 90.50 316 ALA A C 1
ATOM 2601 O O . ALA A 1 316 ? 25.606 -1.339 -20.189 1.00 90.50 316 ALA A O 1
ATOM 2602 N N . LEU A 1 317 ? 25.637 -0.660 -22.329 1.00 90.12 317 LEU A N 1
ATOM 2603 C CA . LEU A 1 317 ? 24.198 -0.805 -22.526 1.00 90.12 317 LEU A CA 1
ATOM 2604 C C . LEU A 1 317 ? 23.738 -2.257 -22.368 1.00 90.12 317 LEU A C 1
ATOM 2606 O O . LEU A 1 317 ? 22.753 -2.483 -21.671 1.00 90.12 317 LEU A O 1
ATOM 2610 N N . TYR A 1 318 ? 24.449 -3.242 -22.927 1.00 89.81 318 TYR A N 1
ATOM 2611 C CA . TYR A 1 318 ? 24.116 -4.663 -22.757 1.00 89.81 318 TYR A CA 1
ATOM 2612 C C . TYR A 1 318 ? 24.035 -5.071 -21.284 1.00 89.81 318 TYR A C 1
ATOM 2614 O O . TYR A 1 318 ? 23.102 -5.778 -20.890 1.00 89.81 318 TYR A O 1
ATOM 2622 N N . ILE A 1 319 ? 24.967 -4.588 -20.457 1.00 90.31 319 ILE A N 1
ATOM 2623 C CA . ILE A 1 319 ? 24.959 -4.836 -19.010 1.00 90.31 319 ILE A CA 1
ATOM 2624 C C . ILE A 1 319 ? 23.695 -4.237 -18.382 1.00 90.31 319 ILE A C 1
ATOM 2626 O O . ILE A 1 319 ? 22.970 -4.940 -17.675 1.00 90.31 319 ILE A O 1
ATOM 2630 N N . PHE A 1 320 ? 23.380 -2.971 -18.673 1.00 90.69 320 PHE A N 1
ATOM 2631 C CA . PHE A 1 320 ? 22.180 -2.332 -18.129 1.00 90.69 320 PHE A CA 1
ATOM 2632 C C . PHE A 1 320 ? 20.889 -3.014 -18.593 1.00 90.69 320 PHE A C 1
ATOM 2634 O O . PHE A 1 320 ? 20.046 -3.332 -17.755 1.00 90.69 320 PHE A O 1
ATOM 2641 N N . PHE A 1 321 ? 20.733 -3.305 -19.888 1.00 88.75 321 PHE A N 1
ATOM 2642 C CA . PHE A 1 321 ? 19.558 -4.017 -20.400 1.00 88.75 321 PHE A CA 1
ATOM 2643 C C . PHE A 1 321 ? 19.391 -5.379 -19.729 1.00 88.75 321 PHE A C 1
ATOM 2645 O O . PHE A 1 321 ? 18.283 -5.706 -19.315 1.00 88.75 321 PHE A O 1
ATOM 2652 N N . SER A 1 322 ? 20.476 -6.129 -19.527 1.00 88.19 322 SER A N 1
ATOM 2653 C CA . SER A 1 322 ? 20.427 -7.426 -18.840 1.00 88.19 322 SER A CA 1
ATOM 2654 C C . SER A 1 322 ? 19.907 -7.295 -17.404 1.00 88.19 322 SER A C 1
ATOM 2656 O O . SER A 1 322 ? 19.017 -8.043 -16.999 1.00 88.19 322 SER A O 1
ATOM 2658 N N . VAL A 1 323 ? 20.386 -6.296 -16.652 1.00 89.50 323 VAL A N 1
ATOM 2659 C CA . VAL A 1 323 ? 19.910 -6.010 -15.285 1.00 89.50 323 VAL A CA 1
ATOM 2660 C C . VAL A 1 323 ? 18.426 -5.632 -15.279 1.00 89.50 323 VAL A C 1
ATOM 2662 O O . VAL A 1 323 ? 17.659 -6.144 -14.461 1.00 89.50 323 VAL A O 1
ATOM 2665 N N . PHE A 1 324 ? 17.989 -4.768 -16.198 1.00 88.88 324 PHE A N 1
ATOM 2666 C CA . PHE A 1 324 ? 16.594 -4.329 -16.274 1.00 88.88 324 PHE A CA 1
ATOM 2667 C C . PHE A 1 324 ? 15.644 -5.436 -16.753 1.00 88.88 324 PHE A C 1
ATOM 2669 O O . PHE A 1 324 ? 14.536 -5.552 -16.227 1.00 88.88 324 PHE A O 1
ATOM 2676 N N . ILE A 1 325 ? 16.057 -6.281 -17.699 1.00 86.81 325 ILE A N 1
ATOM 2677 C CA . ILE A 1 325 ? 15.280 -7.451 -18.129 1.00 86.81 325 ILE A CA 1
ATOM 2678 C C . ILE A 1 325 ? 15.138 -8.425 -16.960 1.00 86.81 325 ILE A C 1
ATOM 2680 O O . ILE A 1 325 ? 14.019 -8.814 -16.635 1.00 86.81 325 ILE A O 1
ATOM 2684 N N . PHE A 1 326 ? 16.229 -8.742 -16.258 1.00 89.00 326 PHE A N 1
ATOM 2685 C CA . PHE A 1 326 ? 16.192 -9.617 -15.085 1.00 89.00 326 PHE A CA 1
ATOM 2686 C C . PHE A 1 326 ? 15.277 -9.067 -13.977 1.00 89.00 326 PHE A C 1
ATOM 2688 O O . PHE A 1 326 ? 14.429 -9.795 -13.458 1.00 89.00 326 PHE A O 1
ATOM 2695 N N . LYS A 1 327 ? 15.363 -7.758 -13.686 1.00 87.81 327 LYS A N 1
ATOM 2696 C CA . LYS A 1 327 ? 14.447 -7.050 -12.771 1.00 87.81 327 LYS A CA 1
ATOM 2697 C C . LYS A 1 327 ? 12.985 -7.255 -13.176 1.00 87.81 327 LYS A C 1
ATOM 2699 O O . LYS A 1 327 ? 12.158 -7.602 -12.335 1.00 87.81 327 LYS A O 1
ATOM 2704 N N . ASN A 1 328 ? 12.659 -7.026 -14.449 1.00 84.12 328 ASN A N 1
ATOM 2705 C CA . ASN A 1 328 ? 11.290 -7.141 -14.948 1.00 84.12 328 ASN A CA 1
ATOM 2706 C C . ASN A 1 328 ? 10.789 -8.593 -14.922 1.00 84.12 328 ASN A C 1
ATOM 2708 O O . ASN A 1 328 ? 9.649 -8.822 -14.529 1.00 84.12 328 ASN A O 1
ATOM 2712 N N . VAL A 1 329 ? 11.635 -9.578 -15.236 1.00 85.69 329 VAL A N 1
ATOM 2713 C CA . VAL A 1 329 ? 11.282 -11.006 -15.159 1.00 85.69 329 VAL A CA 1
ATOM 2714 C C . VAL A 1 329 ? 10.975 -11.429 -13.721 1.00 85.69 329 VAL A C 1
ATOM 2716 O O . VAL A 1 329 ? 9.913 -12.004 -13.481 1.00 85.69 329 VAL A O 1
ATOM 2719 N N . ILE A 1 330 ? 11.838 -11.094 -12.751 1.00 85.06 330 ILE A N 1
ATOM 2720 C CA . ILE A 1 330 ? 11.584 -11.384 -11.326 1.00 85.06 330 ILE A CA 1
ATOM 2721 C C . ILE A 1 330 ? 10.255 -10.775 -10.890 1.00 85.06 330 ILE A C 1
ATOM 2723 O O . ILE A 1 330 ? 9.456 -11.428 -10.221 1.00 85.06 330 ILE A O 1
ATOM 2727 N N . LEU A 1 331 ? 10.010 -9.525 -11.276 1.00 79.69 331 LEU A N 1
ATOM 2728 C CA . LEU A 1 331 ? 8.817 -8.803 -10.873 1.00 79.69 331 LEU A CA 1
ATOM 2729 C C . LEU A 1 331 ? 7.543 -9.406 -11.475 1.00 79.69 331 LEU A C 1
ATOM 2731 O O . LEU A 1 331 ? 6.538 -9.522 -10.776 1.00 79.69 331 LEU A O 1
ATOM 2735 N N . ILE A 1 332 ? 7.594 -9.829 -12.742 1.00 80.44 332 ILE A N 1
ATOM 2736 C CA . ILE A 1 332 ? 6.479 -10.508 -13.411 1.00 80.44 332 ILE A CA 1
ATOM 2737 C C . ILE A 1 332 ? 6.168 -11.836 -12.712 1.00 80.44 332 ILE A C 1
ATOM 2739 O O . ILE A 1 332 ? 5.001 -12.111 -12.438 1.00 80.44 332 ILE A O 1
ATOM 2743 N N . ILE A 1 333 ? 7.191 -12.625 -12.369 1.00 80.12 333 ILE A N 1
ATOM 2744 C CA . ILE A 1 333 ? 7.026 -13.900 -11.654 1.00 80.12 333 ILE A CA 1
ATOM 2745 C C . ILE A 1 333 ? 6.452 -13.661 -10.250 1.00 80.12 333 ILE A C 1
ATOM 2747 O O . ILE A 1 333 ? 5.471 -14.296 -9.871 1.00 80.12 333 ILE A O 1
ATOM 2751 N N . ALA A 1 334 ? 7.013 -12.712 -9.495 1.00 75.25 334 ALA A N 1
ATOM 2752 C CA . ALA A 1 334 ? 6.610 -12.427 -8.118 1.00 75.25 334 ALA A CA 1
ATOM 2753 C C . ALA A 1 334 ? 5.170 -11.899 -7.999 1.00 75.25 334 ALA A C 1
ATOM 2755 O O . ALA A 1 334 ? 4.517 -12.090 -6.974 1.00 75.25 334 ALA A O 1
ATOM 2756 N N . LEU A 1 335 ? 4.666 -11.219 -9.031 1.00 70.19 335 LEU A N 1
ATOM 2757 C CA . LEU A 1 335 ? 3.331 -10.619 -9.040 1.00 70.19 335 LEU A CA 1
ATOM 2758 C C . LEU A 1 335 ? 2.304 -11.437 -9.839 1.00 70.19 335 LEU A C 1
ATOM 2760 O O . LEU A 1 335 ? 1.152 -11.006 -9.954 1.00 70.19 335 LEU A O 1
ATOM 2764 N N . PHE A 1 336 ? 2.678 -12.582 -10.418 1.00 68.06 336 PHE A N 1
ATOM 2765 C CA . PHE A 1 336 ? 1.768 -13.412 -11.209 1.00 68.06 336 PHE A CA 1
ATOM 2766 C C . PHE A 1 336 ? 0.637 -13.988 -10.333 1.00 68.06 336 PHE A C 1
ATOM 2768 O O . PHE A 1 336 ? 0.902 -14.428 -9.216 1.00 68.06 336 PHE A O 1
ATOM 2775 N N . PRO A 1 337 ? -0.639 -13.997 -10.780 1.00 62.88 337 PRO A N 1
ATOM 2776 C CA . PRO A 1 337 ? -1.187 -13.518 -12.060 1.00 62.88 337 PRO A CA 1
ATOM 2777 C C . PRO A 1 337 ? -1.660 -12.048 -12.034 1.00 62.88 337 PRO A C 1
ATOM 2779 O O . PRO A 1 337 ? -2.274 -11.556 -12.976 1.00 62.88 337 PRO A O 1
ATOM 2782 N N . LYS A 1 338 ? -1.423 -11.302 -10.953 1.00 62.84 338 LYS A N 1
ATOM 2783 C CA . LYS A 1 338 ? -1.961 -9.941 -10.765 1.00 62.84 338 LYS A CA 1
ATOM 2784 C C . LYS A 1 338 ? -1.281 -8.880 -11.653 1.00 62.84 338 LYS A C 1
ATOM 2786 O O . LYS A 1 338 ? -1.846 -7.796 -11.813 1.00 62.84 338 LYS A O 1
ATOM 2791 N N . VAL A 1 339 ? -0.139 -9.197 -12.279 1.00 63.78 339 VAL A N 1
ATOM 2792 C CA . VAL A 1 339 ? 0.588 -8.334 -13.242 1.00 63.78 339 VAL A CA 1
ATOM 2793 C C . VAL A 1 339 ? -0.297 -7.862 -14.390 1.00 63.78 339 VAL A C 1
ATOM 2795 O O . VAL A 1 339 ? -0.180 -6.713 -14.805 1.00 63.78 339 VAL A O 1
ATOM 2798 N N . PHE A 1 340 ? -1.224 -8.697 -14.878 1.00 58.69 340 PHE A N 1
ATOM 2799 C CA . PHE A 1 340 ? -2.085 -8.366 -16.023 1.00 58.69 340 PHE A CA 1
ATOM 2800 C C . PHE A 1 340 ? -2.915 -7.084 -15.834 1.00 58.69 340 PHE A C 1
ATOM 2802 O O . PHE A 1 340 ? -3.364 -6.501 -16.815 1.00 58.69 340 PHE A O 1
ATOM 2809 N N . ARG A 1 341 ? -3.097 -6.602 -14.595 1.00 60.75 341 ARG A N 1
ATOM 2810 C CA . ARG A 1 341 ? -3.818 -5.347 -14.317 1.00 60.75 341 ARG A CA 1
ATOM 2811 C C . ARG A 1 341 ? -2.927 -4.100 -14.298 1.00 60.75 341 ARG A C 1
ATOM 2813 O O . ARG A 1 341 ? -3.459 -2.995 -14.314 1.00 60.75 341 ARG A O 1
ATOM 2820 N N . ILE A 1 342 ? -1.600 -4.242 -14.238 1.00 69.00 342 ILE A N 1
ATOM 2821 C CA . ILE A 1 342 ? -0.658 -3.121 -14.091 1.00 69.00 342 ILE A CA 1
ATOM 2822 C C . ILE A 1 342 ? 0.122 -2.942 -15.400 1.00 69.00 342 ILE A C 1
ATOM 2824 O O . ILE A 1 342 ? 1.194 -3.508 -15.590 1.00 69.00 342 ILE A O 1
ATOM 2828 N N . GLY A 1 343 ? -0.418 -2.122 -16.308 1.00 70.62 343 GLY A N 1
ATOM 2829 C CA . GLY A 1 343 ? 0.130 -1.913 -17.659 1.00 70.62 343 GLY A CA 1
ATOM 2830 C C . GLY A 1 343 ? 1.539 -1.300 -17.726 1.00 70.62 343 GLY A C 1
ATOM 2831 O O . GLY A 1 343 ? 2.234 -1.479 -18.721 1.00 70.62 343 GLY A O 1
ATOM 2832 N N . ALA A 1 344 ? 1.987 -0.611 -16.671 1.00 74.50 344 ALA A N 1
ATOM 2833 C CA . ALA A 1 344 ? 3.270 0.099 -16.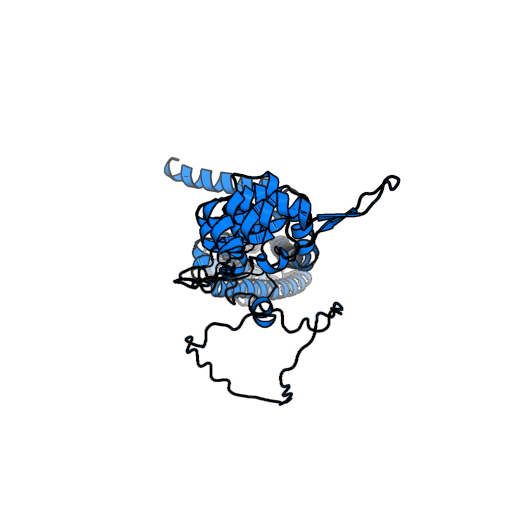665 1.00 74.50 344 ALA A CA 1
ATOM 2834 C C . ALA A 1 344 ? 4.484 -0.830 -16.862 1.00 74.50 344 ALA A C 1
ATOM 2836 O O . ALA A 1 344 ? 5.427 -0.458 -17.553 1.00 74.50 344 ALA A O 1
ATOM 2837 N N . TYR A 1 345 ? 4.441 -2.053 -16.323 1.00 77.50 345 TYR A N 1
ATOM 2838 C CA . TYR A 1 345 ? 5.543 -3.013 -16.468 1.00 77.50 345 TYR A CA 1
ATOM 2839 C C . TYR A 1 345 ? 5.677 -3.549 -17.894 1.00 77.50 345 TYR A C 1
ATOM 2841 O O . TYR A 1 345 ? 6.788 -3.749 -18.375 1.00 77.50 345 TYR A O 1
ATOM 2849 N N . TYR A 1 346 ? 4.555 -3.726 -18.599 1.00 79.69 346 TYR A N 1
ATOM 2850 C CA . TYR A 1 346 ? 4.573 -4.107 -20.012 1.00 79.69 346 TYR A CA 1
ATOM 2851 C C . TYR A 1 346 ? 5.128 -2.984 -20.883 1.00 79.69 346 TYR A C 1
ATOM 2853 O O . TYR A 1 346 ? 5.886 -3.252 -21.808 1.00 79.69 346 TYR A O 1
ATOM 2861 N N . PHE A 1 347 ? 4.793 -1.732 -20.564 1.00 84.12 347 PHE A N 1
ATOM 2862 C CA . PHE A 1 347 ? 5.327 -0.575 -21.275 1.00 84.12 347 PHE A CA 1
ATOM 2863 C C . PHE A 1 347 ? 6.853 -0.480 -21.137 1.00 84.12 347 PHE A C 1
ATOM 2865 O O . PHE A 1 347 ? 7.548 -0.338 -22.142 1.00 84.12 347 PHE A O 1
ATOM 2872 N N . GLU A 1 348 ? 7.379 -0.643 -19.916 1.00 86.31 348 GLU A N 1
ATOM 2873 C CA . GLU A 1 348 ? 8.825 -0.704 -19.676 1.00 86.31 348 GLU A CA 1
ATOM 2874 C C . GLU A 1 348 ? 9.465 -1.876 -20.442 1.00 86.31 348 GLU A C 1
ATOM 2876 O O . GLU A 1 348 ? 10.459 -1.682 -21.137 1.00 86.31 348 GLU A O 1
ATOM 2881 N N . ALA A 1 349 ? 8.877 -3.075 -20.381 1.00 87.38 349 ALA A N 1
ATOM 2882 C CA . ALA A 1 349 ? 9.403 -4.251 -21.073 1.00 87.38 349 ALA A CA 1
ATOM 2883 C C . ALA A 1 349 ? 9.446 -4.071 -22.601 1.00 87.38 349 ALA A C 1
ATOM 2885 O O . ALA A 1 349 ? 10.464 -4.371 -23.218 1.00 87.38 349 ALA A O 1
ATOM 2886 N N . ILE A 1 350 ? 8.382 -3.540 -23.213 1.00 88.50 350 ILE A N 1
ATOM 2887 C CA . ILE A 1 350 ? 8.326 -3.277 -24.659 1.00 88.50 350 ILE A CA 1
ATOM 2888 C C . ILE A 1 350 ? 9.387 -2.245 -25.058 1.00 88.50 350 ILE A C 1
ATOM 2890 O O . ILE A 1 350 ? 10.119 -2.466 -26.022 1.00 88.50 350 ILE A O 1
ATOM 2894 N N . ALA A 1 351 ? 9.520 -1.150 -24.300 1.00 90.56 351 ALA A N 1
ATOM 2895 C CA . ALA A 1 351 ? 10.542 -0.136 -24.556 1.00 90.56 351 ALA A CA 1
ATOM 2896 C C . ALA A 1 351 ? 11.962 -0.727 -24.484 1.00 90.56 351 ALA A C 1
ATOM 2898 O O . ALA A 1 351 ? 12.793 -0.447 -25.352 1.00 90.56 351 ALA A O 1
ATOM 2899 N N . LEU A 1 352 ? 12.228 -1.585 -23.492 1.00 89.69 352 LEU A N 1
ATOM 2900 C CA . LEU A 1 352 ? 13.517 -2.260 -23.334 1.00 89.69 352 LEU A CA 1
ATOM 2901 C C . LEU A 1 352 ? 13.794 -3.251 -24.470 1.00 89.69 352 LEU A C 1
ATOM 2903 O O . LEU A 1 352 ? 14.903 -3.256 -24.991 1.00 89.69 352 LEU A O 1
ATOM 2907 N N . VAL A 1 353 ? 12.807 -4.050 -24.886 1.00 90.25 353 VAL A N 1
ATOM 2908 C CA . VAL A 1 353 ? 12.961 -5.017 -25.987 1.00 90.25 353 VAL A CA 1
ATOM 2909 C C . VAL A 1 353 ? 13.250 -4.303 -27.306 1.00 90.25 353 VAL A C 1
ATOM 2911 O O . VAL A 1 353 ? 14.204 -4.663 -27.990 1.00 90.25 353 VAL A O 1
ATOM 2914 N N . LEU A 1 354 ? 12.489 -3.259 -27.649 1.00 90.81 354 LEU A N 1
ATOM 2915 C CA . LEU A 1 354 ? 12.716 -2.494 -28.883 1.00 90.81 354 LEU A CA 1
ATOM 2916 C C . LEU A 1 354 ? 14.087 -1.806 -28.882 1.00 90.81 354 LEU A C 1
ATOM 2918 O O . LEU A 1 354 ? 14.777 -1.792 -29.900 1.00 90.81 354 LEU A O 1
ATOM 2922 N N . SER A 1 355 ? 14.514 -1.290 -27.728 1.00 90.62 355 SER A N 1
ATOM 2923 C CA . SER A 1 355 ? 15.846 -0.694 -27.579 1.00 90.62 355 SER A CA 1
ATOM 2924 C C . SER A 1 355 ? 16.956 -1.747 -27.691 1.00 90.62 355 SER A C 1
ATOM 2926 O O . SER A 1 355 ? 17.969 -1.513 -28.346 1.00 90.62 355 SER A O 1
ATOM 2928 N N . PHE A 1 356 ? 16.746 -2.941 -27.130 1.00 89.31 356 PHE A N 1
ATOM 2929 C CA . PHE A 1 356 ? 17.687 -4.058 -27.217 1.00 89.31 356 PHE A CA 1
ATOM 2930 C C . PHE A 1 356 ? 17.877 -4.551 -28.660 1.00 89.31 356 PHE A C 1
ATOM 2932 O O . PHE A 1 356 ? 19.010 -4.765 -29.082 1.00 89.31 356 PHE A O 1
ATOM 2939 N N . VAL A 1 357 ? 16.799 -4.643 -29.452 1.00 89.50 357 VAL A N 1
ATOM 2940 C CA . VAL A 1 357 ? 16.851 -5.054 -30.872 1.00 89.50 357 VAL A CA 1
ATOM 2941 C C . VAL A 1 357 ? 17.755 -4.152 -31.720 1.00 89.50 357 VAL A C 1
ATOM 2943 O O . VAL A 1 357 ? 18.415 -4.627 -32.644 1.00 89.50 357 VAL A O 1
ATOM 2946 N N . TYR A 1 358 ? 17.826 -2.860 -31.409 1.00 87.19 358 TYR A N 1
ATOM 2947 C CA . TYR A 1 358 ? 18.701 -1.934 -32.130 1.00 87.19 358 TYR A CA 1
ATOM 2948 C C . TYR A 1 358 ? 20.175 -2.045 -31.717 1.00 87.19 358 TYR A C 1
ATOM 2950 O O . TYR A 1 358 ? 21.062 -1.759 -32.519 1.00 87.19 358 TYR A O 1
ATOM 2958 N N . ILE A 1 359 ? 20.458 -2.466 -30.483 1.00 85.31 359 ILE A N 1
ATOM 2959 C CA . ILE A 1 359 ? 21.839 -2.654 -30.016 1.00 85.31 359 ILE A CA 1
ATOM 2960 C C . ILE A 1 359 ? 22.408 -3.965 -30.539 1.00 85.31 359 ILE A C 1
ATOM 2962 O O . ILE A 1 359 ? 23.588 -3.987 -30.884 1.00 85.31 359 ILE A O 1
ATOM 2966 N N . LEU A 1 360 ? 21.570 -5.006 -30.616 1.00 86.19 360 LEU A N 1
ATOM 2967 C CA . LEU A 1 360 ? 21.944 -6.316 -31.133 1.00 86.19 360 LEU A CA 1
ATOM 2968 C C . LEU A 1 360 ? 22.626 -6.203 -32.495 1.00 86.19 360 LEU A C 1
ATOM 2970 O O . LEU A 1 360 ? 22.068 -5.656 -33.446 1.00 86.19 360 LEU A O 1
ATOM 2974 N N . ASP A 1 361 ? 23.819 -6.773 -32.590 1.00 83.31 361 ASP A N 1
ATOM 2975 C CA . ASP A 1 361 ? 24.485 -6.958 -33.869 1.00 83.31 361 ASP A CA 1
ATOM 2976 C C . ASP A 1 361 ? 23.835 -8.166 -34.557 1.00 83.31 361 ASP A C 1
ATOM 2978 O O . ASP A 1 361 ? 23.918 -9.293 -34.079 1.00 83.31 361 ASP A O 1
ATOM 2982 N N . TRP A 1 362 ? 23.102 -7.911 -35.640 1.00 82.69 362 TRP A N 1
ATOM 2983 C CA . TRP A 1 362 ? 22.478 -8.943 -36.472 1.00 82.69 362 TRP A CA 1
ATOM 2984 C C . TRP A 1 362 ? 23.510 -9.616 -37.381 1.00 82.69 362 TRP A C 1
ATOM 2986 O O . TRP A 1 362 ? 23.308 -10.754 -37.792 1.00 82.69 362 TRP A O 1
ATOM 2996 N N . TYR A 1 363 ? 24.600 -8.906 -37.690 1.00 79.94 363 TYR A N 1
ATOM 2997 C CA . TYR A 1 363 ? 25.651 -9.344 -38.605 1.00 79.94 363 TYR A CA 1
ATOM 2998 C C . TYR A 1 363 ? 27.036 -8.939 -38.096 1.00 79.94 363 TYR A C 1
ATOM 3000 O O . TYR A 1 363 ? 27.198 -7.876 -37.491 1.00 79.94 363 TYR A O 1
ATOM 3008 N N . ASP A 1 364 ? 28.052 -9.740 -38.419 1.00 78.44 364 ASP A N 1
ATOM 3009 C CA . ASP A 1 364 ? 29.422 -9.573 -37.913 1.00 78.44 364 ASP A CA 1
ATOM 3010 C C . ASP A 1 364 ? 30.045 -8.216 -38.288 1.00 78.44 364 ASP A C 1
ATOM 3012 O O . ASP A 1 364 ? 30.709 -7.566 -37.473 1.00 78.44 364 ASP A O 1
ATOM 3016 N N . TRP A 1 365 ? 29.761 -7.731 -39.501 1.00 76.38 365 TRP A N 1
ATOM 3017 C CA . TRP A 1 365 ? 30.286 -6.467 -40.030 1.00 76.38 365 TRP A CA 1
ATOM 3018 C C . TRP A 1 365 ? 29.722 -5.219 -39.329 1.00 76.38 365 TRP A C 1
ATOM 3020 O O . TRP A 1 365 ? 30.312 -4.135 -39.412 1.00 76.38 365 TRP A O 1
ATOM 3030 N N . GLN A 1 366 ? 28.599 -5.327 -38.610 1.00 76.38 366 GLN A N 1
ATOM 3031 C CA . GLN A 1 366 ? 27.987 -4.173 -37.942 1.00 76.38 366 GLN A CA 1
ATOM 3032 C C . GLN A 1 366 ? 28.866 -3.621 -36.820 1.00 76.38 366 GLN A C 1
ATOM 3034 O O . GLN A 1 366 ? 28.933 -2.404 -36.626 1.00 76.38 366 GLN A O 1
ATOM 3039 N N . SER A 1 367 ? 29.587 -4.508 -36.134 1.00 71.06 367 SER A N 1
ATOM 3040 C CA . SER A 1 367 ? 30.532 -4.144 -35.079 1.00 71.06 367 SER A CA 1
ATOM 3041 C C . SER A 1 367 ? 31.697 -3.292 -35.603 1.00 71.06 367 SER A C 1
ATOM 3043 O O . SER A 1 367 ? 32.185 -2.410 -34.895 1.00 71.06 367 SER A O 1
ATOM 3045 N N . SER A 1 368 ? 32.103 -3.506 -36.861 1.00 71.94 368 SER A N 1
ATOM 3046 C CA . SER A 1 368 ? 33.194 -2.776 -37.513 1.00 71.94 368 SER A CA 1
ATOM 3047 C C . SER A 1 368 ? 32.769 -1.452 -38.151 1.00 71.94 368 SER A C 1
ATOM 3049 O O . SER A 1 368 ? 33.527 -0.488 -38.109 1.00 71.94 368 SER A O 1
ATOM 3051 N N . VAL A 1 369 ? 31.565 -1.385 -38.730 1.00 69.88 369 VAL A N 1
ATOM 3052 C CA . VAL A 1 369 ? 31.124 -0.233 -39.545 1.00 69.88 369 VAL A CA 1
ATOM 3053 C C . VAL A 1 369 ? 30.249 0.743 -38.744 1.00 69.88 369 VAL A C 1
ATOM 3055 O O . VAL A 1 369 ? 30.040 1.877 -39.171 1.00 69.88 369 VAL A O 1
ATOM 3058 N N . ALA A 1 370 ? 29.740 0.329 -37.573 1.00 73.19 370 ALA A N 1
ATOM 3059 C CA . ALA A 1 370 ? 28.774 1.084 -36.763 1.00 73.19 370 ALA A CA 1
ATOM 3060 C C . ALA A 1 370 ? 27.541 1.554 -37.572 1.00 73.19 370 ALA A C 1
ATOM 3062 O O . ALA A 1 370 ? 26.928 2.582 -37.281 1.00 73.19 370 ALA A O 1
ATOM 3063 N N . PHE A 1 371 ? 27.179 0.783 -38.601 1.00 79.00 371 PHE A N 1
ATOM 3064 C CA . PHE A 1 371 ? 26.043 1.021 -39.483 1.00 79.00 371 PHE A CA 1
ATOM 3065 C C . PHE A 1 371 ? 24.884 0.091 -39.112 1.00 79.00 371 PHE A C 1
ATOM 3067 O O . PHE A 1 371 ? 25.067 -1.111 -38.906 1.00 79.00 371 PHE A O 1
ATOM 3074 N N . ARG A 1 372 ? 23.675 0.654 -39.031 1.00 83.19 372 ARG A N 1
ATOM 3075 C CA . ARG A 1 372 ? 22.437 -0.074 -38.729 1.00 83.19 372 ARG A CA 1
ATOM 3076 C C . ARG A 1 372 ? 21.528 -0.066 -39.950 1.00 83.19 372 ARG A C 1
ATOM 3078 O O . ARG A 1 372 ? 21.346 0.977 -40.577 1.00 83.19 372 ARG A O 1
ATOM 3085 N N . CYS A 1 373 ? 20.933 -1.216 -40.267 1.00 84.62 373 CYS A N 1
ATOM 3086 C CA . CYS A 1 373 ? 20.011 -1.309 -41.397 1.00 84.62 373 CYS A CA 1
ATOM 3087 C C . CYS A 1 373 ? 18.747 -0.458 -41.153 1.00 84.62 373 CYS A C 1
ATOM 3089 O O . CYS A 1 373 ? 18.369 -0.239 -39.998 1.00 84.62 373 CYS A O 1
ATOM 3091 N N . PRO A 1 374 ? 18.045 -0.017 -42.214 1.00 86.88 374 PRO A N 1
ATOM 3092 C CA . PRO A 1 374 ? 16.871 0.853 -42.094 1.00 86.88 374 PRO A CA 1
ATOM 3093 C C . PRO A 1 374 ? 15.785 0.333 -41.143 1.00 86.88 374 PRO A C 1
ATOM 3095 O O . PRO A 1 374 ? 15.295 1.085 -40.302 1.00 86.88 374 PRO A O 1
ATOM 3098 N N . VAL A 1 375 ? 15.457 -0.962 -41.219 1.00 87.75 375 VAL A N 1
ATOM 3099 C CA . VAL A 1 375 ? 14.463 -1.603 -40.337 1.00 87.75 375 VAL A CA 1
ATOM 3100 C C . VAL A 1 375 ? 14.912 -1.549 -38.877 1.00 87.75 375 VAL A C 1
ATOM 3102 O O . VAL A 1 375 ? 14.153 -1.145 -37.997 1.00 87.75 375 VAL A O 1
ATOM 3105 N N . GLN A 1 376 ? 16.172 -1.902 -38.620 1.00 88.56 376 GLN A N 1
ATOM 3106 C CA . GLN A 1 376 ? 16.750 -1.869 -37.281 1.00 88.56 376 GLN A CA 1
ATOM 3107 C C . GLN A 1 376 ? 16.728 -0.444 -36.709 1.00 88.56 376 GLN A C 1
ATOM 3109 O O . GLN A 1 376 ? 16.346 -0.253 -35.556 1.00 88.56 376 GLN A O 1
ATOM 3114 N N . TYR A 1 377 ? 17.056 0.559 -37.529 1.00 87.81 377 TYR A N 1
ATOM 3115 C CA . TYR A 1 377 ? 17.020 1.971 -37.150 1.00 87.81 377 TYR A CA 1
ATOM 3116 C C . TYR A 1 377 ? 15.606 2.453 -36.784 1.00 87.81 377 TYR A C 1
ATOM 3118 O O . TYR A 1 377 ? 15.432 3.101 -35.753 1.00 87.81 377 TYR A O 1
ATOM 3126 N N . GLN A 1 378 ? 14.583 2.092 -37.568 1.00 90.12 378 GLN A N 1
ATOM 3127 C CA . GLN A 1 378 ? 13.184 2.437 -37.277 1.00 90.12 378 GLN A CA 1
ATOM 3128 C C . GLN A 1 378 ? 12.704 1.848 -35.942 1.00 90.12 378 GLN A C 1
ATOM 3130 O O . GLN A 1 378 ? 12.082 2.547 -35.139 1.00 90.12 378 GLN A O 1
ATOM 3135 N N . VAL A 1 379 ? 13.035 0.581 -35.672 1.00 90.94 379 VAL A N 1
ATOM 3136 C CA . VAL A 1 379 ? 12.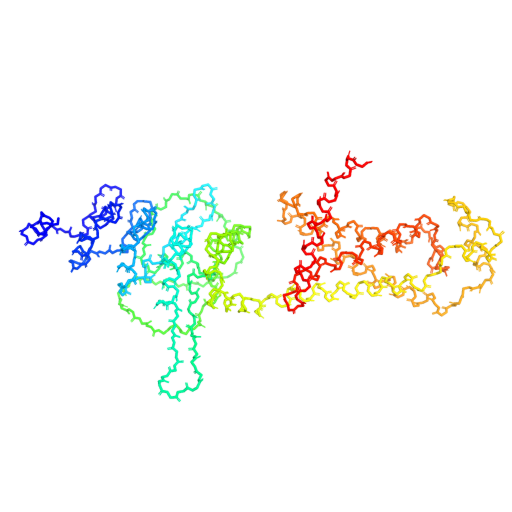719 -0.084 -34.396 1.00 90.94 379 VAL A CA 1
ATOM 3137 C C . VAL A 1 379 ? 13.414 0.618 -33.226 1.00 90.94 379 VAL A C 1
ATOM 3139 O O . VAL A 1 379 ? 12.780 0.890 -32.204 1.00 90.94 379 VAL A O 1
ATOM 3142 N N . GLY A 1 380 ? 14.689 0.982 -33.392 1.00 89.81 380 GLY A N 1
ATOM 3143 C CA . GLY A 1 380 ? 15.447 1.728 -32.386 1.00 89.81 380 GLY A CA 1
ATOM 3144 C C . GLY A 1 380 ? 14.879 3.117 -32.103 1.00 89.81 380 GLY A C 1
ATOM 3145 O O . GLY A 1 380 ? 14.792 3.511 -30.941 1.00 89.81 380 GLY A O 1
ATOM 3146 N N . ALA A 1 381 ? 14.422 3.835 -33.134 1.00 90.00 381 ALA A N 1
ATOM 3147 C CA . ALA A 1 381 ? 13.783 5.140 -32.978 1.00 90.00 381 ALA A CA 1
ATOM 3148 C C . ALA A 1 381 ? 12.492 5.047 -32.143 1.00 90.00 381 ALA A C 1
ATOM 3150 O O . ALA A 1 381 ? 12.286 5.848 -31.227 1.00 90.00 381 ALA A O 1
ATOM 3151 N N . MET A 1 382 ? 11.663 4.026 -32.392 1.00 92.31 382 MET A N 1
ATOM 3152 C CA . MET A 1 382 ? 10.485 3.746 -31.563 1.00 92.31 382 MET A CA 1
ATOM 3153 C C . MET A 1 382 ? 10.886 3.389 -30.123 1.00 92.31 382 MET A C 1
ATOM 3155 O O . MET A 1 382 ? 10.311 3.913 -29.169 1.00 92.31 382 MET A O 1
ATOM 3159 N N . GLY A 1 383 ? 11.908 2.544 -29.947 1.00 92.25 383 GLY A N 1
ATOM 3160 C CA . GLY A 1 383 ? 12.436 2.175 -28.630 1.00 92.25 383 GLY A CA 1
ATOM 3161 C C . GLY A 1 383 ? 12.949 3.375 -27.824 1.00 92.25 383 GLY A C 1
ATOM 3162 O O . GLY A 1 383 ? 12.657 3.491 -26.632 1.00 92.25 383 GLY A O 1
ATOM 3163 N N . LEU A 1 384 ? 13.649 4.313 -28.470 1.00 92.50 384 LEU A N 1
ATOM 3164 C CA . LEU A 1 384 ? 14.112 5.563 -27.866 1.00 92.50 384 LEU A CA 1
ATOM 3165 C C . LEU A 1 384 ? 12.947 6.434 -27.395 1.00 92.50 384 LEU A C 1
ATOM 3167 O O . LEU A 1 384 ? 12.946 6.871 -26.243 1.00 92.50 384 LEU A O 1
ATOM 3171 N N . LEU A 1 385 ? 11.943 6.647 -28.247 1.00 93.62 385 LEU A N 1
ATOM 3172 C CA . LEU A 1 385 ? 10.763 7.433 -27.892 1.00 93.62 385 LEU A CA 1
ATOM 3173 C C . LEU A 1 385 ? 10.026 6.827 -26.693 1.00 93.62 385 LEU A C 1
ATOM 3175 O O . LEU A 1 385 ? 9.747 7.526 -25.718 1.00 93.62 385 LEU A O 1
ATOM 3179 N N . LEU A 1 386 ? 9.774 5.517 -26.722 1.00 91.75 386 LEU A N 1
ATOM 3180 C CA . LEU A 1 386 ? 9.095 4.823 -25.629 1.00 91.75 386 LEU A CA 1
ATOM 3181 C C . LEU A 1 386 ? 9.919 4.833 -24.336 1.00 91.75 386 LEU A C 1
ATOM 3183 O O . LEU A 1 386 ? 9.346 4.961 -23.256 1.00 91.75 386 LEU A O 1
ATOM 3187 N N . SER A 1 387 ? 11.250 4.776 -24.425 1.00 92.25 387 SER A N 1
ATOM 3188 C CA . SER A 1 387 ? 12.138 4.891 -23.261 1.00 92.25 387 SER A CA 1
ATOM 3189 C C . SER A 1 387 ? 12.060 6.281 -22.616 1.00 92.25 387 SER A C 1
ATOM 3191 O O . SER A 1 387 ? 11.900 6.402 -21.401 1.00 92.25 387 SER A O 1
ATOM 3193 N N . TRP A 1 388 ? 12.065 7.353 -23.411 1.00 92.62 388 TRP A N 1
ATOM 3194 C CA . TRP A 1 388 ? 11.849 8.707 -22.885 1.00 92.62 388 TRP A CA 1
ATOM 3195 C C . TRP A 1 388 ? 10.449 8.894 -22.298 1.00 92.62 388 TRP A C 1
ATOM 3197 O O . TRP A 1 388 ? 10.301 9.516 -21.247 1.00 92.62 388 TRP A O 1
ATOM 3207 N N . MET A 1 389 ? 9.417 8.314 -22.914 1.00 89.75 389 MET A N 1
ATOM 3208 C CA . MET A 1 389 ? 8.070 8.315 -22.335 1.00 89.75 389 MET A CA 1
ATOM 3209 C C . MET A 1 389 ? 8.016 7.545 -21.011 1.00 89.75 389 MET A C 1
ATOM 3211 O O . MET A 1 389 ? 7.351 7.978 -20.070 1.00 89.75 389 MET A O 1
ATOM 3215 N N . ASN A 1 390 ? 8.737 6.429 -20.903 1.00 89.88 390 ASN A N 1
ATOM 3216 C CA . ASN A 1 390 ? 8.773 5.610 -19.696 1.00 89.88 390 ASN A CA 1
ATOM 3217 C C . ASN A 1 390 ? 9.464 6.328 -18.522 1.00 89.88 390 ASN A C 1
ATOM 3219 O O . ASN A 1 390 ? 9.109 6.093 -17.368 1.00 89.88 390 ASN A O 1
ATOM 3223 N N . LEU A 1 391 ? 10.360 7.288 -18.785 1.00 90.12 391 LEU A N 1
ATOM 3224 C CA . LEU A 1 391 ? 10.920 8.161 -17.745 1.00 90.12 391 LEU A CA 1
ATOM 3225 C C . LEU A 1 391 ? 9.823 8.877 -16.938 1.00 90.12 391 LEU A C 1
ATOM 3227 O O . LEU A 1 391 ? 9.952 9.030 -15.721 1.00 90.12 391 LEU A O 1
ATOM 3231 N N . LEU A 1 392 ? 8.710 9.257 -17.578 1.00 86.88 392 LEU A N 1
ATOM 3232 C CA . LEU A 1 392 ? 7.580 9.901 -16.899 1.00 86.88 392 LEU A CA 1
ATOM 3233 C C . LEU A 1 392 ? 6.980 9.001 -15.808 1.00 86.88 392 LEU A C 1
ATOM 3235 O O . LEU A 1 392 ? 6.546 9.503 -14.769 1.00 86.88 392 LEU A O 1
ATOM 3239 N N . ALA A 1 393 ? 6.996 7.677 -16.002 1.00 83.88 393 ALA A N 1
ATOM 3240 C CA . ALA A 1 393 ? 6.522 6.725 -15.001 1.00 83.88 393 ALA A CA 1
ATOM 3241 C C . ALA A 1 393 ? 7.390 6.747 -13.734 1.00 83.88 393 ALA A C 1
ATOM 3243 O O . ALA A 1 393 ? 6.849 6.673 -12.632 1.00 83.88 393 ALA A O 1
ATOM 3244 N N . TYR A 1 394 ? 8.706 6.933 -13.868 1.00 84.75 394 TYR A N 1
ATOM 3245 C CA . TYR A 1 394 ? 9.591 7.104 -12.715 1.00 84.75 394 TYR A CA 1
ATOM 3246 C C . TYR A 1 394 ? 9.413 8.469 -12.042 1.00 84.75 394 TYR A C 1
ATOM 3248 O O . TYR A 1 394 ? 9.353 8.549 -10.814 1.00 84.75 394 TYR A O 1
ATOM 3256 N N . VAL A 1 395 ? 9.260 9.540 -12.831 1.00 85.69 395 VAL A N 1
ATOM 3257 C CA . VAL A 1 395 ? 9.018 10.899 -12.310 1.00 85.69 395 VAL A CA 1
ATOM 3258 C C . VAL A 1 395 ? 7.720 10.963 -11.500 1.00 85.69 395 VAL A C 1
ATOM 3260 O O . VAL A 1 395 ? 7.663 11.665 -10.489 1.00 85.69 395 VAL A O 1
ATOM 3263 N N . ARG A 1 396 ? 6.697 10.179 -11.875 1.00 83.50 396 ARG A N 1
ATOM 3264 C CA . ARG A 1 396 ? 5.429 10.075 -11.134 1.00 83.50 396 ARG A CA 1
ATOM 3265 C C . ARG A 1 396 ? 5.623 9.731 -9.658 1.00 83.50 396 ARG A C 1
ATOM 3267 O O . ARG A 1 396 ? 4.856 10.196 -8.818 1.00 83.50 396 ARG A O 1
ATOM 3274 N N . CYS A 1 397 ? 6.612 8.906 -9.342 1.00 76.56 397 CYS A N 1
ATOM 3275 C CA . CYS A 1 397 ? 6.816 8.403 -7.993 1.00 76.56 397 CYS A CA 1
ATOM 3276 C C . CYS A 1 397 ? 7.583 9.383 -7.086 1.00 76.56 397 CYS A C 1
ATOM 3278 O O . CYS A 1 397 ? 7.637 9.146 -5.882 1.00 76.56 397 CYS A O 1
ATOM 3280 N N . ILE A 1 398 ? 8.137 10.480 -7.625 1.00 78.38 398 ILE A N 1
ATOM 3281 C CA . ILE A 1 398 ? 8.942 11.458 -6.879 1.00 78.38 398 ILE A CA 1
ATOM 3282 C C . ILE A 1 398 ? 8.036 12.510 -6.211 1.00 78.38 398 ILE A C 1
ATOM 3284 O O . ILE A 1 398 ? 7.473 13.362 -6.904 1.00 78.38 398 ILE A O 1
ATOM 3288 N N . PRO A 1 399 ? 7.917 12.525 -4.867 1.00 67.69 399 PRO A N 1
ATOM 3289 C CA . PRO A 1 399 ? 6.963 13.401 -4.190 1.00 67.69 399 PRO A CA 1
ATOM 3290 C C . PRO A 1 399 ? 7.394 14.874 -4.147 1.00 67.69 399 PRO A C 1
ATOM 3292 O O . PRO A 1 399 ? 6.536 15.751 -4.119 1.00 67.69 399 PRO A O 1
ATOM 3295 N N . TRP A 1 400 ? 8.700 15.176 -4.138 1.00 70.75 400 TRP A N 1
ATOM 3296 C CA . TRP A 1 400 ? 9.191 16.554 -3.965 1.00 70.75 400 TRP A CA 1
ATOM 3297 C C . TRP A 1 400 ? 9.110 17.412 -5.230 1.00 70.75 400 TRP A C 1
ATOM 3299 O O . TRP A 1 400 ? 9.093 18.632 -5.128 1.00 70.75 400 TRP A O 1
ATOM 3309 N N . LEU A 1 401 ? 9.059 16.798 -6.418 1.00 68.12 401 LEU A N 1
ATOM 3310 C CA . LEU A 1 401 ? 8.993 17.540 -7.678 1.00 68.12 401 LEU A CA 1
ATOM 3311 C C . LEU A 1 401 ? 7.594 18.113 -7.938 1.00 68.12 401 LEU A C 1
ATOM 3313 O O . LEU A 1 401 ? 7.455 18.997 -8.773 1.00 68.12 401 LEU A O 1
ATOM 3317 N N . GLY A 1 402 ? 6.537 17.588 -7.303 1.00 70.62 402 GLY A N 1
ATOM 3318 C CA . GLY A 1 402 ? 5.143 17.963 -7.598 1.00 70.62 402 GLY A CA 1
ATOM 3319 C C . GLY A 1 402 ? 4.662 17.581 -9.012 1.00 70.62 402 GLY A C 1
ATOM 3320 O O . GLY A 1 402 ? 3.462 17.568 -9.277 1.00 70.62 402 GLY A O 1
ATOM 3321 N N . VAL A 1 403 ? 5.579 17.188 -9.903 1.00 79.75 403 VAL A N 1
ATOM 3322 C CA . VAL A 1 403 ? 5.326 16.780 -11.293 1.00 79.75 403 VAL A CA 1
ATOM 3323 C C . VAL A 1 403 ? 4.466 15.514 -11.372 1.00 79.75 403 VAL A C 1
ATOM 3325 O O . VAL A 1 403 ? 3.721 15.335 -12.332 1.00 79.75 403 VAL A O 1
ATOM 3328 N N . GLY A 1 404 ? 4.492 14.657 -10.346 1.00 79.25 404 GLY A N 1
ATOM 3329 C CA . GLY A 1 404 ? 3.734 13.404 -10.352 1.00 79.25 404 GLY A CA 1
ATOM 3330 C C . GLY A 1 404 ? 2.219 13.576 -10.503 1.00 79.25 404 GLY A C 1
ATOM 3331 O O . GLY A 1 404 ? 1.581 12.728 -11.128 1.00 79.25 404 GLY A O 1
ATOM 3332 N N . LEU A 1 405 ? 1.653 14.694 -10.028 1.00 82.69 405 LEU A N 1
ATOM 3333 C CA . LEU A 1 405 ? 0.243 15.027 -10.258 1.00 82.69 405 LEU A CA 1
ATOM 3334 C C . LEU A 1 405 ? -0.034 15.253 -11.751 1.00 82.69 405 LEU A C 1
ATOM 3336 O O . LEU A 1 405 ? -0.979 14.687 -12.295 1.00 82.69 405 LEU A O 1
ATOM 3340 N N . TYR A 1 406 ? 0.820 16.025 -12.425 1.00 86.75 406 TYR A N 1
ATOM 3341 C CA . TYR A 1 406 ? 0.691 16.315 -13.853 1.00 86.75 406 TYR A CA 1
ATOM 3342 C C . TYR A 1 406 ? 0.830 15.050 -14.701 1.00 86.75 406 TYR A C 1
ATOM 3344 O O . TYR A 1 406 ? 0.042 14.842 -15.621 1.00 86.75 406 TYR A O 1
ATOM 3352 N N . VAL A 1 407 ? 1.766 14.156 -14.354 1.00 85.38 407 VAL A N 1
ATOM 3353 C CA . VAL A 1 407 ? 1.892 12.857 -15.037 1.00 85.38 407 VAL A CA 1
ATOM 3354 C C . VAL A 1 407 ? 0.629 12.014 -14.850 1.00 85.38 407 VAL A C 1
ATOM 3356 O O . VAL A 1 407 ? 0.146 11.408 -15.805 1.00 85.38 407 VAL A O 1
ATOM 3359 N N . ALA A 1 408 ? 0.051 11.989 -13.644 1.00 82.12 408 ALA A N 1
ATOM 3360 C CA . ALA A 1 408 ? -1.200 11.273 -13.400 1.00 82.12 408 ALA A CA 1
ATOM 3361 C C . ALA A 1 408 ? -2.369 11.866 -14.208 1.00 82.12 408 ALA A C 1
ATOM 3363 O O . ALA A 1 408 ? -3.155 11.115 -14.785 1.00 82.12 408 ALA A O 1
ATOM 3364 N N . MET A 1 409 ? -2.461 13.196 -14.307 1.00 86.25 409 MET A N 1
ATOM 3365 C CA . MET A 1 409 ? -3.457 13.869 -15.147 1.00 86.25 409 MET A CA 1
ATOM 3366 C C . MET A 1 409 ? -3.276 13.526 -16.629 1.00 86.25 409 MET A C 1
ATOM 3368 O O . MET A 1 409 ? -4.253 13.163 -17.284 1.00 86.25 409 MET A O 1
ATOM 3372 N N . LEU A 1 410 ? -2.041 13.561 -17.142 1.00 87.62 410 LEU A N 1
ATOM 3373 C CA . LEU A 1 410 ? -1.723 13.179 -18.519 1.00 87.62 410 LEU A CA 1
ATOM 3374 C C . LEU A 1 410 ? -2.165 11.741 -18.813 1.00 87.62 410 LEU A C 1
ATOM 3376 O O . LEU A 1 410 ? -2.821 11.495 -19.819 1.00 87.62 410 LEU A O 1
ATOM 3380 N N . GLN A 1 411 ? -1.890 10.799 -17.907 1.00 82.75 411 GLN A N 1
ATOM 3381 C CA . GLN A 1 411 ? -2.323 9.408 -18.059 1.00 82.75 411 GLN A CA 1
ATOM 3382 C C . GLN A 1 411 ? -3.849 9.277 -18.127 1.00 82.75 411 GLN A C 1
ATOM 3384 O O . GLN A 1 411 ? -4.364 8.539 -18.966 1.00 82.75 411 GLN A O 1
ATOM 3389 N N . VAL A 1 412 ? -4.587 10.008 -17.285 1.00 85.38 412 VAL A N 1
ATOM 3390 C CA . VAL A 1 412 ? -6.058 10.020 -17.333 1.00 85.38 412 VAL A CA 1
ATOM 3391 C C . VAL A 1 412 ? -6.558 10.578 -18.666 1.00 85.38 412 VAL A C 1
ATOM 3393 O O . VAL A 1 412 ? -7.493 10.020 -19.240 1.00 85.38 412 VAL A O 1
ATOM 3396 N N . ILE A 1 413 ? -5.930 11.639 -19.178 1.00 88.94 413 ILE A N 1
ATOM 3397 C CA . ILE A 1 413 ? -6.259 12.221 -20.485 1.00 88.94 413 ILE A CA 1
ATOM 3398 C C . ILE A 1 413 ? -6.000 11.204 -21.601 1.00 88.94 413 ILE A C 1
ATOM 3400 O O . ILE A 1 413 ? -6.905 10.947 -22.390 1.00 88.94 413 ILE A O 1
ATOM 3404 N N . CYS A 1 414 ? -4.831 10.556 -21.628 1.00 85.12 414 CYS A N 1
ATOM 3405 C CA . CYS A 1 414 ? -4.502 9.530 -22.622 1.00 85.12 414 CYS A CA 1
ATOM 3406 C C . CYS A 1 414 ? -5.497 8.362 -22.599 1.00 85.12 414 CYS A C 1
ATOM 3408 O O . CYS A 1 414 ? -5.967 7.937 -23.649 1.00 85.12 414 CYS A O 1
ATOM 3410 N N . VAL A 1 415 ? -5.873 7.865 -21.416 1.00 84.88 415 VAL A N 1
ATOM 3411 C CA . VAL A 1 415 ? -6.860 6.777 -21.295 1.00 84.88 415 VAL A CA 1
ATOM 3412 C C . VAL A 1 415 ? -8.235 7.212 -21.802 1.00 84.88 415 VAL A C 1
ATOM 3414 O O . VAL A 1 415 ? -8.912 6.436 -22.475 1.00 84.88 415 VAL A O 1
ATOM 3417 N N . LYS A 1 416 ? -8.665 8.444 -21.504 1.00 88.50 416 LYS A N 1
ATOM 3418 C CA . LYS A 1 416 ? -9.926 8.984 -22.033 1.00 88.50 416 LYS A CA 1
ATOM 3419 C C . LYS A 1 416 ? -9.878 9.155 -23.551 1.00 88.50 416 LYS A C 1
ATOM 3421 O O . LYS A 1 416 ? -10.848 8.810 -24.212 1.00 88.50 416 LYS A O 1
ATOM 3426 N N . PHE A 1 417 ? -8.753 9.617 -24.090 1.00 91.50 417 PHE A N 1
ATOM 3427 C CA . PHE A 1 417 ? -8.541 9.755 -25.528 1.00 91.50 417 PHE A CA 1
ATOM 3428 C C . PHE A 1 417 ? -8.592 8.399 -26.246 1.00 91.50 417 PHE A C 1
ATOM 3430 O O . PHE A 1 417 ? -9.325 8.252 -27.216 1.00 91.50 417 PHE A O 1
ATOM 3437 N N . LEU A 1 418 ? -7.919 7.369 -25.717 1.00 86.75 418 LEU A N 1
ATOM 3438 C CA . LEU A 1 418 ? -7.967 6.009 -26.272 1.00 86.75 418 LEU A CA 1
ATOM 3439 C C . LEU A 1 418 ? -9.390 5.432 -26.310 1.00 86.75 418 LEU A C 1
ATOM 3441 O O . LEU A 1 418 ? -9.732 4.710 -27.239 1.00 86.75 418 LEU A O 1
ATOM 3445 N N . ARG A 1 419 ? -10.237 5.763 -25.327 1.00 88.06 419 ARG A N 1
ATOM 3446 C CA . ARG A 1 419 ? -11.657 5.364 -25.329 1.00 88.06 419 ARG A CA 1
ATOM 3447 C C . ARG A 1 419 ? -12.489 6.086 -26.386 1.00 88.06 419 ARG A C 1
ATOM 3449 O O . ARG A 1 419 ? -13.551 5.589 -26.736 1.00 88.06 419 ARG A O 1
ATOM 3456 N N . PHE A 1 420 ? -12.035 7.246 -26.849 1.00 90.94 420 PHE A N 1
ATOM 3457 C CA . PHE A 1 420 ? -12.708 8.046 -27.866 1.00 90.94 420 PHE A CA 1
ATOM 3458 C C . PHE A 1 420 ? -12.275 7.669 -29.293 1.00 90.94 420 PHE A C 1
ATOM 3460 O O . PHE A 1 420 ? -13.007 7.950 -30.233 1.00 90.94 420 PHE A O 1
ATOM 3467 N N . LEU A 1 421 ? -11.143 6.970 -29.461 1.00 90.69 421 LEU A N 1
ATOM 3468 C CA . LEU A 1 421 ? -10.647 6.520 -30.769 1.00 90.69 421 LEU A CA 1
ATOM 3469 C C . LEU A 1 421 ? -11.651 5.725 -31.620 1.00 90.69 421 LEU A C 1
ATOM 3471 O O . LEU A 1 421 ? -11.655 5.956 -32.815 1.00 90.69 421 LEU A O 1
ATOM 3475 N N . PRO A 1 422 ? -12.505 4.829 -31.084 1.00 91.31 422 PRO A N 1
ATOM 3476 C CA . PRO A 1 422 ? -13.478 4.107 -31.912 1.00 91.31 422 PRO A CA 1
ATOM 3477 C C . PRO A 1 422 ? -14.584 4.991 -32.509 1.00 91.31 422 PRO A C 1
ATOM 3479 O O . PRO A 1 422 ? -15.360 4.515 -33.330 1.00 91.31 422 PRO A O 1
ATOM 3482 N N . VAL A 1 423 ? -14.720 6.229 -32.024 1.00 90.62 423 VAL A N 1
ATOM 3483 C CA . VAL A 1 423 ? -15.720 7.210 -32.479 1.00 90.62 423 VAL A CA 1
ATOM 3484 C C . VAL A 1 423 ? -15.131 8.163 -33.530 1.00 90.62 423 VAL A C 1
ATOM 3486 O O . VAL A 1 423 ? -15.889 8.813 -34.247 1.00 90.62 423 VAL A O 1
ATOM 3489 N N . LEU A 1 424 ? -13.799 8.248 -33.607 1.00 83.88 424 LEU A N 1
ATOM 3490 C CA . LEU A 1 424 ? -13.040 8.980 -34.626 1.00 83.88 424 LEU A CA 1
ATOM 3491 C C . LEU A 1 424 ? -12.845 8.105 -35.863 1.00 83.88 424 LEU A C 1
ATOM 3493 O O . LEU A 1 424 ? -12.910 8.678 -36.972 1.00 83.88 424 LEU A O 1
#

Organism: NCBI:txid433720